Protein AF-A0AAD2AKM0-F1 (afdb_monomer)

Secondary structure (DSSP, 8-state):
------S---S------PPTT------PPPPPPS-EEEEE--SS-S-TTHHHHHHHHHHHHHHHTT-STTT-S-TTTS----PPPB--SB-TTSPBPTT--TTTSB-TTS----EEEE--EEE--HHHHHHHGGGS---TTSEEET--GGG--SSSGGGGS----HHHHHHHHHHTT---SS-PPPP---THHHHHHHHHHHHHHHHHHHHHHHS-BTTB-SPPPPEEEEEETTHHHHHHHHHHHHHH-GGGTTTT--SEEEEES---B-S--SS-STT-EETTTTEESS-HHHHHHHHHHHHHHHHHHHHHT--PPPHHHHHHHTS-SS-TT-PPPP-HHHHHHH---TTEEEEEE-TT-TTTTSTTT-BHHHH---GGGGGG-TTEEEEE-SS-TT---SPPPPP-

pLDDT: mean 77.29, std 19.16, range [22.48, 98.69]

InterPro domains:
  IPR029058 Alpha/Beta hydrolase fold [G3DSA:3.40.50.1820] (180-395)
  IPR056221 T6SS, Tle3 phospholipase effector, alpha/beta domain [PF24322] (33-377)

Sequence (408 aa):
MTDSTATLSCGPRAEALCLPGNPRLDVEQPLPLPGVIIFVHGVNSMGEWFDTAEQGICKGLNARLQRTDEHVHRLKGSGQLQPASYLSELTEDGYISRELKATSFINEGIGNSPVIRFRWGYKASVDEVNSVGGDILLDEKNAWGGGPFVNGCSALPDVFDKGSDAEIAWGALAVNHIQTSDRQVYSAPARYYQAFAAWRLAKLVARIREVHRELNHGGITGKDCPITIVCHSQGNMIGLTSAYFGARHSEFNGLGVADNYVLACAPYSLRKSWMDNFSQYDSKNEEGRVTYEARVEGLKNFFDIVRHFSKDKAQHYDADFVDQEAFNSNPKNGDTPYTSTQDRKARDTRARAFLYCGPHDRVISVAPVRGMGWLGMSNRCSGCWTNCRLRWSPQPVWMRSEPRPAHG

Mean predicted aligned error: 10.95 Å

Structure (mmCIF, N/CA/C/O backbone):
data_AF-A0AAD2AKM0-F1
#
_entry.id   AF-A0AAD2AKM0-F1
#
loop_
_atom_site.group_PDB
_atom_site.id
_atom_site.type_symbol
_atom_site.label_atom_id
_atom_site.label_alt_id
_atom_site.label_comp_id
_atom_site.label_asym_id
_atom_site.label_entity_id
_atom_site.label_seq_id
_atom_site.pdbx_PDB_ins_code
_atom_site.Cartn_x
_atom_site.Cartn_y
_atom_site.Cartn_z
_atom_site.occupancy
_atom_site.B_iso_or_equiv
_atom_site.auth_seq_id
_atom_site.auth_comp_id
_atom_site.auth_asym_id
_atom_site.auth_atom_id
_atom_site.pdbx_PDB_model_num
ATOM 1 N N . MET A 1 1 ? -4.219 18.573 50.032 1.00 31.42 1 MET A N 1
ATOM 2 C CA . MET A 1 1 ? -3.029 17.801 49.629 1.00 31.42 1 MET A CA 1
ATOM 3 C C . MET A 1 1 ? -3.190 17.480 48.162 1.00 31.42 1 MET A C 1
ATOM 5 O O . MET A 1 1 ? -3.974 16.613 47.805 1.00 31.42 1 MET A O 1
ATOM 9 N N . THR A 1 2 ? -2.575 18.302 47.326 1.00 37.16 2 THR A N 1
ATOM 10 C CA . THR A 1 2 ? -2.478 18.120 45.880 1.00 37.16 2 THR A CA 1
ATOM 11 C C . THR A 1 2 ? -1.120 17.494 45.625 1.00 37.16 2 THR A C 1
ATOM 13 O O . THR A 1 2 ? -0.132 18.220 45.583 1.00 37.16 2 THR A O 1
ATOM 16 N N . ASP A 1 3 ? -1.078 16.170 45.508 1.00 28.56 3 ASP A N 1
ATOM 17 C CA . ASP A 1 3 ? 0.126 15.454 45.097 1.00 28.56 3 ASP A CA 1
ATOM 18 C C . ASP A 1 3 ? -0.141 14.668 43.811 1.00 28.56 3 ASP A C 1
ATOM 20 O O . ASP A 1 3 ? -1.049 13.846 43.717 1.00 28.56 3 ASP A O 1
ATOM 24 N N . SER A 1 4 ? 0.668 15.026 42.813 1.00 36.00 4 SER A N 1
ATOM 25 C CA . SER A 1 4 ? 1.135 14.258 41.659 1.00 36.00 4 SER A CA 1
ATOM 26 C C . SER A 1 4 ? 0.163 13.287 40.967 1.00 36.00 4 SER A C 1
ATOM 28 O O . SER A 1 4 ? 0.131 12.096 41.262 1.00 36.00 4 SER A O 1
ATOM 30 N N . THR A 1 5 ? -0.463 13.750 39.881 1.00 35.44 5 THR A N 1
ATOM 31 C CA . THR A 1 5 ? -0.854 12.894 38.738 1.00 35.44 5 THR A CA 1
ATOM 32 C C . THR A 1 5 ? 0.085 13.098 37.546 1.00 35.44 5 THR A C 1
ATOM 34 O O . THR A 1 5 ? -0.335 13.105 36.391 1.00 35.44 5 THR A O 1
ATOM 37 N N . ALA A 1 6 ? 1.374 13.306 37.818 1.00 35.72 6 ALA A N 1
ATOM 38 C CA . ALA A 1 6 ? 2.414 13.299 36.801 1.00 35.72 6 ALA A CA 1
ATOM 39 C C . ALA A 1 6 ? 2.962 11.876 36.706 1.00 35.72 6 ALA A C 1
ATOM 41 O O . ALA A 1 6 ? 3.909 11.539 37.404 1.00 35.72 6 ALA A O 1
ATOM 42 N N . THR A 1 7 ? 2.288 11.062 35.891 1.00 42.81 7 THR A N 1
ATOM 43 C CA . THR A 1 7 ? 2.699 9.806 35.228 1.00 42.81 7 THR A CA 1
ATOM 44 C C . THR A 1 7 ? 1.544 8.808 35.273 1.00 42.81 7 THR A C 1
ATOM 46 O O . THR A 1 7 ? 1.068 8.466 36.346 1.00 42.81 7 THR A O 1
ATOM 49 N N . LEU A 1 8 ? 1.121 8.358 34.084 1.00 38.03 8 LEU A N 1
ATOM 50 C CA . LEU A 1 8 ? 0.211 7.244 33.755 1.00 38.03 8 LEU A CA 1
ATOM 51 C C . LEU A 1 8 ? -1.034 7.613 32.927 1.00 38.03 8 LEU A C 1
ATOM 53 O O . LEU A 1 8 ? -2.026 8.163 33.402 1.00 38.03 8 LEU A O 1
ATOM 57 N N . SER A 1 9 ? -0.956 7.107 31.694 1.00 35.84 9 SER A N 1
ATOM 58 C CA . SER A 1 9 ? -1.997 6.491 30.861 1.00 35.84 9 SER A CA 1
ATOM 59 C C . SER A 1 9 ? -2.340 7.280 29.598 1.00 35.84 9 SER A C 1
ATOM 61 O O . SER A 1 9 ? -3.050 8.280 29.607 1.00 35.84 9 SER A O 1
ATOM 63 N N . CYS A 1 10 ? -1.784 6.816 28.477 1.00 38.50 10 CYS A N 1
ATOM 64 C CA . CYS A 1 10 ? -2.291 7.161 27.161 1.00 38.50 10 CYS A CA 1
ATOM 65 C C . CYS A 1 10 ? -3.555 6.322 26.929 1.00 38.50 10 CYS A C 1
ATOM 67 O O . CYS A 1 10 ? -3.507 5.141 26.615 1.00 38.50 10 CYS A O 1
ATOM 69 N N . GLY A 1 11 ? -4.702 6.948 27.155 1.00 44.47 11 GLY A N 1
ATOM 70 C CA . GLY A 1 11 ? -6.031 6.414 26.890 1.00 44.47 11 GLY A CA 1
ATOM 71 C C . GLY A 1 11 ? -7.053 7.542 27.022 1.00 44.47 11 GLY A C 1
ATOM 72 O O . GLY A 1 11 ? -6.737 8.572 27.626 1.00 44.47 11 GLY A O 1
ATOM 73 N N . PRO A 1 12 ? -8.259 7.409 26.448 1.00 49.62 12 PRO A N 1
ATOM 74 C CA . PRO A 1 12 ? -9.310 8.402 26.634 1.00 49.62 12 PRO A CA 1
ATOM 75 C C . PRO A 1 12 ? -9.657 8.520 28.125 1.00 49.62 12 PRO A C 1
ATOM 77 O O . PRO A 1 12 ? -10.142 7.573 28.737 1.00 49.62 12 PRO A O 1
ATOM 80 N N . ARG A 1 13 ? -9.388 9.684 28.723 1.00 53.00 13 ARG A N 1
ATOM 81 C CA . ARG A 1 13 ? -9.773 10.005 30.102 1.00 53.00 13 ARG A CA 1
ATOM 82 C C . ARG A 1 13 ? -11.018 10.876 30.054 1.00 53.00 13 ARG A C 1
ATOM 84 O O . ARG A 1 13 ? -11.015 11.922 29.409 1.00 53.00 13 ARG A O 1
ATOM 91 N N . ALA A 1 14 ? -12.065 10.441 30.743 1.00 59.94 14 ALA A N 1
ATOM 92 C CA . ALA A 1 14 ? -13.270 11.226 30.950 1.00 59.94 14 ALA A CA 1
ATOM 93 C C . ALA A 1 14 ? -13.442 11.505 32.442 1.00 59.94 14 ALA A C 1
ATOM 95 O O . ALA A 1 14 ? -13.351 10.599 33.268 1.00 59.94 14 ALA A O 1
ATOM 96 N N . GLU A 1 15 ? -13.691 12.765 32.777 1.00 63.62 15 GLU A N 1
ATOM 97 C CA . GLU A 1 15 ? -14.058 13.194 34.122 1.00 63.62 15 GLU A CA 1
ATOM 98 C C . GLU A 1 15 ? -15.433 13.847 34.056 1.00 63.62 15 GLU A C 1
ATOM 100 O O . GLU A 1 15 ? -15.695 14.680 33.187 1.00 63.62 15 GLU A O 1
ATOM 105 N N . ALA A 1 16 ? -16.324 13.451 34.962 1.00 68.31 16 ALA A N 1
ATOM 106 C CA . ALA A 1 16 ? -17.675 13.979 35.022 1.00 68.31 16 ALA A CA 1
ATOM 107 C C . ALA A 1 16 ? -18.105 14.227 36.467 1.00 68.31 16 ALA A C 1
ATOM 109 O O . ALA A 1 16 ? -17.942 13.377 37.341 1.00 68.31 16 ALA A O 1
ATOM 110 N N . LEU A 1 17 ? -18.699 15.396 36.701 1.00 73.94 17 LEU A N 1
ATOM 111 C CA . LEU A 1 17 ? -19.382 15.720 37.949 1.00 73.94 17 LEU A CA 1
ATOM 112 C C . LEU A 1 17 ? -20.777 15.084 37.934 1.00 73.94 17 LEU A C 1
ATOM 114 O O . LEU A 1 17 ? -21.632 15.484 37.146 1.00 73.94 17 LEU A O 1
ATOM 118 N N . CYS A 1 18 ? -21.004 14.102 38.806 1.00 74.00 18 CYS A N 1
ATOM 119 C CA . CYS A 1 18 ? -22.307 13.458 38.981 1.00 74.00 18 CYS A CA 1
ATOM 120 C C . CYS A 1 18 ? -23.034 14.030 40.209 1.00 74.00 18 CYS A C 1
ATOM 122 O O . CYS A 1 18 ? -22.403 14.342 41.220 1.00 74.00 18 CYS A O 1
ATOM 124 N N . LEU A 1 19 ? -24.365 14.146 40.142 1.00 76.69 19 LEU A N 1
ATOM 125 C CA . LEU A 1 19 ? -25.180 14.526 41.301 1.00 76.69 19 LEU A CA 1
ATOM 126 C C . LEU A 1 19 ? -25.189 13.406 42.365 1.00 76.69 19 LEU A C 1
ATOM 128 O O . LEU A 1 19 ? -25.072 12.225 42.017 1.00 76.69 19 LEU A O 1
ATOM 132 N N . PRO A 1 20 ? -25.384 13.738 43.657 1.00 75.44 20 PRO A N 1
ATOM 133 C CA . PRO A 1 20 ? -25.548 12.734 44.705 1.00 75.44 20 PRO A CA 1
ATOM 134 C C . PRO A 1 20 ? -26.741 11.810 44.411 1.00 75.44 20 PRO A C 1
ATOM 136 O O . PRO A 1 20 ? -27.836 12.284 44.121 1.00 75.44 20 PRO A O 1
ATOM 139 N N . GLY A 1 21 ? -26.537 10.493 44.511 1.00 71.94 21 GLY A N 1
ATOM 140 C CA . GLY A 1 21 ? -27.604 9.486 44.402 1.00 71.94 21 GLY A CA 1
ATOM 141 C C . GLY A 1 21 ? -27.686 8.732 43.071 1.00 71.94 21 GLY A C 1
ATOM 142 O O . GLY A 1 21 ? -28.372 7.716 43.021 1.00 71.94 21 GLY A O 1
ATOM 143 N N . ASN A 1 22 ? -26.968 9.155 42.023 1.00 64.81 22 ASN A N 1
ATOM 144 C CA . ASN A 1 22 ? -26.865 8.380 40.779 1.00 64.81 22 ASN A CA 1
ATOM 145 C C . ASN A 1 22 ? -25.494 8.605 40.095 1.00 64.81 22 ASN A C 1
ATOM 147 O O . ASN A 1 22 ? -25.375 9.430 39.191 1.00 64.81 22 ASN A O 1
ATOM 151 N N . PRO A 1 23 ? -24.420 7.926 40.547 1.00 70.06 23 PRO A N 1
ATOM 152 C CA . PRO A 1 23 ? -23.035 8.271 40.205 1.00 70.06 23 PRO A CA 1
ATOM 153 C C . PRO A 1 23 ? -22.564 7.743 38.838 1.00 70.06 23 PRO A C 1
ATOM 155 O O . PRO A 1 23 ? -21.362 7.630 38.609 1.00 70.06 23 PRO A O 1
ATOM 158 N N . ARG A 1 24 ? -23.479 7.359 37.942 1.00 65.25 24 ARG A N 1
ATOM 159 C CA . ARG A 1 24 ? -23.134 6.762 36.650 1.00 65.25 24 ARG A CA 1
ATOM 160 C C . ARG A 1 24 ? -23.457 7.733 35.522 1.00 65.25 24 ARG A C 1
ATOM 162 O O . ARG A 1 24 ? -24.615 8.090 35.329 1.00 65.25 24 ARG A O 1
ATOM 169 N N . LEU A 1 25 ? -22.427 8.113 34.773 1.00 69.88 25 LEU A N 1
ATOM 170 C CA . LEU A 1 25 ? -22.556 8.795 33.494 1.00 69.88 25 LEU A CA 1
ATOM 171 C C . LEU A 1 25 ? -21.965 7.889 32.417 1.00 69.88 25 LEU A C 1
ATOM 173 O O . LEU A 1 25 ? -20.794 7.521 32.501 1.00 69.88 25 LEU A O 1
ATOM 177 N N . ASP A 1 26 ? -22.765 7.543 31.415 1.00 69.00 26 ASP A N 1
ATOM 178 C CA . ASP A 1 26 ? -22.250 6.859 30.236 1.00 69.00 26 ASP A CA 1
ATOM 179 C C . ASP A 1 26 ? -21.519 7.885 29.359 1.00 69.00 26 ASP A C 1
ATOM 181 O O . ASP A 1 26 ? -22.054 8.951 29.036 1.00 69.00 26 ASP A O 1
ATOM 185 N N . VAL A 1 27 ? -20.270 7.579 29.007 1.00 69.50 27 VAL A N 1
ATOM 186 C CA . VAL A 1 27 ? -19.419 8.443 28.186 1.00 69.50 27 VAL A CA 1
ATOM 187 C C . VAL A 1 27 ? -19.079 7.722 26.892 1.00 69.50 27 VAL A C 1
ATOM 189 O O . VAL A 1 27 ? -18.735 6.543 26.892 1.00 69.50 27 VAL A O 1
ATOM 192 N N . GLU A 1 28 ? -19.160 8.447 25.780 1.00 68.75 28 GLU A N 1
ATOM 193 C CA . GLU A 1 28 ? -18.723 7.947 24.482 1.00 68.75 28 GLU A CA 1
ATOM 194 C C . GLU A 1 28 ? -17.196 7.988 24.392 1.00 68.75 28 GLU A C 1
ATOM 196 O O . GLU A 1 28 ? -16.585 9.059 24.432 1.00 68.75 28 GLU A O 1
ATOM 201 N N . GLN A 1 29 ? -16.581 6.819 24.237 1.00 73.81 29 GLN A N 1
ATOM 202 C CA . GLN A 1 29 ? -15.167 6.697 23.918 1.00 73.81 29 GLN A CA 1
ATOM 203 C C . GLN A 1 29 ? -14.989 6.654 22.392 1.00 73.81 29 GLN A C 1
ATOM 205 O O . GLN A 1 29 ?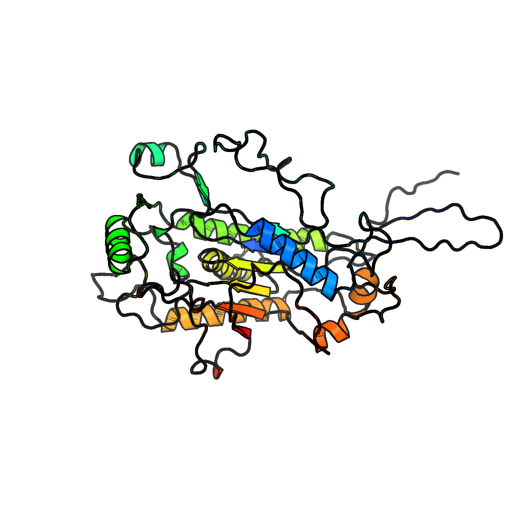 -15.621 5.821 21.738 1.00 73.81 29 GLN A O 1
ATOM 210 N N . PRO A 1 30 ? -14.127 7.504 21.799 1.00 78.56 30 PRO A N 1
ATOM 211 C CA . PRO A 1 30 ? -13.783 7.383 20.390 1.00 78.56 30 PRO A CA 1
ATOM 212 C C . PRO A 1 30 ? -13.200 5.998 20.099 1.00 78.56 30 PRO A C 1
ATOM 214 O O . PRO A 1 30 ? -12.184 5.617 20.684 1.00 78.56 30 PRO A O 1
ATOM 217 N N . LEU A 1 31 ? -13.812 5.258 19.174 1.00 84.31 31 LEU A N 1
ATOM 218 C CA . LEU A 1 31 ? -13.280 3.965 18.753 1.00 84.31 31 LEU A CA 1
ATOM 219 C C . LEU A 1 31 ? -11.962 4.147 17.970 1.00 84.31 31 LEU A C 1
ATOM 221 O O 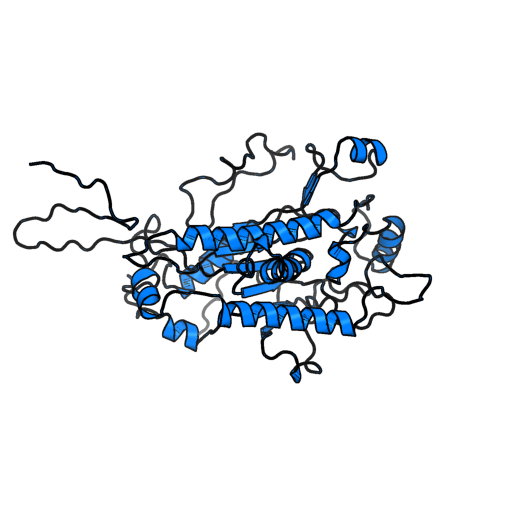. LEU A 1 31 ? -11.905 4.971 17.047 1.00 84.31 31 LEU A O 1
ATOM 225 N N . PRO A 1 32 ? -10.913 3.357 18.263 1.00 86.25 32 PRO A N 1
ATOM 226 C CA . PRO A 1 32 ? -9.622 3.456 17.596 1.00 86.25 32 PRO A CA 1
ATOM 227 C C . PRO A 1 32 ? -9.712 3.046 16.123 1.00 86.25 32 PRO A C 1
ATOM 229 O O . PRO A 1 32 ? -10.663 2.390 15.672 1.00 86.25 32 PRO A O 1
ATOM 232 N N . LEU A 1 33 ? -8.687 3.414 15.355 1.00 90.31 33 LEU A N 1
ATOM 233 C CA . LEU A 1 33 ? -8.526 2.947 13.982 1.00 90.31 33 LEU A CA 1
ATOM 234 C C . LEU A 1 33 ? -8.327 1.417 13.971 1.00 90.31 33 LEU A C 1
ATOM 236 O O . LEU A 1 33 ? -7.570 0.899 14.790 1.00 90.31 33 LEU A O 1
ATOM 240 N N . PRO A 1 34 ? -8.945 0.676 13.031 1.00 88.69 34 PRO A N 1
ATOM 241 C CA . PRO A 1 34 ? -8.843 -0.789 12.974 1.00 88.69 34 PRO A CA 1
ATOM 242 C C . PRO A 1 34 ? -7.463 -1.310 12.520 1.00 88.69 34 PRO A C 1
ATOM 244 O O . PRO A 1 34 ? -7.256 -2.519 12.414 1.00 88.69 34 PRO A O 1
ATOM 247 N N . GLY A 1 35 ? -6.539 -0.407 12.196 1.00 92.19 35 GLY A N 1
ATOM 248 C CA . GLY A 1 35 ? -5.212 -0.679 11.656 1.00 92.19 35 GLY A CA 1
ATOM 249 C C . GLY A 1 35 ? -4.774 0.444 10.720 1.00 92.19 35 GLY A C 1
ATOM 250 O O . GLY A 1 35 ? -5.452 1.467 10.605 1.00 92.19 35 GLY A O 1
ATOM 251 N N . VAL A 1 36 ? -3.661 0.229 10.022 1.00 96.31 36 VAL A N 1
ATOM 252 C CA . VAL A 1 36 ? -3.137 1.159 9.015 1.00 96.31 36 VAL A CA 1
ATOM 253 C C . VAL A 1 36 ? -3.267 0.557 7.621 1.00 96.31 36 VAL A C 1
ATOM 255 O O . VAL A 1 36 ? -2.936 -0.605 7.377 1.00 96.31 36 VAL A O 1
ATOM 258 N N . ILE A 1 37 ? -3.736 1.366 6.678 1.00 97.81 37 ILE A N 1
ATOM 259 C CA . ILE A 1 37 ? -3.875 1.010 5.271 1.00 97.81 37 ILE A CA 1
ATOM 260 C C . ILE A 1 37 ? -2.970 1.933 4.462 1.00 97.81 37 ILE A C 1
ATOM 262 O O . ILE A 1 37 ? -3.173 3.137 4.433 1.00 97.81 37 ILE A O 1
ATOM 266 N N . ILE A 1 38 ? -1.965 1.389 3.788 1.00 98.12 38 ILE A N 1
ATOM 267 C CA . ILE A 1 38 ? -1.025 2.181 2.994 1.00 98.12 38 ILE A CA 1
ATOM 268 C C . ILE A 1 38 ? -1.400 2.055 1.523 1.00 98.12 38 ILE A C 1
ATOM 270 O O . ILE A 1 38 ? -1.353 0.962 0.960 1.00 98.12 38 ILE A O 1
ATOM 274 N N . PHE A 1 39 ? -1.757 3.165 0.891 1.00 97.38 39 PHE A N 1
ATOM 275 C CA . PHE A 1 39 ? -2.028 3.217 -0.539 1.00 97.38 39 PHE A CA 1
ATOM 276 C C . PHE A 1 39 ? -0.753 3.513 -1.317 1.00 97.38 39 PHE A C 1
ATOM 278 O O . PHE A 1 39 ? -0.081 4.507 -1.052 1.00 97.38 39 PHE A O 1
ATOM 285 N N . VAL A 1 40 ? -0.445 2.671 -2.301 1.00 96.50 40 VAL A N 1
ATOM 286 C CA . VAL A 1 40 ? 0.732 2.793 -3.166 1.00 96.50 40 VAL A CA 1
ATOM 287 C C . VAL A 1 40 ? 0.260 2.923 -4.609 1.00 96.50 40 VAL A C 1
ATOM 289 O O . VAL A 1 40 ? -0.324 1.996 -5.178 1.00 96.50 40 VAL A O 1
ATOM 292 N N . HIS A 1 41 ? 0.480 4.103 -5.183 1.00 90.62 41 HIS A N 1
ATOM 293 C CA . HIS A 1 41 ? 0.014 4.455 -6.526 1.00 90.62 41 HIS A CA 1
ATOM 294 C C . HIS A 1 41 ? 0.973 3.973 -7.637 1.00 90.62 41 HIS A C 1
ATOM 296 O O . HIS A 1 41 ? 2.012 3.375 -7.349 1.00 90.62 41 HIS A O 1
ATOM 302 N N . GLY A 1 42 ? 0.578 4.174 -8.899 1.00 85.00 42 GLY A N 1
ATOM 303 C CA . GLY A 1 42 ? 1.283 3.694 -10.094 1.00 85.00 42 GLY A CA 1
ATOM 304 C C . GLY A 1 42 ? 2.374 4.636 -10.625 1.00 85.00 42 GLY A C 1
ATOM 305 O O . GLY A 1 42 ? 2.878 5.496 -9.923 1.00 85.00 42 GLY A O 1
ATOM 306 N N . VAL A 1 43 ? 2.768 4.450 -11.884 1.00 75.62 43 VAL A N 1
ATOM 307 C CA . VAL A 1 43 ? 3.669 5.380 -12.595 1.00 75.62 43 VAL A CA 1
ATOM 308 C C . VAL A 1 43 ? 2.901 6.580 -13.129 1.00 75.62 43 VAL A C 1
ATOM 310 O O . VAL A 1 43 ? 1.702 6.469 -13.389 1.00 75.62 43 VAL A O 1
ATOM 313 N N . ASN A 1 44 ? 3.614 7.684 -13.362 1.00 76.31 44 ASN A N 1
ATOM 314 C CA . ASN A 1 44 ? 3.094 8.906 -13.971 1.00 76.31 44 ASN A CA 1
ATOM 315 C C . ASN A 1 44 ? 1.810 9.412 -13.298 1.00 76.31 44 ASN A C 1
ATOM 317 O O . ASN A 1 44 ? 0.812 9.695 -13.960 1.00 76.31 44 ASN A O 1
ATOM 321 N N . SER A 1 45 ? 1.826 9.414 -11.970 1.00 76.81 45 SER A N 1
ATOM 322 C CA . SER A 1 45 ? 0.666 9.655 -11.126 1.00 76.81 45 SER A CA 1
ATOM 323 C C . SER A 1 45 ? 1.127 10.262 -9.807 1.00 76.81 45 SER A C 1
ATOM 325 O O . SER A 1 45 ? 2.203 9.926 -9.308 1.00 76.81 45 SER A O 1
ATOM 327 N N . MET A 1 46 ? 0.313 11.137 -9.221 1.00 76.94 46 MET A N 1
ATOM 328 C CA . MET A 1 46 ? 0.468 11.566 -7.819 1.00 76.94 46 MET A CA 1
ATOM 329 C C . MET A 1 46 ? -0.540 10.871 -6.891 1.00 76.94 46 MET A C 1
ATOM 331 O O . MET A 1 46 ? -0.637 11.181 -5.703 1.00 76.94 46 MET A O 1
ATOM 335 N N . GLY A 1 47 ? -1.240 9.864 -7.422 1.00 77.31 47 GLY A N 1
ATOM 336 C CA . GLY A 1 47 ? -2.271 9.103 -6.734 1.00 77.31 47 GLY A CA 1
ATOM 337 C C . GLY A 1 47 ? -3.671 9.674 -6.931 1.00 77.31 47 GLY A C 1
ATOM 338 O O . GLY A 1 47 ? -4.404 9.825 -5.960 1.00 77.31 47 GLY A O 1
ATOM 339 N N . GLU A 1 48 ? -4.081 9.922 -8.180 1.00 77.12 48 GLU A N 1
ATOM 340 C CA . GLU A 1 48 ? -5.396 10.501 -8.529 1.00 77.12 48 GLU A CA 1
ATOM 341 C C . GLU A 1 48 ? -6.581 9.673 -7.993 1.00 77.12 48 GLU A C 1
ATOM 343 O O . GLU A 1 48 ? -7.694 10.167 -7.851 1.00 77.12 48 GLU A O 1
ATOM 348 N N . TRP A 1 49 ? -6.357 8.395 -7.673 1.00 83.69 49 TRP A N 1
ATOM 349 C CA . TRP A 1 49 ? -7.370 7.493 -7.124 1.00 83.69 49 TRP A CA 1
ATOM 350 C C . TRP A 1 49 ? -7.498 7.549 -5.593 1.00 83.69 49 TRP A C 1
ATOM 352 O O . TRP A 1 49 ? -8.429 6.951 -5.045 1.00 83.69 49 TRP A O 1
ATOM 362 N N . PHE A 1 50 ? -6.582 8.226 -4.889 1.00 89.81 50 PHE A N 1
ATOM 363 C CA . PHE A 1 50 ? -6.511 8.184 -3.429 1.00 89.81 50 PHE A CA 1
ATOM 364 C C . PHE A 1 50 ? -7.783 8.702 -2.758 1.00 89.81 50 PHE A C 1
ATOM 366 O O . PHE A 1 50 ? -8.290 8.018 -1.873 1.00 89.81 50 PHE A O 1
ATOM 373 N N . ASP A 1 51 ? -8.333 9.838 -3.198 1.00 90.25 51 ASP A N 1
ATOM 374 C CA . ASP A 1 51 ? -9.534 10.424 -2.583 1.00 90.25 51 ASP A CA 1
ATOM 375 C C . ASP A 1 51 ? -10.727 9.468 -2.647 1.00 90.25 51 ASP A C 1
ATOM 377 O O . ASP A 1 51 ? -11.347 9.143 -1.632 1.00 90.25 51 ASP A O 1
ATOM 381 N N . THR A 1 52 ? -11.010 8.954 -3.846 1.00 91.25 52 THR A N 1
ATOM 382 C CA . THR A 1 52 ? -12.158 8.067 -4.074 1.00 91.25 52 THR A CA 1
ATOM 383 C C . THR A 1 52 ? -11.991 6.743 -3.328 1.00 91.25 52 THR A C 1
ATOM 385 O O . THR A 1 52 ? -12.939 6.238 -2.720 1.00 91.25 52 THR A O 1
ATOM 388 N N . ALA A 1 53 ? -10.787 6.165 -3.333 1.00 91.69 53 ALA A N 1
ATOM 389 C CA . ALA A 1 53 ? -10.555 4.906 -2.637 1.00 91.69 53 ALA A CA 1
ATOM 390 C C . ALA A 1 53 ? -10.545 5.055 -1.119 1.00 91.69 53 ALA A C 1
ATOM 392 O O . ALA A 1 53 ? -11.042 4.166 -0.430 1.00 91.69 53 ALA A O 1
ATOM 393 N N . GLU A 1 54 ? -10.027 6.158 -0.584 1.00 94.44 54 GLU A N 1
ATOM 394 C CA . GLU A 1 54 ? -10.050 6.428 0.850 1.00 94.44 54 GLU A CA 1
ATOM 395 C C . GLU A 1 54 ? -11.490 6.616 1.332 1.00 94.44 54 GLU A C 1
ATOM 397 O O . GLU A 1 54 ? -11.897 5.994 2.314 1.00 94.44 54 GLU A O 1
ATOM 402 N N . GLN A 1 55 ? -12.304 7.362 0.578 1.00 94.88 55 GLN A N 1
ATOM 403 C CA . GLN A 1 55 ? -13.741 7.478 0.826 1.00 94.88 55 GLN A CA 1
ATOM 404 C C . GLN A 1 55 ? -14.435 6.110 0.818 1.00 94.88 55 GLN A C 1
ATOM 406 O O . GLN A 1 55 ? -15.192 5.790 1.739 1.00 94.88 55 GLN A O 1
ATOM 411 N N . GLY A 1 56 ? -14.157 5.282 -0.193 1.00 95.31 56 GLY A N 1
ATOM 412 C CA . GLY A 1 56 ? -14.709 3.933 -0.299 1.00 95.31 56 GLY A CA 1
ATOM 413 C C . GLY A 1 56 ? -14.295 3.021 0.860 1.00 95.31 56 GLY A C 1
ATOM 414 O O . GLY A 1 56 ? -15.141 2.321 1.421 1.00 95.31 56 GLY A O 1
ATOM 415 N N . ILE A 1 57 ? -13.019 3.054 1.257 1.00 94.94 57 ILE A N 1
ATOM 416 C CA . ILE A 1 57 ? -12.480 2.269 2.375 1.00 94.94 57 ILE A CA 1
ATOM 417 C C . ILE A 1 57 ? -13.098 2.707 3.701 1.00 94.94 57 ILE A C 1
ATOM 419 O O . ILE A 1 57 ? -13.592 1.850 4.433 1.00 94.94 57 ILE A O 1
ATOM 423 N N . CYS A 1 58 ? -13.145 4.008 3.993 1.00 94.94 58 CYS A N 1
ATOM 424 C CA . CYS A 1 58 ? -13.774 4.523 5.209 1.00 94.94 58 CYS A CA 1
ATOM 425 C C . CYS A 1 58 ? -15.256 4.129 5.271 1.00 94.94 58 CYS A C 1
ATOM 427 O O . CYS A 1 58 ? -15.705 3.579 6.276 1.00 94.94 58 CYS A O 1
ATOM 429 N N . LYS A 1 59 ? -16.003 4.300 4.171 1.00 95.44 59 LYS A N 1
ATOM 430 C CA . LYS A 1 59 ? -17.417 3.899 4.088 1.00 95.44 59 LYS A CA 1
ATOM 431 C C . LYS A 1 59 ? -17.608 2.396 4.312 1.00 95.44 59 LYS A C 1
ATOM 433 O O . LYS A 1 59 ? -18.474 1.993 5.086 1.00 95.44 59 LYS A O 1
ATOM 438 N N . GLY A 1 60 ? -16.802 1.566 3.652 1.00 94.81 60 GLY A N 1
ATOM 439 C CA . GLY A 1 60 ? -16.879 0.110 3.773 1.00 94.81 60 GLY A CA 1
ATOM 440 C C . GLY A 1 60 ? -16.515 -0.393 5.171 1.00 94.81 60 GLY A C 1
ATOM 441 O O . GLY A 1 60 ? -17.192 -1.273 5.702 1.00 94.81 60 GLY A O 1
ATOM 442 N N . LEU A 1 61 ? -15.480 0.181 5.790 1.00 93.38 61 LEU A N 1
ATOM 443 C CA . LEU A 1 61 ? -15.082 -0.152 7.157 1.00 93.38 61 LEU A CA 1
ATOM 444 C C . LEU A 1 61 ? -16.117 0.317 8.181 1.00 93.38 61 LEU A C 1
ATOM 446 O O . LEU A 1 61 ? -16.429 -0.450 9.086 1.00 93.38 61 LEU A O 1
ATOM 450 N N . ASN A 1 62 ? -16.713 1.501 8.012 1.00 94.00 62 ASN A N 1
ATOM 451 C CA . ASN A 1 62 ? -17.811 1.949 8.873 1.00 94.00 62 ASN A CA 1
ATOM 452 C C . ASN A 1 62 ? -19.007 1.001 8.806 1.00 94.00 62 ASN A C 1
ATOM 454 O O . ASN A 1 62 ? -19.561 0.655 9.843 1.00 94.00 62 ASN A O 1
ATOM 458 N N . ALA A 1 63 ? -19.386 0.538 7.613 1.00 93.00 63 ALA A N 1
ATOM 459 C CA . ALA A 1 63 ? -20.449 -0.454 7.481 1.00 93.00 63 ALA A CA 1
ATOM 460 C C . ALA A 1 63 ? -20.077 -1.785 8.162 1.00 93.00 63 ALA A C 1
ATOM 462 O O . ALA A 1 63 ? -20.898 -2.375 8.855 1.00 93.00 63 ALA A O 1
ATOM 463 N N . ARG A 1 64 ? -18.830 -2.249 8.001 1.00 90.81 64 ARG A N 1
ATOM 464 C CA . ARG A 1 64 ? -18.350 -3.517 8.578 1.00 90.81 64 ARG A CA 1
ATOM 465 C C . ARG A 1 64 ? -18.228 -3.488 10.104 1.00 90.81 64 ARG A C 1
ATOM 467 O O . ARG A 1 64 ? -18.475 -4.506 10.736 1.00 90.81 64 ARG A O 1
ATOM 474 N N . LEU A 1 65 ? -17.811 -2.358 10.670 1.00 91.12 65 LEU A N 1
ATOM 475 C CA . LEU A 1 65 ? -17.538 -2.181 12.102 1.00 91.12 65 LEU A CA 1
ATOM 476 C C . LEU A 1 65 ? -18.710 -1.543 12.859 1.00 91.12 65 LEU A C 1
ATOM 478 O O . LEU A 1 65 ? -18.525 -1.138 14.004 1.00 91.12 65 LEU A O 1
ATOM 482 N N . GLN A 1 66 ? -19.879 -1.406 12.218 1.00 92.81 66 GLN A N 1
ATOM 483 C CA . GLN A 1 66 ? -21.056 -0.737 12.785 1.00 92.81 66 GLN A CA 1
ATOM 484 C C . GLN A 1 66 ? -20.716 0.673 13.299 1.00 92.81 66 GLN A C 1
ATOM 486 O O . GLN A 1 66 ? -20.986 1.030 14.439 1.00 92.81 66 GLN A O 1
ATOM 491 N N . ARG A 1 67 ? -20.073 1.487 12.455 1.00 91.88 67 ARG A N 1
ATOM 492 C CA . ARG A 1 67 ? -19.693 2.880 12.752 1.00 91.88 67 ARG A CA 1
ATOM 493 C C . ARG A 1 67 ? -20.353 3.901 11.817 1.00 91.88 67 ARG A C 1
ATOM 495 O O . ARG A 1 67 ? -19.848 5.006 11.641 1.00 91.88 67 ARG A O 1
ATOM 502 N N . THR A 1 68 ? -21.446 3.536 11.147 1.00 92.19 68 THR A N 1
ATOM 503 C CA . THR A 1 68 ? -22.231 4.507 10.355 1.00 92.19 68 THR A CA 1
ATOM 504 C C . THR A 1 68 ? -23.012 5.454 11.270 1.00 92.19 68 THR A C 1
ATOM 506 O O . THR A 1 68 ? -23.118 5.209 12.470 1.00 92.19 68 THR A O 1
ATOM 509 N N . ASP A 1 69 ? -23.585 6.508 10.695 1.00 90.38 69 ASP A N 1
ATOM 510 C CA . ASP A 1 69 ? -24.360 7.548 11.388 1.00 90.38 69 ASP A CA 1
ATOM 511 C C . ASP A 1 69 ? -25.521 6.986 12.227 1.00 90.38 69 ASP A C 1
ATOM 513 O O . ASP A 1 69 ? -25.904 7.566 13.240 1.00 90.38 69 ASP A O 1
ATOM 517 N N . GLU A 1 70 ? -26.063 5.836 11.825 1.00 91.06 70 GLU A N 1
ATOM 518 C CA . GLU A 1 70 ? -27.131 5.126 12.537 1.00 91.06 70 GLU A CA 1
ATOM 519 C C . GLU A 1 70 ? -26.612 4.363 13.762 1.00 91.06 70 GLU A C 1
ATOM 521 O O . GLU A 1 70 ? -27.336 4.200 14.743 1.00 91.06 70 GLU A O 1
ATOM 526 N N . HIS A 1 71 ? -25.354 3.920 13.734 1.00 91.06 71 HIS A N 1
ATOM 527 C CA . HIS A 1 71 ? -24.760 3.108 14.794 1.00 91.06 71 HIS A CA 1
ATOM 528 C C . HIS A 1 71 ? -24.040 3.935 15.868 1.00 91.06 71 HIS A C 1
ATOM 530 O O . HIS A 1 71 ? -23.868 3.443 16.983 1.00 91.06 71 HIS A O 1
ATOM 536 N N . VAL A 1 72 ? -23.599 5.161 15.553 1.00 87.31 72 VAL A N 1
ATOM 537 C CA . VAL A 1 72 ? -22.832 6.021 16.475 1.00 87.31 72 VAL A CA 1
ATOM 538 C C . VAL A 1 72 ? -23.637 7.235 16.937 1.00 87.31 72 VAL A C 1
ATOM 540 O O . VAL A 1 72 ? -24.495 7.757 16.230 1.00 87.31 72 VAL A O 1
ATOM 543 N N . HIS A 1 73 ? -23.358 7.718 18.145 1.00 76.19 73 HIS A N 1
ATOM 544 C CA . HIS A 1 73 ? -24.102 8.826 18.746 1.00 76.19 73 HIS A CA 1
ATOM 545 C C . HIS A 1 73 ? -23.681 10.211 18.225 1.00 76.19 73 HIS A C 1
ATOM 547 O O . HIS A 1 73 ? -24.553 11.057 18.008 1.00 76.19 73 HIS A O 1
ATOM 553 N N . ARG A 1 74 ? -22.384 10.443 17.961 1.00 72.25 74 ARG A N 1
ATOM 554 C CA . ARG A 1 74 ? -21.862 11.693 17.369 1.00 72.25 74 ARG A CA 1
ATOM 555 C C . ARG A 1 74 ? -20.857 11.426 16.255 1.00 72.25 74 ARG A C 1
ATOM 557 O O . ARG A 1 74 ? -19.846 10.779 16.480 1.00 72.25 74 ARG A O 1
ATOM 564 N N . LEU A 1 75 ? -21.057 11.995 15.067 1.00 65.31 75 LEU A N 1
ATOM 565 C CA . LEU A 1 75 ? -20.139 11.800 13.929 1.00 65.31 75 LEU A CA 1
ATOM 566 C C . LEU A 1 75 ? -18.704 12.255 14.233 1.00 65.31 75 LEU A C 1
ATOM 568 O O . LEU A 1 75 ? -17.742 11.566 13.908 1.00 65.31 75 LEU A O 1
ATOM 572 N N . LYS A 1 76 ? -18.556 13.401 14.907 1.00 61.00 76 LYS A N 1
ATOM 573 C CA . LYS A 1 76 ? -17.259 13.928 15.343 1.00 61.00 76 LYS A CA 1
ATOM 574 C C . LYS A 1 76 ? -16.937 13.390 16.736 1.00 61.00 76 LYS A C 1
ATOM 576 O O . LYS A 1 76 ? -17.627 13.729 17.693 1.00 61.00 76 LYS A O 1
ATOM 581 N N . GLY A 1 77 ? -15.898 12.561 16.833 1.00 65.44 77 GLY A N 1
ATOM 582 C CA . GLY A 1 77 ? -15.400 12.016 18.101 1.00 65.44 77 GLY A CA 1
ATOM 583 C C . GLY A 1 77 ? -15.895 10.614 18.477 1.00 65.44 77 GLY A C 1
ATOM 584 O O . GLY A 1 77 ? -15.352 10.050 19.410 1.00 65.44 77 GLY A O 1
ATOM 585 N N . SER A 1 78 ? -16.834 9.990 17.755 1.00 71.44 78 SER A N 1
ATOM 586 C CA . SER A 1 78 ? -17.245 8.591 18.034 1.00 71.44 78 SER A CA 1
ATOM 587 C C . SER A 1 78 ? -16.271 7.523 17.525 1.00 71.44 78 SER A C 1
ATOM 589 O O . SER A 1 78 ? -16.471 6.331 17.746 1.00 71.44 78 SER A O 1
ATOM 591 N N . GLY A 1 79 ? -15.227 7.919 16.796 1.00 79.56 79 GLY A N 1
ATOM 592 C CA . GLY A 1 79 ? -14.356 6.971 16.101 1.00 79.56 79 GLY A CA 1
ATOM 593 C C . GLY A 1 79 ? -14.933 6.443 14.783 1.00 79.56 79 GLY A C 1
ATOM 594 O O . GLY A 1 79 ? -14.392 5.487 14.218 1.00 79.56 79 GLY A O 1
ATOM 595 N N . GLN A 1 80 ? -16.000 7.064 14.257 1.00 89.81 80 GLN A N 1
ATOM 596 C CA . GLN A 1 80 ? -16.390 6.891 12.857 1.00 89.81 80 GLN A CA 1
ATOM 597 C C . GLN A 1 80 ? -15.209 7.235 11.943 1.00 89.81 80 GLN A C 1
ATOM 599 O O . GLN A 1 80 ? -14.514 8.230 12.154 1.00 89.81 80 GLN A O 1
ATOM 604 N N . LEU A 1 81 ? -14.975 6.404 10.929 1.00 92.12 81 LEU A N 1
ATOM 605 C CA . LEU A 1 81 ? -13.874 6.582 9.993 1.00 92.12 81 LEU A CA 1
ATOM 606 C C . LEU A 1 81 ? -14.265 7.590 8.919 1.00 92.12 81 LEU A C 1
ATOM 608 O O . LEU A 1 81 ? -15.287 7.439 8.249 1.00 92.12 81 LEU A O 1
ATOM 612 N N . GLN A 1 82 ? -13.443 8.611 8.735 1.00 91.62 82 GLN A N 1
ATOM 613 C CA . GLN A 1 82 ? -13.671 9.665 7.749 1.00 91.62 82 GLN A CA 1
ATOM 614 C C . GLN A 1 82 ? -12.365 9.915 7.000 1.00 91.62 82 GLN A C 1
ATOM 616 O O . GLN A 1 82 ? -11.321 9.913 7.656 1.00 91.62 82 GLN A O 1
ATOM 621 N N . PRO A 1 83 ? -12.393 10.114 5.668 1.00 92.31 83 PRO A N 1
ATOM 622 C CA . PRO A 1 83 ? -11.196 10.460 4.911 1.00 92.31 83 PRO A CA 1
ATOM 623 C C . PRO A 1 83 ? -10.463 11.640 5.539 1.00 92.31 83 PRO A C 1
ATOM 625 O O . PRO A 1 83 ? -11.098 12.577 6.031 1.00 92.31 83 PRO A O 1
ATOM 628 N N . ALA A 1 84 ? -9.137 11.584 5.525 1.00 90.44 84 ALA A N 1
ATOM 629 C CA . ALA A 1 84 ? -8.335 12.735 5.887 1.00 90.44 84 ALA A CA 1
ATOM 630 C C . ALA A 1 84 ? -8.535 13.842 4.843 1.00 90.44 84 ALA A C 1
ATOM 632 O O . ALA A 1 84 ? -8.805 13.582 3.667 1.00 90.44 84 ALA A O 1
ATOM 633 N N . SER A 1 85 ? -8.413 15.088 5.286 1.00 88.62 85 SER A N 1
ATOM 634 C CA . SER A 1 85 ? -8.402 16.237 4.388 1.00 88.62 85 SER A CA 1
ATOM 635 C C . SER A 1 85 ? -6.959 16.618 4.070 1.00 88.62 85 SER A C 1
ATOM 637 O O . SER A 1 85 ? -6.119 16.723 4.964 1.00 88.62 85 SER A O 1
ATOM 639 N N . TYR A 1 86 ? -6.680 16.812 2.786 1.00 88.00 86 TYR A N 1
ATOM 640 C CA . TYR A 1 86 ? -5.358 17.147 2.273 1.00 88.00 86 TYR A CA 1
ATOM 641 C C . TYR A 1 86 ? -5.411 18.512 1.596 1.00 88.00 86 TYR A C 1
ATOM 643 O O . TYR A 1 86 ? -6.424 18.862 0.984 1.00 88.00 86 TYR A O 1
ATOM 651 N N . LEU A 1 87 ? -4.326 19.278 1.696 1.00 86.75 87 LEU A N 1
ATOM 652 C CA . LEU A 1 87 ? -4.170 20.487 0.892 1.00 86.75 87 LEU A CA 1
ATOM 653 C C . LEU A 1 87 ? -4.121 20.125 -0.595 1.00 86.75 87 LEU A C 1
ATOM 655 O O . LEU A 1 87 ? -3.572 19.086 -0.969 1.00 86.75 87 LEU A O 1
ATOM 659 N N . SER A 1 88 ? -4.659 21.009 -1.439 1.00 84.88 88 SER A N 1
ATOM 660 C CA . SER A 1 88 ? -4.503 20.871 -2.886 1.00 84.88 88 SER A CA 1
ATOM 661 C C . SER A 1 88 ? -3.019 20.879 -3.239 1.00 84.88 88 SER A C 1
ATOM 663 O O . SER A 1 88 ? -2.275 21.773 -2.826 1.00 84.88 88 SER A O 1
ATOM 665 N N . GLU A 1 89 ? -2.587 19.868 -3.991 1.00 84.50 89 GLU A N 1
ATOM 666 C CA . GLU A 1 89 ? -1.187 19.743 -4.397 1.00 84.50 89 GLU A CA 1
ATOM 667 C C . GLU A 1 89 ? -0.815 20.779 -5.455 1.00 84.50 89 GLU A C 1
ATOM 669 O O . GLU A 1 89 ? 0.318 21.262 -5.466 1.00 84.50 89 GLU A O 1
ATOM 674 N N . LEU A 1 90 ? -1.788 21.164 -6.283 1.00 86.62 90 LEU A N 1
ATOM 675 C CA . LEU A 1 90 ? -1.637 22.136 -7.356 1.00 86.62 90 LEU A CA 1
ATOM 676 C C . LEU A 1 90 ? -2.482 23.390 -7.085 1.00 86.62 90 LEU A C 1
ATOM 678 O O . LEU A 1 90 ? -3.569 23.312 -6.502 1.00 86.62 90 LEU A O 1
ATOM 682 N N . THR A 1 91 ? -1.975 24.543 -7.510 1.00 87.19 91 THR A N 1
ATOM 683 C CA . THR A 1 91 ? -2.724 25.796 -7.636 1.00 87.19 91 THR A CA 1
ATOM 684 C C . THR A 1 91 ? -3.682 25.718 -8.828 1.00 87.19 91 THR A C 1
ATOM 686 O O . THR A 1 91 ? -3.559 24.831 -9.672 1.00 87.19 91 THR A O 1
ATOM 689 N N . GLU A 1 92 ? -4.625 26.660 -8.929 1.00 87.25 92 GLU A N 1
ATOM 690 C CA . GLU A 1 92 ? -5.556 26.738 -10.072 1.00 87.25 92 GLU A CA 1
ATOM 691 C C . GLU A 1 92 ? -4.824 26.855 -11.419 1.00 87.25 92 GLU A C 1
ATOM 693 O O . GLU A 1 92 ? -5.251 26.264 -12.407 1.00 87.25 92 GLU A O 1
ATOM 698 N N . ASP A 1 93 ? -3.670 27.526 -11.430 1.00 87.50 93 ASP A N 1
ATOM 699 C CA . ASP A 1 93 ? -2.810 27.684 -12.609 1.00 87.50 93 ASP A CA 1
ATOM 700 C C . ASP A 1 93 ? -1.918 26.455 -12.899 1.00 87.50 93 ASP A C 1
ATOM 702 O O . ASP A 1 93 ? -1.094 26.492 -13.812 1.00 87.50 93 ASP A O 1
ATOM 706 N N . GLY A 1 94 ? -2.044 25.371 -12.123 1.00 83.56 94 GLY A N 1
ATOM 707 C CA . GLY A 1 94 ? -1.359 24.096 -12.366 1.00 83.56 94 GLY A CA 1
ATOM 708 C C . GLY A 1 94 ? 0.052 23.959 -11.782 1.00 83.56 94 GLY A C 1
ATOM 709 O O . GLY A 1 94 ? 0.738 22.995 -12.110 1.00 83.56 94 GLY A O 1
ATOM 710 N N . TYR A 1 95 ? 0.486 24.872 -10.909 1.00 86.25 95 TYR A N 1
ATOM 711 C CA . TYR A 1 95 ? 1.788 24.798 -10.230 1.00 86.25 95 TYR A CA 1
ATOM 712 C C . TYR A 1 95 ? 1.674 24.115 -8.867 1.00 86.25 95 TYR A C 1
ATOM 714 O O . TYR A 1 95 ? 0.661 24.237 -8.187 1.00 86.25 95 TYR A O 1
ATOM 722 N N . ILE A 1 96 ? 2.731 23.458 -8.406 1.00 86.44 96 ILE A N 1
ATOM 723 C CA . ILE A 1 96 ? 2.868 22.924 -7.053 1.00 86.44 96 ILE A CA 1
ATOM 724 C C . ILE A 1 96 ? 2.648 24.034 -6.027 1.00 86.44 96 ILE A C 1
ATOM 726 O O . ILE A 1 96 ? 3.337 25.063 -5.992 1.00 86.44 96 ILE A O 1
ATOM 730 N N . SER A 1 97 ? 1.710 23.779 -5.119 1.00 86.44 97 SER A N 1
ATOM 731 C CA . SER A 1 97 ? 1.418 24.677 -4.012 1.00 86.44 97 SER A CA 1
ATOM 732 C C . SER A 1 97 ? 2.662 24.911 -3.149 1.00 86.44 97 SER A C 1
ATOM 734 O O . SER A 1 97 ? 3.303 23.982 -2.652 1.00 86.44 97 SER A O 1
ATOM 736 N N . ARG A 1 98 ? 2.984 26.186 -2.892 1.00 85.12 98 ARG A N 1
ATOM 737 C CA . ARG A 1 98 ? 4.078 26.581 -1.980 1.00 85.12 98 ARG A CA 1
ATOM 738 C C . ARG A 1 98 ? 3.807 26.181 -0.525 1.00 85.12 98 ARG A C 1
ATOM 740 O O . ARG A 1 98 ? 4.727 26.167 0.295 1.00 85.12 98 ARG A O 1
ATOM 747 N N . GLU A 1 99 ? 2.555 25.865 -0.210 1.00 83.62 99 GLU A N 1
ATOM 748 C CA . GLU A 1 99 ? 2.102 25.429 1.111 1.00 83.62 99 GLU A CA 1
ATOM 749 C C . GLU A 1 99 ? 2.206 23.913 1.302 1.00 83.62 99 GLU A C 1
ATOM 751 O O . GLU A 1 99 ? 1.997 23.420 2.413 1.00 83.62 99 GLU A O 1
ATOM 756 N N . LEU A 1 100 ? 2.588 23.168 0.257 1.00 81.69 100 LEU A N 1
ATOM 757 C CA . LEU A 1 100 ? 2.796 21.726 0.315 1.00 81.69 100 LEU A CA 1
ATOM 758 C C . LEU A 1 100 ? 4.067 21.398 1.113 1.00 81.69 100 LEU A C 1
ATOM 760 O O . LEU A 1 100 ? 5.162 21.221 0.576 1.00 81.69 100 LEU A O 1
ATOM 764 N N . LYS A 1 101 ? 3.923 21.340 2.437 1.00 84.38 101 LYS A N 1
ATOM 765 C CA . LYS A 1 101 ? 4.977 20.958 3.384 1.00 84.38 101 LYS A CA 1
ATOM 766 C C . LYS A 1 101 ? 4.542 19.724 4.155 1.00 84.38 101 LYS A C 1
ATOM 768 O O . LYS A 1 101 ? 3.364 19.549 4.444 1.00 84.38 101 LYS A O 1
ATOM 773 N N . ALA A 1 102 ? 5.506 18.908 4.576 1.00 81.62 102 ALA A N 1
ATOM 774 C CA . ALA A 1 102 ? 5.229 17.708 5.367 1.00 81.62 102 ALA A CA 1
ATOM 775 C C . ALA A 1 102 ? 4.424 17.993 6.654 1.00 81.62 102 ALA A C 1
ATOM 777 O O . ALA A 1 102 ? 3.699 17.122 7.115 1.00 81.62 102 ALA A O 1
ATOM 778 N N . THR A 1 103 ? 4.532 19.206 7.203 1.00 82.75 103 THR A N 1
ATOM 779 C CA . THR A 1 103 ? 3.861 19.643 8.437 1.00 82.75 103 THR A CA 1
ATOM 780 C C . THR A 1 103 ? 2.481 20.267 8.227 1.00 82.75 103 THR A C 1
ATOM 782 O O . THR A 1 103 ? 1.789 20.501 9.204 1.00 82.75 103 THR A O 1
ATOM 785 N N . SER A 1 104 ? 2.099 20.610 6.995 1.00 81.31 104 SER A N 1
ATOM 786 C CA . SER A 1 104 ? 0.825 21.292 6.696 1.00 81.31 104 SER A CA 1
ATOM 787 C C . SER A 1 104 ? -0.024 20.562 5.664 1.00 81.31 104 SER A C 1
ATOM 789 O O . SER A 1 104 ? -1.184 20.898 5.479 1.00 81.31 104 SER A O 1
ATOM 791 N N . PHE A 1 105 ? 0.541 19.569 4.977 1.00 84.56 105 PHE A N 1
ATOM 792 C CA . PHE A 1 105 ? -0.120 18.884 3.872 1.00 84.56 105 PHE A CA 1
ATOM 793 C C . PHE A 1 105 ? -1.403 18.148 4.284 1.00 84.56 105 PHE A C 1
ATOM 795 O O . PHE A 1 105 ? -2.332 18.037 3.486 1.00 84.56 105 PHE A O 1
ATOM 802 N N . ILE A 1 106 ? -1.451 17.645 5.517 1.00 86.25 106 ILE A N 1
ATOM 803 C CA . ILE A 1 106 ? -2.641 17.030 6.103 1.00 86.25 106 ILE A CA 1
ATOM 804 C C . ILE A 1 106 ? -3.286 18.074 7.011 1.00 86.25 106 ILE A C 1
ATOM 806 O O . ILE A 1 106 ? -2.624 18.599 7.905 1.00 86.25 106 ILE A O 1
ATOM 810 N N . ASN A 1 107 ? -4.570 18.354 6.802 1.00 81.56 107 ASN A N 1
ATOM 811 C CA . ASN A 1 107 ? -5.322 19.267 7.655 1.00 81.56 107 ASN A CA 1
ATOM 812 C C . ASN A 1 107 ? -5.585 18.594 9.009 1.00 81.56 107 ASN A C 1
ATOM 814 O O . ASN A 1 107 ? -6.489 17.763 9.143 1.00 81.56 107 ASN A O 1
ATOM 818 N N . GLU A 1 108 ? -4.768 18.932 10.009 1.00 69.19 108 GLU A N 1
ATOM 819 C CA . GLU A 1 108 ? -4.856 18.354 11.350 1.00 69.19 108 GLU A CA 1
ATOM 820 C C . GLU A 1 108 ? -6.251 18.555 11.968 1.00 69.19 108 GLU A C 1
ATOM 822 O O . GLU A 1 108 ? -6.872 19.611 11.850 1.00 69.19 108 GLU A O 1
ATOM 827 N N . GLY A 1 109 ? -6.767 17.511 12.622 1.00 64.12 109 GLY A N 1
ATOM 828 C CA . GLY A 1 109 ? -8.089 17.527 13.257 1.00 64.12 109 GLY A CA 1
ATOM 829 C C . GLY A 1 109 ? -9.278 17.310 12.310 1.00 64.12 109 GLY A C 1
ATOM 830 O O . GLY A 1 109 ? -10.412 17.230 12.787 1.00 64.12 109 GLY A O 1
ATOM 831 N N . ILE A 1 110 ? -9.049 17.172 10.997 1.00 67.19 110 ILE A N 1
ATOM 832 C CA . ILE A 1 110 ? -10.092 16.849 10.015 1.00 67.19 110 ILE A CA 1
ATOM 833 C C . ILE A 1 110 ? -9.888 15.431 9.473 1.00 67.19 110 ILE A C 1
ATOM 835 O O . ILE A 1 110 ? -8.958 15.151 8.717 1.00 67.19 110 ILE A O 1
ATOM 839 N N . GLY A 1 111 ? -10.825 14.549 9.820 1.00 73.56 111 GLY A N 1
ATOM 840 C CA . GLY A 1 111 ? -10.830 13.148 9.410 1.00 73.56 111 GLY A CA 1
ATOM 841 C C . GLY A 1 111 ? -10.388 12.198 10.524 1.00 73.56 111 GLY A C 1
ATOM 842 O O . GLY A 1 111 ? -9.819 12.596 11.536 1.00 73.56 111 GLY A O 1
ATOM 843 N N . ASN A 1 112 ? -10.690 10.919 10.334 1.00 86.81 112 ASN A N 1
ATOM 844 C CA . ASN A 1 112 ? -10.299 9.817 11.212 1.00 86.81 112 ASN A CA 1
ATOM 845 C C . ASN A 1 112 ? -10.008 8.607 10.321 1.00 86.81 112 ASN A C 1
ATOM 847 O O . ASN A 1 112 ? -10.737 7.613 10.307 1.00 86.81 112 ASN A O 1
ATOM 851 N N . SER A 1 113 ? -9.019 8.776 9.448 1.00 91.69 113 SER A N 1
ATOM 852 C CA . SER A 1 113 ? -8.734 7.835 8.376 1.00 91.69 113 SER A CA 1
ATOM 853 C C . SER A 1 113 ? -7.654 6.845 8.796 1.00 91.69 113 SER A C 1
ATOM 855 O O . SER A 1 113 ? -6.620 7.261 9.320 1.00 91.69 113 SER A O 1
ATOM 857 N N . PRO A 1 114 ? -7.826 5.542 8.518 1.00 94.12 114 PRO A N 1
ATOM 858 C CA . PRO A 1 114 ? -6.749 4.571 8.660 1.00 94.12 114 PRO A CA 1
ATOM 859 C C . PRO A 1 114 ? -5.739 4.641 7.502 1.00 94.12 114 PRO A C 1
ATOM 861 O O . PRO A 1 114 ? -4.818 3.827 7.457 1.00 94.12 114 PRO A O 1
ATOM 864 N N . VAL A 1 115 ? -5.927 5.537 6.524 1.00 95.38 115 VAL A N 1
ATOM 865 C CA . VAL A 1 115 ? -5.173 5.531 5.268 1.00 95.38 115 VAL A CA 1
ATOM 866 C C . VAL A 1 115 ? -3.929 6.418 5.328 1.00 95.38 115 VAL A C 1
ATOM 868 O O . VAL A 1 115 ? -3.983 7.592 5.681 1.00 95.38 115 VAL A O 1
ATOM 871 N N . ILE A 1 116 ? -2.804 5.867 4.876 1.00 94.81 116 ILE A N 1
ATOM 872 C CA . ILE A 1 116 ? -1.588 6.605 4.534 1.00 94.81 116 ILE A CA 1
ATOM 873 C C . ILE A 1 116 ? -1.414 6.573 3.015 1.00 94.81 116 ILE A C 1
ATOM 875 O O . ILE A 1 116 ? -1.261 5.511 2.411 1.00 94.81 116 ILE A O 1
ATOM 879 N N . ARG A 1 117 ? -1.379 7.752 2.391 1.00 93.25 117 ARG A N 1
ATOM 880 C CA . ARG A 1 117 ? -1.094 7.920 0.958 1.00 93.25 117 ARG A CA 1
ATOM 881 C C . ARG A 1 117 ? 0.417 7.914 0.718 1.00 93.25 117 ARG A C 1
ATOM 883 O O . ARG A 1 117 ? 1.084 8.931 0.917 1.00 93.25 117 ARG A O 1
ATOM 890 N N . PHE A 1 118 ? 0.973 6.775 0.305 1.00 94.38 118 PHE A N 1
ATOM 891 C CA . PHE A 1 118 ? 2.404 6.634 0.036 1.00 94.38 118 PHE A CA 1
ATOM 892 C C . PHE A 1 118 ? 2.749 7.181 -1.353 1.00 94.38 118 PHE A C 1
ATOM 894 O O . PHE A 1 118 ? 2.536 6.532 -2.381 1.00 94.38 118 PHE A O 1
ATOM 901 N N . ARG A 1 119 ? 3.295 8.399 -1.373 1.00 89.94 119 ARG A N 1
ATOM 902 C CA . ARG A 1 119 ? 3.814 9.041 -2.584 1.00 89.94 119 ARG A CA 1
ATOM 903 C C . ARG A 1 119 ? 5.264 8.638 -2.815 1.00 89.94 119 ARG A C 1
ATOM 905 O O . ARG A 1 119 ? 6.090 8.652 -1.903 1.00 89.94 119 ARG A O 1
ATOM 912 N N . TRP A 1 120 ? 5.564 8.305 -4.058 1.00 92.69 120 TRP A N 1
ATOM 913 C CA . TRP A 1 120 ? 6.891 7.940 -4.524 1.00 92.69 120 TRP A CA 1
ATOM 914 C C . TRP A 1 120 ? 7.091 8.478 -5.941 1.00 92.69 120 TRP A C 1
ATOM 916 O O . TRP A 1 120 ? 6.124 8.859 -6.599 1.00 92.69 120 TRP A O 1
ATOM 926 N N . GLY A 1 121 ? 8.337 8.547 -6.395 1.00 91.25 121 GLY A N 1
ATOM 927 C CA . GLY A 1 121 ? 8.671 9.126 -7.689 1.00 91.25 121 GLY A CA 1
ATOM 928 C C . GLY A 1 121 ? 10.169 9.309 -7.866 1.00 91.25 121 GLY A C 1
ATOM 929 O O . GLY A 1 121 ? 10.962 8.890 -7.018 1.00 91.25 121 GLY A O 1
ATOM 930 N N . TYR A 1 122 ? 10.534 9.929 -8.978 1.00 89.62 122 TYR A N 1
ATOM 931 C CA . TYR A 1 122 ? 11.905 10.298 -9.305 1.00 89.62 122 TYR A CA 1
ATOM 932 C C . TYR A 1 122 ? 12.116 11.795 -9.066 1.00 89.62 122 TYR A C 1
ATOM 934 O O . TYR A 1 122 ? 11.185 12.582 -9.205 1.00 89.62 122 TYR A O 1
ATOM 942 N N . LYS A 1 123 ? 13.336 12.184 -8.703 1.00 89.81 123 LYS A N 1
ATOM 943 C CA . LYS A 1 123 ? 13.760 13.581 -8.667 1.00 89.81 123 LYS A CA 1
ATOM 944 C C . LYS A 1 123 ? 15.128 13.674 -9.319 1.00 89.81 123 LYS A C 1
ATOM 946 O O . LYS A 1 123 ? 16.057 13.027 -8.839 1.00 89.81 123 LYS A O 1
ATOM 951 N N . ALA A 1 124 ? 15.220 14.468 -10.375 1.00 87.06 124 ALA A N 1
ATOM 952 C CA . ALA A 1 124 ? 16.463 14.718 -11.076 1.00 87.06 124 ALA A CA 1
ATOM 953 C C . ALA A 1 124 ? 17.353 15.664 -10.264 1.00 87.06 124 ALA A C 1
ATOM 955 O O . ALA A 1 124 ? 16.891 16.630 -9.642 1.00 87.06 124 ALA A O 1
ATOM 956 N N . SER A 1 125 ? 18.649 15.386 -10.291 1.00 85.81 125 SER A N 1
ATOM 957 C CA . SER A 1 125 ? 19.689 16.346 -9.946 1.00 85.81 125 SER A CA 1
ATOM 958 C C . SER A 1 125 ? 19.792 17.439 -11.011 1.00 85.81 125 SER A C 1
ATOM 960 O O . SER A 1 125 ? 19.332 17.284 -12.141 1.00 85.81 125 SER A O 1
ATOM 962 N N . VAL A 1 126 ? 20.423 18.558 -10.654 1.00 83.69 126 VAL A N 1
ATOM 963 C CA . VAL A 1 126 ? 20.689 19.650 -11.604 1.00 83.69 126 VAL A CA 1
ATOM 964 C C . VAL A 1 126 ? 21.541 19.160 -12.780 1.00 83.69 126 VAL A C 1
ATOM 966 O O . VAL A 1 126 ? 21.272 19.529 -13.918 1.00 83.69 126 VAL A O 1
ATOM 969 N N . ASP A 1 127 ? 22.514 18.286 -12.522 1.00 83.88 127 ASP A N 1
ATOM 970 C CA . ASP A 1 127 ? 23.384 17.721 -13.557 1.00 83.88 127 ASP A CA 1
ATOM 971 C C . ASP A 1 127 ? 22.607 16.825 -14.529 1.00 83.88 127 ASP A C 1
ATOM 973 O O . ASP A 1 127 ? 22.786 16.934 -15.741 1.00 83.88 127 ASP A O 1
ATOM 977 N N . GLU A 1 128 ? 21.694 15.989 -14.019 1.00 81.06 128 GLU A N 1
ATOM 978 C CA . GLU A 1 128 ? 20.819 15.168 -14.861 1.00 81.06 128 GLU A CA 1
ATOM 979 C C . GLU A 1 128 ? 19.941 16.049 -15.751 1.00 81.06 128 GLU A C 1
ATOM 981 O O . GLU A 1 128 ? 19.944 15.844 -16.962 1.00 81.06 128 GLU A O 1
ATOM 986 N N . VAL A 1 129 ? 19.286 17.076 -15.192 1.00 80.38 129 VAL A N 1
ATOM 987 C CA . VAL A 1 129 ? 18.475 18.040 -15.963 1.00 80.38 129 VAL A CA 1
ATOM 988 C C . VAL A 1 129 ? 19.303 18.714 -17.058 1.00 80.38 129 VAL A C 1
ATOM 990 O O . VAL A 1 129 ? 18.867 18.782 -18.204 1.00 80.38 129 VAL A O 1
ATOM 993 N N . ASN A 1 130 ? 20.521 19.158 -16.741 1.00 80.94 130 ASN A N 1
ATOM 994 C CA . ASN A 1 130 ? 21.410 19.791 -17.717 1.00 80.94 130 ASN A CA 1
ATOM 995 C C . ASN A 1 130 ? 21.847 18.828 -18.833 1.00 80.94 130 ASN A C 1
ATOM 997 O O . ASN A 1 130 ? 22.108 19.271 -19.949 1.00 80.94 130 ASN A O 1
ATOM 1001 N N . SER A 1 131 ? 21.939 17.527 -18.539 1.00 75.44 131 SER A N 1
ATOM 1002 C CA . SER A 1 131 ? 22.382 16.509 -19.498 1.00 75.44 131 SER A CA 1
ATOM 1003 C C . SER A 1 131 ? 21.294 16.053 -20.474 1.00 75.44 131 SER A C 1
ATOM 1005 O O . SER A 1 131 ? 21.612 15.751 -21.621 1.00 75.44 131 SER A O 1
ATOM 1007 N N . VAL A 1 132 ? 20.029 16.012 -20.040 1.00 69.06 132 VAL A N 1
ATOM 1008 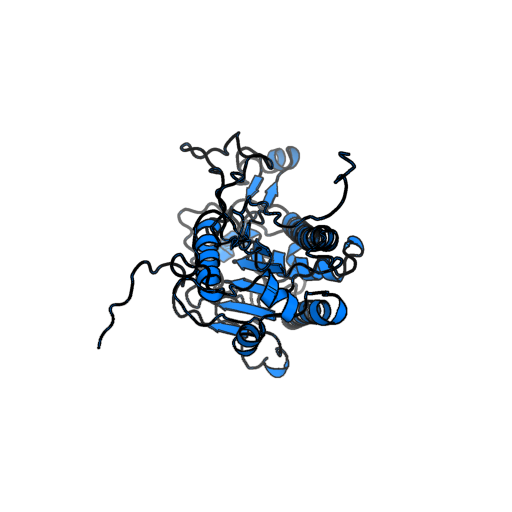C CA . VAL A 1 132 ? 18.890 15.582 -20.876 1.00 69.06 132 VAL A CA 1
ATOM 1009 C C . VAL A 1 132 ? 18.079 16.755 -21.433 1.00 69.06 132 VAL A C 1
ATOM 1011 O O . VAL A 1 132 ? 17.216 16.558 -22.280 1.00 69.06 132 VAL A O 1
ATOM 1014 N N . GLY A 1 133 ? 18.329 17.982 -20.967 1.00 67.50 133 GLY A N 1
ATOM 1015 C CA . GLY A 1 133 ? 17.602 19.169 -21.411 1.00 67.50 133 GLY A CA 1
ATOM 1016 C C . GLY A 1 133 ? 16.085 19.032 -21.230 1.00 67.50 133 GLY A C 1
ATOM 1017 O O . GLY A 1 133 ? 15.607 18.578 -20.192 1.00 67.50 133 GLY A O 1
ATOM 1018 N N . GLY A 1 134 ? 15.324 19.432 -22.253 1.00 62.97 134 GLY A N 1
ATOM 1019 C CA . GLY A 1 134 ? 13.858 19.324 -22.290 1.00 62.97 134 GLY A CA 1
ATOM 1020 C C . GLY A 1 134 ? 13.324 17.933 -22.655 1.00 62.97 134 GLY A C 1
ATOM 1021 O O . GLY A 1 134 ? 12.112 17.770 -22.781 1.00 62.97 134 GLY A O 1
ATOM 1022 N N . ASP A 1 135 ? 14.196 16.933 -22.817 1.00 64.88 135 ASP A N 1
ATOM 1023 C CA . ASP A 1 135 ? 13.812 15.582 -23.245 1.00 64.88 135 ASP A CA 1
ATOM 1024 C C . ASP A 1 135 ? 13.292 14.711 -22.086 1.00 64.88 135 ASP A C 1
ATOM 1026 O O . ASP A 1 135 ? 13.023 13.521 -22.273 1.00 64.88 135 ASP A O 1
ATOM 1030 N N . ILE A 1 136 ? 13.118 15.294 -20.892 1.00 69.19 136 ILE A N 1
ATOM 1031 C CA . ILE A 1 136 ? 12.481 14.695 -19.713 1.00 69.19 136 ILE A CA 1
ATOM 1032 C C . ILE A 1 136 ? 11.310 15.565 -19.227 1.00 69.19 136 ILE A C 1
ATOM 1034 O O . ILE A 1 136 ? 11.434 16.783 -19.115 1.00 69.19 136 ILE A O 1
ATOM 1038 N N . LEU A 1 137 ? 10.170 14.947 -18.899 1.00 72.06 137 LEU A N 1
ATOM 1039 C CA . LEU A 1 137 ? 9.026 15.651 -18.311 1.00 72.06 137 LEU A CA 1
ATOM 1040 C C . LEU A 1 137 ? 9.159 15.698 -16.790 1.00 72.06 137 LEU A C 1
ATOM 1042 O O . LEU A 1 137 ? 8.938 14.699 -16.110 1.00 72.06 137 LEU A O 1
ATOM 1046 N N . LEU A 1 138 ? 9.502 16.863 -16.253 1.00 81.31 138 LEU A N 1
ATOM 1047 C CA . LEU A 1 138 ? 9.597 17.095 -14.815 1.00 81.31 138 LEU A CA 1
ATOM 1048 C C . LEU A 1 138 ? 8.681 18.244 -14.398 1.00 81.31 138 LEU A C 1
ATOM 1050 O O . LEU A 1 138 ? 8.403 19.147 -15.186 1.00 81.31 138 LEU A O 1
ATOM 1054 N N . ASP A 1 139 ? 8.234 18.208 -13.146 1.00 84.06 139 ASP A N 1
ATOM 1055 C CA . ASP A 1 139 ? 7.601 19.355 -12.500 1.00 84.06 139 ASP A CA 1
ATOM 1056 C C . ASP A 1 139 ? 8.623 20.476 -12.218 1.00 84.06 139 ASP A C 1
ATOM 1058 O O . ASP A 1 139 ? 9.837 20.319 -12.384 1.00 84.06 139 ASP A O 1
ATOM 1062 N N . GLU A 1 140 ? 8.157 21.625 -11.733 1.00 86.25 140 GLU A N 1
ATOM 1063 C CA . GLU A 1 140 ? 9.014 22.772 -11.411 1.00 86.25 140 GLU A CA 1
ATOM 1064 C C . GLU A 1 140 ? 9.989 22.531 -10.237 1.00 86.25 140 GLU A C 1
ATOM 1066 O O . GLU A 1 140 ? 10.783 23.408 -9.881 1.00 86.25 140 GLU A O 1
ATOM 1071 N N . LYS A 1 141 ? 9.916 21.367 -9.579 1.00 86.88 141 LYS A N 1
ATOM 1072 C CA . LYS A 1 141 ? 10.862 20.892 -8.558 1.00 86.88 141 LYS A CA 1
ATOM 1073 C C . LYS A 1 141 ? 11.823 19.839 -9.113 1.00 86.88 141 LYS A C 1
ATOM 1075 O O . LYS A 1 141 ? 12.557 19.233 -8.318 1.00 86.88 141 LYS A O 1
ATOM 1080 N N . ASN A 1 142 ? 11.862 19.668 -10.435 1.00 88.06 142 ASN A N 1
ATOM 1081 C CA . ASN A 1 142 ? 12.630 18.655 -11.150 1.00 88.06 142 ASN A CA 1
ATOM 1082 C C . ASN A 1 142 ? 12.254 17.226 -10.717 1.00 88.06 142 ASN A C 1
ATOM 1084 O O . ASN A 1 142 ? 13.119 16.352 -10.625 1.00 88.06 142 ASN A O 1
ATOM 1088 N N . ALA A 1 143 ? 10.985 16.986 -10.383 1.00 88.06 143 ALA A N 1
ATOM 1089 C CA . ALA A 1 143 ? 10.484 15.696 -9.929 1.00 88.06 143 ALA A CA 1
ATOM 1090 C C . ALA A 1 143 ? 9.397 15.117 -10.846 1.00 88.06 143 ALA A C 1
ATOM 1092 O O . ALA A 1 143 ? 8.805 15.796 -11.680 1.00 88.06 143 ALA A O 1
ATOM 1093 N N . TRP A 1 144 ? 9.179 13.809 -10.706 1.00 86.06 144 TRP A N 1
ATOM 1094 C CA . TRP A 1 144 ? 8.203 13.038 -11.465 1.00 86.06 144 TRP A CA 1
ATOM 1095 C C . TRP A 1 144 ? 7.471 12.060 -10.545 1.00 86.06 144 TRP A C 1
ATOM 1097 O O . TRP A 1 144 ? 8.034 11.050 -10.099 1.00 86.06 144 TRP A O 1
ATOM 1107 N N . GLY A 1 145 ? 6.192 12.337 -10.287 1.00 87.56 145 GLY A N 1
ATOM 1108 C CA . GLY A 1 145 ? 5.284 11.468 -9.536 1.00 87.56 145 GLY A CA 1
ATOM 1109 C C . GLY A 1 145 ? 5.165 10.068 -10.131 1.00 87.56 145 GLY A C 1
ATOM 1110 O O . GLY A 1 145 ? 4.826 9.906 -11.302 1.00 87.56 145 GLY A O 1
ATOM 1111 N N . GLY A 1 146 ? 5.502 9.041 -9.349 1.00 85.31 146 GLY A N 1
ATOM 1112 C CA . GLY A 1 146 ? 5.534 7.641 -9.797 1.00 85.31 146 GLY A CA 1
ATOM 1113 C C . GLY A 1 146 ? 6.632 7.330 -10.824 1.00 85.31 146 GLY A C 1
ATOM 1114 O O . GLY A 1 146 ? 6.826 6.175 -11.197 1.00 85.31 146 GLY A O 1
ATOM 1115 N N . GLY A 1 147 ? 7.384 8.340 -11.268 1.00 86.00 147 GLY A N 1
ATOM 1116 C CA . GLY A 1 147 ? 8.323 8.258 -12.380 1.00 86.00 147 GLY A CA 1
ATOM 1117 C C . GLY A 1 147 ? 7.657 8.010 -13.742 1.00 86.00 147 GLY A C 1
ATOM 1118 O O . GLY A 1 147 ? 6.433 7.878 -13.836 1.00 86.00 147 GLY A O 1
ATOM 1119 N N . PRO A 1 148 ? 8.462 7.928 -14.813 1.00 78.69 148 PRO A N 1
ATOM 1120 C CA . PRO A 1 148 ? 7.943 7.848 -16.170 1.00 78.69 148 PRO A CA 1
ATOM 1121 C C . PRO A 1 148 ? 7.211 6.543 -16.456 1.00 78.69 148 PRO A C 1
ATOM 1123 O O . PRO A 1 148 ? 7.603 5.463 -16.008 1.00 78.69 148 PRO A O 1
ATOM 1126 N N . PHE A 1 149 ? 6.191 6.637 -17.307 1.00 74.88 149 PHE A N 1
ATOM 1127 C CA . PHE A 1 149 ? 5.394 5.488 -17.730 1.00 74.88 149 PHE A CA 1
ATOM 1128 C C . PHE A 1 149 ? 6.237 4.387 -18.397 1.00 74.88 149 PHE A C 1
ATOM 1130 O O . PHE A 1 149 ? 6.032 3.203 -18.137 1.00 74.88 149 PHE A O 1
ATOM 1137 N N . VAL A 1 150 ? 7.235 4.767 -19.202 1.00 72.19 150 VAL A N 1
ATOM 1138 C CA . VAL A 1 150 ? 8.139 3.821 -19.884 1.00 72.19 150 VAL A CA 1
ATOM 1139 C C . VAL A 1 150 ? 9.054 3.050 -18.932 1.00 72.19 150 VAL A C 1
ATOM 1141 O O . VAL A 1 150 ? 9.614 2.031 -19.326 1.00 72.19 150 VAL A O 1
ATOM 1144 N N . ASN A 1 151 ? 9.177 3.483 -17.674 1.00 79.19 151 ASN A N 1
ATOM 1145 C CA . ASN A 1 151 ? 9.875 2.741 -16.625 1.00 79.19 151 ASN A CA 1
ATOM 1146 C C . ASN A 1 151 ? 8.991 1.716 -15.904 1.00 79.19 151 ASN A C 1
ATOM 1148 O O . ASN A 1 151 ? 9.447 1.092 -14.942 1.00 79.19 151 ASN A O 1
ATOM 1152 N N . GLY A 1 152 ? 7.752 1.513 -16.360 1.00 78.62 152 GLY A N 1
ATOM 1153 C CA . GLY A 1 152 ? 6.945 0.371 -15.951 1.00 78.62 152 GLY A CA 1
ATOM 1154 C C . GLY A 1 152 ? 7.679 -0.954 -16.189 1.00 78.62 152 GLY A C 1
ATOM 1155 O O . GLY A 1 152 ? 8.446 -1.096 -17.140 1.00 78.62 152 GLY A O 1
ATOM 1156 N N . CYS A 1 153 ? 7.458 -1.926 -15.309 1.00 81.56 153 CYS A N 1
ATOM 1157 C CA . CYS A 1 153 ? 8.109 -3.232 -15.373 1.00 81.56 153 CYS A CA 1
ATOM 1158 C C . CYS A 1 153 ? 7.188 -4.350 -14.884 1.00 81.56 153 CYS A C 1
ATOM 1160 O O . CYS A 1 153 ? 6.282 -4.127 -14.078 1.00 81.56 153 CYS A O 1
ATOM 1162 N N . SER A 1 154 ? 7.437 -5.561 -15.378 1.00 82.19 154 SER A N 1
ATOM 1163 C CA . SER A 1 154 ? 6.621 -6.752 -15.123 1.00 82.19 154 SER A CA 1
ATOM 1164 C C . SER A 1 154 ? 7.347 -7.845 -14.332 1.00 82.19 154 SER A C 1
ATOM 1166 O O . SER A 1 154 ? 6.719 -8.851 -13.994 1.00 82.19 154 SER A O 1
ATOM 1168 N N . ALA A 1 155 ? 8.630 -7.658 -13.996 1.00 84.88 155 ALA A N 1
ATOM 1169 C CA . ALA A 1 155 ? 9.408 -8.540 -13.127 1.00 84.88 155 ALA A CA 1
ATOM 1170 C C . ALA A 1 155 ? 10.106 -7.748 -12.004 1.00 84.88 155 ALA A C 1
ATOM 1172 O O . ALA A 1 155 ? 10.479 -6.592 -12.183 1.00 84.88 155 ALA A O 1
ATOM 1173 N N . LEU A 1 156 ? 10.249 -8.354 -10.814 1.00 89.81 156 LEU A N 1
ATOM 1174 C CA . LEU A 1 156 ? 10.800 -7.654 -9.641 1.00 89.81 156 LEU A CA 1
ATOM 1175 C C . LEU A 1 156 ? 12.266 -7.231 -9.808 1.00 89.81 156 LEU A C 1
ATOM 1177 O O . LEU A 1 156 ? 12.561 -6.107 -9.421 1.00 89.81 156 LEU A O 1
ATOM 1181 N N . PRO A 1 157 ? 13.184 -8.048 -10.368 1.00 87.94 157 PRO A N 1
ATOM 1182 C CA . PRO A 1 157 ? 14.577 -7.624 -10.543 1.00 87.94 157 PRO A CA 1
ATOM 1183 C C . PRO A 1 157 ? 14.720 -6.328 -11.351 1.00 87.94 157 PRO A C 1
ATOM 1185 O O . PRO A 1 157 ? 15.613 -5.529 -11.083 1.00 87.94 157 PRO A O 1
ATOM 1188 N N . ASP A 1 158 ? 13.787 -6.067 -12.265 1.00 83.44 158 ASP A N 1
ATOM 1189 C CA . ASP A 1 158 ? 13.830 -4.914 -13.159 1.00 83.44 158 ASP A CA 1
ATOM 1190 C C . ASP A 1 158 ? 13.665 -3.567 -12.434 1.00 83.44 158 ASP A C 1
ATOM 1192 O O . ASP A 1 158 ? 13.966 -2.523 -13.013 1.00 83.44 158 ASP A O 1
ATOM 1196 N N . VAL A 1 159 ? 13.198 -3.551 -11.177 1.00 87.75 159 VAL A N 1
ATOM 1197 C CA . VAL A 1 159 ? 13.168 -2.320 -10.357 1.00 87.75 159 VAL A CA 1
ATOM 1198 C C . VAL A 1 159 ? 14.579 -1.826 -10.004 1.00 87.75 159 VAL A C 1
ATOM 1200 O O . VAL A 1 159 ? 14.737 -0.691 -9.559 1.00 87.75 159 VAL A O 1
ATOM 1203 N N . PHE A 1 160 ? 15.600 -2.664 -10.206 1.00 87.31 160 PHE A N 1
ATOM 1204 C CA . PHE A 1 160 ? 17.016 -2.361 -9.998 1.00 87.31 160 PHE A CA 1
ATOM 1205 C C . PHE A 1 160 ? 17.778 -2.150 -11.315 1.00 87.31 160 PHE A C 1
ATOM 1207 O O . PHE A 1 160 ? 19.004 -2.179 -11.301 1.00 87.31 160 PHE A O 1
ATOM 1214 N N . ASP A 1 161 ? 17.107 -1.980 -12.456 1.00 79.06 161 ASP A N 1
ATOM 1215 C CA . ASP A 1 161 ? 17.795 -1.844 -13.747 1.00 79.06 161 ASP A CA 1
ATOM 1216 C C . ASP A 1 161 ? 17.865 -0.388 -14.245 1.00 79.06 161 ASP A C 1
ATOM 1218 O O . ASP A 1 161 ? 17.191 0.513 -13.739 1.00 79.06 161 ASP A O 1
ATOM 1222 N N . LYS A 1 162 ? 18.675 -0.153 -15.281 1.00 69.69 162 LYS A N 1
ATOM 1223 C CA . LYS A 1 162 ? 18.960 1.154 -15.891 1.00 69.69 162 LYS A CA 1
ATOM 1224 C C . LYS A 1 162 ? 17.774 1.816 -16.606 1.00 69.69 162 LYS A C 1
ATOM 1226 O O . LYS A 1 162 ? 17.926 2.937 -17.070 1.00 69.69 162 LYS A O 1
ATOM 1231 N N . GLY A 1 163 ? 16.599 1.189 -16.638 1.00 62.94 163 GLY A N 1
ATOM 1232 C CA . GLY A 1 163 ? 15.419 1.728 -17.319 1.00 62.94 163 GLY A CA 1
ATOM 1233 C C . GLY A 1 163 ? 15.318 1.312 -18.784 1.00 62.94 163 GLY A C 1
ATOM 1234 O O . GLY A 1 163 ? 15.995 0.387 -19.226 1.00 62.94 163 GLY A O 1
ATOM 1235 N N . SER A 1 164 ? 14.380 1.929 -19.495 1.00 61.16 164 SER A N 1
ATOM 1236 C CA . SER A 1 164 ? 14.034 1.614 -20.886 1.00 61.16 164 SER A CA 1
ATOM 1237 C C . SER A 1 164 ? 14.613 2.657 -21.833 1.00 61.16 164 SER A C 1
ATOM 1239 O O . SER A 1 164 ? 14.431 3.844 -21.570 1.00 61.16 164 SER A O 1
ATOM 1241 N N . ASP A 1 165 ? 15.174 2.248 -22.974 1.00 55.25 165 ASP A N 1
ATOM 1242 C CA . ASP A 1 165 ? 15.418 3.193 -24.070 1.00 55.25 165 ASP A CA 1
ATOM 1243 C C . ASP A 1 165 ? 14.074 3.694 -24.618 1.00 55.25 165 ASP A C 1
ATOM 1245 O O . ASP A 1 165 ? 13.205 2.905 -25.015 1.00 55.25 165 ASP A O 1
ATOM 1249 N N . ALA A 1 166 ? 13.890 5.016 -24.614 1.00 53.78 166 ALA A N 1
ATOM 1250 C CA . ALA A 1 166 ? 12.627 5.670 -24.955 1.00 53.78 166 ALA A CA 1
ATOM 1251 C C . ALA A 1 166 ? 12.142 5.324 -26.375 1.00 53.78 166 ALA A C 1
ATOM 1253 O O . ALA A 1 166 ? 10.945 5.124 -26.577 1.00 53.78 166 ALA A O 1
ATOM 1254 N N . GLU A 1 167 ? 13.058 5.156 -27.335 1.00 49.03 167 GLU A N 1
ATOM 1255 C CA . GLU A 1 167 ? 12.739 4.779 -28.721 1.00 49.03 167 GLU A CA 1
ATOM 1256 C C . GLU A 1 167 ? 12.209 3.341 -28.849 1.00 49.03 167 GLU A C 1
ATOM 1258 O O . GLU A 1 167 ? 11.238 3.088 -29.568 1.00 49.03 167 GLU A O 1
ATOM 1263 N N . ILE A 1 168 ? 12.787 2.391 -28.105 1.00 52.69 168 ILE A N 1
ATOM 1264 C CA . ILE A 1 168 ? 12.341 0.988 -28.091 1.00 52.69 168 ILE A CA 1
ATOM 1265 C C . ILE A 1 168 ? 10.973 0.882 -27.400 1.00 52.69 168 ILE A C 1
ATOM 1267 O O . ILE A 1 168 ? 10.077 0.172 -27.869 1.00 52.69 168 ILE A O 1
ATOM 1271 N N . ALA A 1 169 ? 10.780 1.633 -26.311 1.00 54.75 169 ALA A N 1
ATOM 1272 C CA . ALA A 1 169 ? 9.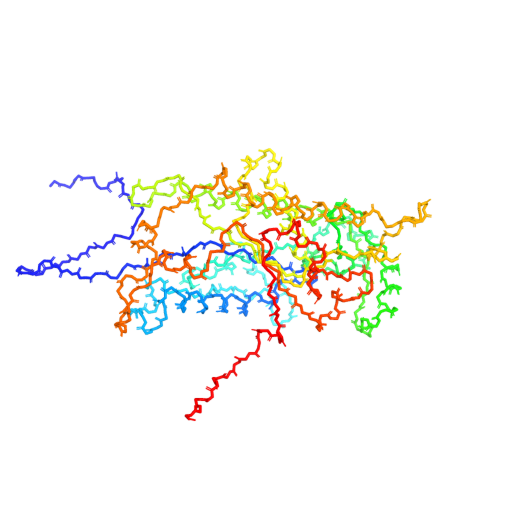497 1.723 -25.619 1.00 54.75 169 ALA A CA 1
ATOM 1273 C C . ALA A 1 169 ? 8.411 2.378 -26.496 1.00 54.75 169 ALA A C 1
ATOM 1275 O O . ALA A 1 169 ? 7.275 1.899 -26.517 1.00 54.75 169 ALA A O 1
ATOM 1276 N N . TRP A 1 170 ? 8.761 3.418 -27.262 1.00 49.97 170 TRP A N 1
ATOM 1277 C CA . TRP A 1 170 ? 7.876 4.077 -28.226 1.00 49.97 170 TRP A CA 1
ATOM 1278 C C . TRP A 1 170 ? 7.420 3.124 -29.335 1.00 49.97 170 TRP A C 1
ATOM 1280 O O . TRP A 1 170 ? 6.217 2.998 -29.573 1.00 49.97 170 TRP A O 1
ATOM 1290 N N . GLY A 1 171 ? 8.350 2.384 -29.950 1.00 50.22 171 GLY A N 1
ATOM 1291 C CA . GLY A 1 171 ? 8.026 1.386 -30.973 1.00 50.22 171 GLY A CA 1
ATOM 1292 C C . GLY A 1 171 ? 7.066 0.308 -30.459 1.00 50.22 171 GLY A C 1
ATOM 1293 O O . GLY A 1 171 ? 6.079 -0.018 -31.117 1.00 50.22 171 GLY A O 1
ATOM 1294 N N . ALA A 1 172 ? 7.283 -0.191 -29.238 1.00 51.81 172 ALA A N 1
ATOM 1295 C CA . ALA A 1 172 ? 6.400 -1.181 -28.621 1.00 51.81 172 ALA A CA 1
ATOM 1296 C C . ALA A 1 172 ? 5.013 -0.615 -28.250 1.00 51.81 172 ALA A C 1
ATOM 1298 O O . ALA A 1 172 ? 4.009 -1.323 -28.362 1.00 51.81 172 ALA A O 1
ATOM 1299 N N . LEU A 1 173 ? 4.928 0.644 -27.812 1.00 53.16 173 LEU A N 1
ATOM 1300 C CA . LEU A 1 173 ? 3.669 1.315 -27.459 1.00 53.16 173 LEU A CA 1
ATOM 1301 C C . LEU A 1 173 ? 2.808 1.649 -28.677 1.00 53.16 173 LEU A C 1
ATOM 1303 O O . LEU A 1 173 ? 1.603 1.377 -28.667 1.00 53.16 173 LEU A O 1
ATOM 1307 N N . ALA A 1 174 ? 3.435 2.187 -29.724 1.00 49.81 174 ALA A N 1
ATOM 1308 C CA . ALA A 1 174 ? 2.779 2.551 -30.975 1.00 49.81 174 ALA A CA 1
ATOM 1309 C C . ALA A 1 174 ? 2.168 1.323 -31.673 1.00 49.81 174 ALA A C 1
ATOM 1311 O O . ALA A 1 174 ? 1.020 1.367 -32.115 1.00 49.81 174 ALA A O 1
ATOM 1312 N N . VAL A 1 175 ? 2.888 0.192 -31.686 1.00 50.25 175 VAL A N 1
ATOM 1313 C CA . VAL A 1 175 ? 2.421 -1.077 -32.279 1.00 50.25 175 VAL A CA 1
ATOM 1314 C C . VAL A 1 175 ? 1.238 -1.690 -31.513 1.00 50.25 175 VAL A C 1
ATOM 1316 O O . VAL A 1 175 ? 0.423 -2.393 -32.102 1.00 50.25 175 VAL A O 1
ATOM 1319 N N . ASN A 1 176 ? 1.093 -1.409 -30.212 1.00 47.34 176 ASN A N 1
ATOM 1320 C CA . ASN A 1 176 ? -0.004 -1.939 -29.388 1.00 47.34 176 ASN A CA 1
ATOM 1321 C C . ASN A 1 176 ? -1.225 -1.000 -29.293 1.00 47.34 176 ASN A C 1
ATOM 1323 O O . ASN A 1 176 ? -2.121 -1.250 -28.484 1.00 47.34 176 ASN A O 1
ATOM 1327 N N . HIS A 1 177 ? -1.282 0.067 -30.099 1.00 49.41 177 HIS A N 1
ATOM 1328 C CA . HIS A 1 177 ? -2.402 1.018 -30.147 1.00 49.41 177 HIS A CA 1
ATOM 1329 C C . HIS A 1 177 ? -2.811 1.582 -28.771 1.00 49.41 177 HIS A C 1
ATOM 1331 O O . HIS A 1 177 ? -3.990 1.882 -28.538 1.00 49.41 177 HIS A O 1
ATOM 1337 N N . ILE A 1 178 ? -1.854 1.757 -27.848 1.00 53.31 178 ILE A N 1
ATOM 1338 C CA . ILE A 1 178 ? -2.067 2.568 -26.642 1.00 53.31 178 ILE A CA 1
ATOM 1339 C C . ILE A 1 178 ? -2.021 4.036 -27.089 1.00 53.31 178 ILE A C 1
ATOM 1341 O O . ILE A 1 178 ? -0.992 4.684 -26.984 1.00 53.31 178 ILE A O 1
ATOM 1345 N N . GLN A 1 179 ? -3.133 4.492 -27.677 1.00 42.84 179 GLN A N 1
ATOM 1346 C CA . GLN A 1 179 ? -3.510 5.869 -28.030 1.00 42.84 179 GLN A CA 1
ATOM 1347 C C . GLN A 1 179 ? -2.354 6.894 -27.973 1.00 42.84 179 GLN A C 1
ATOM 1349 O O . GLN A 1 179 ? -2.142 7.561 -26.962 1.00 42.84 179 GLN A O 1
ATOM 1354 N N . THR A 1 180 ? -1.594 6.996 -29.067 1.00 46.78 180 THR A N 1
ATOM 1355 C CA . THR A 1 180 ? -0.348 7.779 -29.167 1.00 46.78 180 THR A CA 1
ATOM 1356 C C . THR A 1 180 ? -0.518 9.159 -29.817 1.00 46.78 180 THR A C 1
ATOM 1358 O O . THR A 1 180 ? 0.455 9.689 -30.341 1.00 46.78 180 THR A O 1
ATOM 1361 N N . SER A 1 181 ? -1.711 9.768 -29.825 1.00 42.59 181 SER A N 1
ATOM 1362 C CA . SER A 1 181 ? -1.855 11.114 -30.413 1.00 42.59 181 SER A CA 1
ATOM 1363 C C . SER A 1 181 ? -1.319 12.237 -29.518 1.00 42.59 181 SER A C 1
ATOM 1365 O O . SER A 1 181 ? -0.773 13.191 -30.053 1.00 42.59 181 SER A O 1
ATOM 1367 N N . ASP A 1 182 ? -1.390 12.104 -28.183 1.00 46.06 182 ASP A N 1
ATOM 1368 C CA . ASP A 1 182 ? -1.150 13.246 -27.270 1.00 46.06 182 ASP A CA 1
ATOM 1369 C C . ASP A 1 182 ? -0.172 12.969 -26.110 1.00 46.06 182 ASP A C 1
ATOM 1371 O O . ASP A 1 182 ? 0.014 13.810 -25.233 1.00 46.06 182 ASP A O 1
ATOM 1375 N N . ARG A 1 183 ? 0.466 11.790 -26.059 1.00 49.38 183 ARG A N 1
ATOM 1376 C CA . ARG A 1 183 ? 1.447 11.450 -25.010 1.00 49.38 183 ARG A CA 1
ATOM 1377 C C . ARG A 1 183 ? 2.857 11.440 -25.588 1.00 49.38 183 ARG A C 1
ATOM 1379 O O . ARG A 1 183 ? 3.256 10.459 -26.210 1.00 49.38 183 ARG A O 1
ATOM 1386 N N . GLN A 1 184 ? 3.602 12.520 -25.361 1.00 52.41 184 GLN A N 1
ATOM 1387 C CA . GLN A 1 184 ? 5.036 12.564 -25.644 1.00 52.41 184 GLN A CA 1
ATOM 1388 C C . GLN A 1 184 ? 5.756 11.532 -24.759 1.00 52.41 184 GLN A C 1
ATOM 1390 O O . GLN A 1 184 ? 5.523 11.463 -23.550 1.00 52.41 184 GLN A O 1
ATOM 1395 N N . VAL A 1 185 ? 6.581 10.678 -25.371 1.00 55.62 185 VAL A N 1
ATOM 1396 C CA . VAL A 1 185 ? 7.441 9.731 -24.653 1.00 55.62 185 VAL A CA 1
ATOM 1397 C C . VAL A 1 185 ? 8.809 10.369 -24.487 1.00 55.62 185 VAL A C 1
ATOM 1399 O O . VAL A 1 185 ? 9.491 10.656 -25.463 1.00 55.62 185 VAL A O 1
ATOM 1402 N N . TYR A 1 186 ? 9.170 10.594 -23.232 1.00 61.72 186 TYR A N 1
ATOM 1403 C CA . TYR A 1 186 ? 10.405 11.247 -22.824 1.00 61.72 186 TYR A CA 1
ATOM 1404 C C . TYR A 1 186 ? 11.486 10.222 -22.475 1.00 61.72 186 TYR A C 1
ATOM 1406 O O . TYR A 1 186 ? 11.180 9.061 -22.173 1.00 61.72 186 TYR A O 1
ATOM 1414 N N . SER A 1 187 ? 12.741 10.672 -22.461 1.00 65.62 187 SER A N 1
ATOM 1415 C CA . SER A 1 187 ? 13.843 9.914 -21.872 1.00 65.62 187 SER A CA 1
ATOM 1416 C C . SER A 1 187 ? 13.531 9.573 -20.412 1.00 65.62 187 SER A C 1
ATOM 1418 O O . SER A 1 187 ? 12.878 10.340 -19.697 1.00 65.62 187 SER A O 1
ATOM 1420 N N . ALA A 1 188 ? 13.966 8.396 -19.969 1.00 71.12 188 ALA A N 1
ATOM 1421 C CA . ALA A 1 188 ? 13.659 7.879 -18.645 1.00 71.12 188 ALA A CA 1
ATOM 1422 C C . ALA A 1 188 ? 14.937 7.612 -17.841 1.00 71.12 188 ALA A C 1
ATOM 1424 O O . ALA A 1 188 ? 15.880 7.023 -18.366 1.00 71.12 188 ALA A O 1
ATOM 1425 N N . PRO A 1 189 ? 14.971 7.995 -16.552 1.00 77.50 189 PRO A N 1
ATOM 1426 C CA . PRO A 1 189 ? 16.109 7.722 -15.690 1.00 77.50 189 PRO A CA 1
ATOM 1427 C C . PRO A 1 189 ? 16.174 6.233 -15.335 1.00 77.50 189 PRO A C 1
ATOM 1429 O O . PRO A 1 189 ? 15.214 5.480 -15.525 1.00 77.50 189 PRO A O 1
ATOM 1432 N N . ALA A 1 190 ? 17.273 5.810 -14.715 1.00 81.94 190 ALA A N 1
ATOM 1433 C CA . ALA A 1 190 ? 17.374 4.460 -14.173 1.00 81.94 190 ALA A CA 1
ATOM 1434 C C . ALA A 1 190 ? 16.289 4.171 -13.123 1.00 81.94 190 ALA A C 1
ATOM 1436 O O . ALA A 1 190 ? 15.894 5.050 -12.357 1.00 81.94 190 ALA A O 1
ATOM 1437 N N . ARG A 1 191 ? 15.824 2.918 -13.034 1.00 85.88 191 ARG A N 1
ATOM 1438 C CA . ARG A 1 191 ? 14.695 2.520 -12.171 1.00 85.88 191 ARG A CA 1
ATOM 1439 C C . ARG A 1 191 ? 15.041 2.453 -10.686 1.00 85.88 191 ARG A C 1
ATOM 1441 O O . ARG A 1 191 ? 14.148 2.200 -9.890 1.00 85.88 191 ARG A O 1
ATOM 1448 N N . TYR A 1 192 ? 16.275 2.754 -10.278 1.00 89.62 192 TYR A N 1
ATOM 1449 C CA . TYR A 1 192 ? 16.722 2.688 -8.878 1.00 89.62 192 TYR A CA 1
ATOM 1450 C C . TYR A 1 192 ? 15.830 3.463 -7.890 1.00 89.62 192 TYR A C 1
ATOM 1452 O O . TYR A 1 192 ? 15.719 3.075 -6.727 1.00 89.62 192 TYR A O 1
ATOM 1460 N N . TYR A 1 193 ? 15.133 4.515 -8.339 1.00 91.94 193 TYR A N 1
ATOM 1461 C CA . TYR A 1 193 ? 14.138 5.219 -7.520 1.00 91.94 193 TYR A CA 1
ATOM 1462 C C . TYR A 1 193 ? 12.946 4.325 -7.115 1.00 91.94 193 TYR A C 1
ATOM 1464 O O . TYR A 1 193 ? 12.395 4.514 -6.032 1.00 91.94 193 TYR A O 1
ATOM 1472 N N . GLN A 1 194 ? 12.579 3.321 -7.923 1.00 93.62 194 GLN A N 1
ATOM 1473 C CA . GLN A 1 194 ? 11.583 2.292 -7.588 1.00 93.62 194 GLN A CA 1
ATOM 1474 C C . GLN A 1 194 ? 12.082 1.396 -6.452 1.00 93.62 194 GLN A C 1
ATOM 1476 O O . GLN A 1 194 ? 11.375 1.198 -5.463 1.00 93.62 194 GLN A O 1
ATOM 1481 N N . ALA A 1 195 ? 13.318 0.896 -6.552 1.00 94.75 195 ALA A N 1
ATOM 1482 C CA . ALA A 1 195 ? 13.942 0.113 -5.488 1.00 94.75 195 ALA A CA 1
ATOM 1483 C C . ALA A 1 195 ? 14.033 0.912 -4.177 1.00 94.75 195 ALA A C 1
ATOM 1485 O O . ALA A 1 195 ? 13.670 0.413 -3.110 1.00 94.75 195 ALA A O 1
ATOM 1486 N N . PHE A 1 196 ? 14.440 2.181 -4.257 1.00 96.25 196 PHE A N 1
ATOM 1487 C CA . PHE A 1 196 ? 14.499 3.057 -3.091 1.00 96.25 196 PHE A CA 1
ATOM 1488 C C . PHE A 1 196 ? 13.109 3.340 -2.503 1.00 96.25 196 PHE A C 1
ATOM 1490 O O . PHE A 1 196 ? 12.939 3.314 -1.284 1.00 96.25 196 PHE A O 1
ATOM 1497 N N . ALA A 1 197 ? 12.088 3.542 -3.342 1.00 97.19 197 ALA A N 1
ATOM 1498 C CA . ALA A 1 197 ? 10.703 3.667 -2.894 1.00 97.19 197 ALA A CA 1
ATOM 1499 C C . ALA A 1 197 ? 10.215 2.402 -2.168 1.00 97.19 197 ALA A C 1
ATOM 1501 O O . ALA A 1 197 ? 9.587 2.508 -1.115 1.00 97.19 197 ALA A O 1
ATOM 1502 N N . ALA A 1 198 ? 10.553 1.213 -2.673 1.00 98.25 198 ALA A N 1
ATOM 1503 C CA . ALA A 1 198 ? 10.216 -0.057 -2.034 1.00 98.25 198 ALA A CA 1
ATOM 1504 C C . ALA A 1 198 ? 10.911 -0.226 -0.672 1.00 98.25 198 ALA A C 1
ATOM 1506 O O . ALA A 1 198 ? 10.270 -0.637 0.297 1.00 98.25 198 ALA A O 1
ATOM 1507 N N . TRP A 1 199 ? 12.188 0.153 -0.562 1.00 98.25 199 TRP A N 1
ATOM 1508 C CA . TRP A 1 199 ? 12.898 0.182 0.721 1.00 98.25 199 TRP A CA 1
ATOM 1509 C C . TRP A 1 199 ? 12.257 1.176 1.704 1.00 98.25 199 TRP A C 1
ATOM 1511 O O . TRP A 1 199 ? 12.006 0.828 2.858 1.00 98.25 199 TRP A O 1
ATOM 1521 N N . ARG A 1 200 ? 11.889 2.386 1.250 1.00 98.12 200 ARG A N 1
ATOM 1522 C CA . ARG A 1 200 ? 11.184 3.385 2.079 1.00 98.12 200 ARG A CA 1
ATOM 1523 C C . ARG A 1 200 ? 9.819 2.886 2.550 1.00 98.12 200 ARG A C 1
ATOM 1525 O O . ARG A 1 200 ? 9.435 3.167 3.683 1.00 98.12 200 ARG A O 1
ATOM 1532 N N . LEU A 1 201 ? 9.098 2.144 1.710 1.00 98.69 201 LEU A N 1
ATOM 1533 C CA . LEU A 1 201 ? 7.824 1.530 2.078 1.00 98.69 201 LEU A CA 1
ATOM 1534 C C . LEU A 1 201 ? 8.016 0.462 3.164 1.00 98.69 201 LEU A C 1
ATOM 1536 O O . LEU A 1 201 ? 7.280 0.463 4.147 1.00 98.69 201 LEU A O 1
ATOM 1540 N N . ALA A 1 202 ? 9.033 -0.397 3.042 1.00 98.56 202 ALA A N 1
ATOM 1541 C CA . ALA A 1 202 ? 9.379 -1.372 4.081 1.00 98.56 202 ALA A CA 1
ATOM 1542 C C . ALA A 1 202 ? 9.756 -0.686 5.406 1.00 98.56 202 ALA A C 1
ATOM 1544 O O . ALA A 1 202 ? 9.300 -1.089 6.478 1.00 98.56 202 ALA A O 1
ATOM 1545 N N . LYS A 1 203 ? 10.525 0.406 5.324 1.00 98.50 203 LYS A N 1
ATOM 1546 C CA . LYS A 1 203 ? 10.893 1.231 6.478 1.00 98.50 203 LYS A CA 1
ATOM 1547 C C . LYS A 1 203 ? 9.681 1.872 7.150 1.00 98.50 203 LYS A C 1
ATOM 1549 O O . LYS A 1 203 ? 9.601 1.865 8.374 1.00 98.50 203 LYS A O 1
ATOM 1554 N N . LEU A 1 204 ? 8.722 2.380 6.373 1.00 98.44 204 LEU A N 1
ATOM 1555 C CA . LEU A 1 204 ? 7.467 2.918 6.901 1.00 98.44 204 LEU A CA 1
ATOM 1556 C C . LEU A 1 204 ? 6.684 1.846 7.672 1.00 98.44 204 LEU A C 1
ATOM 1558 O O . LEU A 1 204 ? 6.256 2.104 8.793 1.00 98.44 204 LEU A O 1
ATOM 1562 N N . VAL A 1 205 ? 6.545 0.641 7.109 1.00 98.06 205 VAL A N 1
ATOM 1563 C CA . VAL A 1 205 ? 5.873 -0.491 7.777 1.00 98.06 205 VAL A CA 1
ATOM 1564 C C . VAL A 1 205 ? 6.551 -0.830 9.106 1.00 98.06 205 VAL A C 1
ATOM 1566 O O . VAL A 1 205 ? 5.873 -0.935 10.128 1.00 98.06 205 VAL A O 1
ATOM 1569 N N . ALA A 1 206 ? 7.882 -0.952 9.112 1.00 96.88 206 ALA A N 1
ATOM 1570 C CA . ALA A 1 206 ? 8.640 -1.233 10.329 1.00 96.88 206 ALA A CA 1
ATOM 1571 C C . ALA A 1 206 ? 8.462 -0.121 11.379 1.00 96.88 206 ALA A C 1
ATOM 1573 O O . ALA A 1 206 ? 8.189 -0.414 12.543 1.00 96.88 206 ALA A O 1
ATOM 1574 N N . ARG A 1 207 ? 8.530 1.151 10.958 1.00 96.81 207 ARG A N 1
ATOM 1575 C CA . ARG A 1 207 ? 8.391 2.304 11.856 1.00 96.81 207 ARG A CA 1
ATOM 1576 C C . ARG A 1 207 ? 6.997 2.412 12.471 1.00 96.81 207 ARG A C 1
ATOM 1578 O O . ARG A 1 207 ? 6.890 2.747 13.644 1.00 96.81 207 ARG A O 1
ATOM 1585 N N . ILE A 1 208 ? 5.935 2.111 11.718 1.00 95.94 208 ILE A N 1
ATOM 1586 C CA . ILE A 1 208 ? 4.563 2.087 12.258 1.00 95.94 208 ILE A CA 1
ATOM 1587 C C . ILE A 1 208 ? 4.469 1.094 13.420 1.00 95.94 208 ILE A C 1
ATOM 1589 O O . ILE A 1 208 ? 3.891 1.414 14.455 1.00 95.94 208 ILE A O 1
ATOM 1593 N N . ARG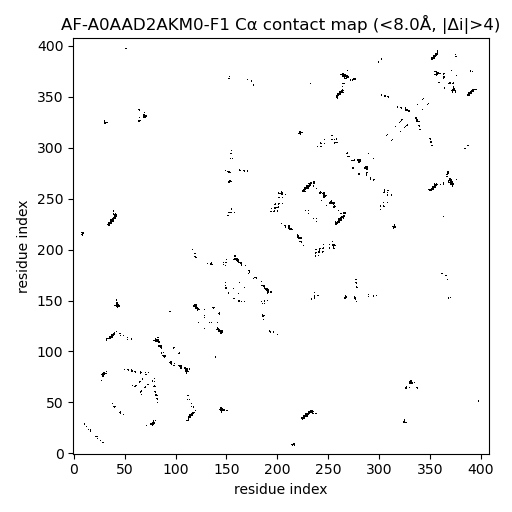 A 1 209 ? 5.054 -0.099 13.272 1.00 93.69 209 ARG A N 1
ATOM 1594 C CA . ARG A 1 209 ? 5.036 -1.121 14.328 1.00 93.69 209 ARG A CA 1
ATOM 1595 C C . ARG A 1 209 ? 5.876 -0.736 15.527 1.00 93.69 209 ARG A C 1
ATOM 1597 O O . ARG A 1 209 ? 5.421 -0.915 16.646 1.00 93.69 209 ARG A O 1
ATOM 1604 N N . GLU A 1 210 ? 7.070 -0.206 15.290 1.00 92.75 210 GLU A N 1
ATOM 1605 C CA . GLU A 1 210 ? 7.945 0.295 16.348 1.00 92.75 210 GLU A CA 1
ATOM 1606 C C . GLU A 1 210 ? 7.209 1.319 17.220 1.00 92.75 210 GLU A C 1
ATOM 1608 O O . GLU A 1 210 ? 7.054 1.097 18.416 1.00 92.75 210 GLU A O 1
ATOM 1613 N N . VAL A 1 211 ? 6.640 2.359 16.598 1.00 92.31 211 VAL A N 1
ATOM 1614 C CA . VAL A 1 211 ? 5.862 3.383 17.309 1.00 92.31 211 VAL A CA 1
ATOM 1615 C C . VAL A 1 211 ? 4.666 2.764 18.029 1.00 92.31 211 VAL A C 1
ATOM 1617 O O . VAL A 1 211 ? 4.415 3.089 19.182 1.00 92.31 211 VAL A O 1
ATOM 1620 N N . HIS A 1 212 ? 3.926 1.859 17.384 1.00 91.44 212 HIS A N 1
ATOM 1621 C CA . HIS A 1 212 ? 2.732 1.272 17.990 1.00 91.44 212 HIS A CA 1
ATOM 1622 C C . HIS A 1 212 ? 3.040 0.380 19.201 1.00 91.44 212 HIS A C 1
ATOM 1624 O O . HIS A 1 212 ? 2.292 0.398 20.172 1.00 91.44 212 HIS A O 1
ATOM 1630 N N . ARG A 1 213 ? 4.155 -0.360 19.186 1.00 91.00 213 ARG A N 1
ATOM 1631 C CA . ARG A 1 213 ? 4.568 -1.226 20.303 1.00 91.00 213 ARG A CA 1
ATOM 1632 C C . ARG A 1 213 ? 4.927 -0.445 21.564 1.00 91.00 213 ARG A C 1
ATOM 1634 O O . ARG A 1 213 ? 4.815 -0.995 22.660 1.00 91.00 213 ARG A O 1
ATOM 1641 N N . GLU A 1 214 ? 5.366 0.799 21.410 1.00 88.50 214 GLU A N 1
ATOM 1642 C CA . GLU A 1 214 ? 5.702 1.699 22.517 1.00 88.50 214 GLU A CA 1
ATOM 1643 C C . GLU A 1 214 ? 4.458 2.336 23.157 1.00 88.50 214 GLU A C 1
ATOM 1645 O O . GLU A 1 214 ? 4.524 2.807 24.295 1.00 88.50 214 GLU A O 1
ATOM 1650 N N . LEU A 1 215 ? 3.312 2.333 22.467 1.00 85.31 215 LEU A N 1
ATOM 1651 C CA . LEU A 1 215 ? 2.063 2.865 23.004 1.00 85.31 215 LEU A CA 1
ATOM 1652 C C . LEU A 1 215 ? 1.486 1.917 24.065 1.00 85.31 215 LEU A C 1
ATOM 1654 O O . LEU A 1 215 ? 1.339 0.715 23.848 1.00 85.31 215 LEU A O 1
ATOM 1658 N N . ASN A 1 216 ? 1.136 2.473 25.227 1.00 77.94 216 ASN A N 1
ATOM 1659 C CA . ASN A 1 216 ? 0.489 1.737 26.309 1.00 77.94 216 ASN A CA 1
ATOM 1660 C C . ASN A 1 216 ? -1.034 1.787 26.138 1.00 77.94 216 ASN A C 1
ATOM 1662 O O . ASN A 1 216 ? -1.677 2.754 26.536 1.00 77.94 216 ASN A O 1
ATOM 1666 N N . HIS A 1 217 ? -1.610 0.728 25.579 1.00 77.62 217 HIS A N 1
ATOM 1667 C CA . HIS A 1 217 ? -3.048 0.615 25.364 1.00 77.62 217 HIS A CA 1
ATOM 1668 C C . HIS A 1 217 ? -3.687 -0.204 26.489 1.00 77.62 217 HIS A C 1
ATOM 1670 O O . HIS A 1 217 ? -3.696 -1.432 26.444 1.00 77.62 217 HIS A O 1
ATOM 1676 N N . GLY A 1 218 ? -4.181 0.474 27.530 1.00 71.50 218 GLY A N 1
ATOM 1677 C CA . GLY A 1 218 ? -4.863 -0.192 28.650 1.00 71.50 218 GLY A CA 1
ATOM 1678 C C . GLY A 1 218 ? -3.954 -1.115 29.473 1.00 71.50 218 GLY A C 1
ATOM 1679 O O . GLY A 1 218 ? -4.398 -2.144 29.968 1.00 71.50 218 GLY A O 1
ATOM 1680 N N . GLY A 1 219 ? -2.666 -0.781 29.594 1.00 78.69 219 GLY A N 1
ATOM 1681 C CA . GLY A 1 219 ? -1.655 -1.610 30.260 1.00 78.69 219 GLY A CA 1
ATOM 1682 C C . GLY A 1 219 ? -0.930 -2.581 29.324 1.00 78.69 219 GLY A C 1
ATOM 1683 O O . GLY A 1 219 ? 0.043 -3.205 29.746 1.00 78.69 219 GLY A O 1
ATOM 1684 N N . ILE A 1 220 ? -1.366 -2.706 28.065 1.00 81.12 220 ILE A N 1
ATOM 1685 C CA . ILE A 1 220 ? -0.780 -3.626 27.087 1.00 81.12 220 ILE A CA 1
ATOM 1686 C C . ILE A 1 220 ? 0.158 -2.864 26.149 1.00 81.12 220 ILE A C 1
ATOM 1688 O O . ILE A 1 220 ? -0.248 -1.937 25.447 1.00 81.12 220 ILE A O 1
ATOM 1692 N N . THR A 1 221 ? 1.414 -3.301 26.115 1.00 85.75 221 THR A N 1
ATOM 1693 C CA . THR A 1 221 ? 2.480 -2.807 25.232 1.00 85.75 221 THR A CA 1
ATOM 1694 C C . THR A 1 221 ? 3.038 -3.951 24.380 1.00 85.75 221 THR A C 1
ATOM 1696 O O . THR A 1 221 ? 2.695 -5.123 24.570 1.00 85.75 221 THR A O 1
ATOM 1699 N N . GLY A 1 222 ? 3.895 -3.629 23.408 1.00 89.62 222 GLY A N 1
ATOM 1700 C CA . GLY A 1 222 ? 4.589 -4.641 22.605 1.00 89.62 222 GLY A CA 1
ATOM 1701 C C . GLY A 1 222 ? 3.700 -5.358 21.588 1.00 89.62 222 GLY A C 1
ATOM 1702 O O . GLY A 1 222 ? 4.035 -6.455 21.153 1.00 89.62 222 GLY A O 1
ATOM 1703 N N . LYS A 1 223 ? 2.567 -4.766 21.204 1.00 91.56 223 LYS A N 1
ATOM 1704 C CA . LYS A 1 223 ? 1.672 -5.318 20.182 1.00 91.56 223 LYS A CA 1
ATOM 1705 C C . LYS A 1 223 ? 1.844 -4.625 18.837 1.00 91.56 223 LYS A C 1
ATOM 1707 O O . LYS A 1 223 ? 2.222 -3.462 18.757 1.00 91.56 223 LYS A O 1
ATOM 1712 N N . ASP A 1 224 ? 1.570 -5.365 17.770 1.00 90.62 224 ASP A N 1
ATOM 1713 C CA . ASP A 1 224 ? 1.696 -4.914 16.391 1.00 90.62 224 ASP A CA 1
ATOM 1714 C C . ASP A 1 224 ? 0.402 -4.332 15.843 1.00 90.62 224 ASP A C 1
ATOM 1716 O O . ASP A 1 224 ? -0.652 -4.982 15.858 1.00 90.62 224 ASP A O 1
ATOM 1720 N N . CYS A 1 225 ? 0.539 -3.155 15.231 1.00 89.94 225 CYS A N 1
ATOM 1721 C CA . CYS A 1 225 ? -0.503 -2.562 14.414 1.00 89.94 225 CYS A CA 1
ATOM 1722 C C . CYS A 1 225 ? -0.728 -3.451 13.179 1.00 89.94 225 CYS A C 1
ATOM 1724 O O . CYS A 1 225 ? 0.246 -3.762 12.482 1.00 89.94 225 CYS A O 1
ATOM 1726 N N . PRO A 1 226 ? -1.975 -3.855 12.872 1.00 92.19 226 PRO A N 1
ATOM 1727 C CA . PRO A 1 226 ? -2.286 -4.515 11.612 1.00 92.19 226 PRO A CA 1
ATOM 1728 C C . PRO A 1 226 ? -2.091 -3.548 10.439 1.00 92.19 226 PRO A C 1
ATOM 1730 O O . PRO A 1 226 ? -2.709 -2.483 10.400 1.00 92.19 226 PRO A O 1
ATOM 1733 N N . ILE A 1 227 ? -1.266 -3.929 9.463 1.00 96.56 227 ILE A N 1
ATOM 1734 C CA . ILE A 1 227 ? -0.935 -3.094 8.303 1.00 96.56 227 ILE A CA 1
ATOM 1735 C C . ILE A 1 227 ? -1.367 -3.793 7.012 1.00 96.56 227 ILE A C 1
ATOM 1737 O O . ILE A 1 227 ? -0.990 -4.931 6.740 1.00 96.56 227 ILE A O 1
ATOM 1741 N N . THR A 1 228 ? -2.135 -3.096 6.175 1.00 97.25 228 THR A N 1
ATOM 1742 C CA . THR A 1 228 ? -2.505 -3.554 4.827 1.00 97.25 228 THR A CA 1
ATOM 1743 C C . THR A 1 228 ? -1.939 -2.609 3.780 1.00 97.25 228 THR A C 1
ATOM 1745 O O . THR A 1 228 ? -2.161 -1.407 3.858 1.00 97.25 228 THR A O 1
ATOM 1748 N N . ILE A 1 229 ? -1.250 -3.134 2.770 1.00 98.19 229 ILE A N 1
ATOM 1749 C CA . ILE A 1 229 ? -0.782 -2.339 1.630 1.00 98.19 229 ILE A CA 1
ATOM 1750 C C . ILE A 1 229 ? -1.739 -2.548 0.457 1.00 98.19 229 ILE A C 1
ATOM 1752 O O . ILE A 1 229 ? -1.967 -3.680 0.035 1.00 98.19 229 ILE A O 1
ATOM 1756 N N . VAL A 1 230 ? -2.292 -1.464 -0.084 1.00 97.38 230 VAL A N 1
ATOM 1757 C CA . VAL A 1 230 ? -3.118 -1.471 -1.297 1.00 97.38 230 VAL A CA 1
ATOM 1758 C C . VAL A 1 230 ? -2.309 -0.876 -2.437 1.00 97.38 230 VAL A C 1
ATOM 1760 O O . VAL A 1 230 ? -2.011 0.316 -2.458 1.00 97.38 230 VAL A O 1
ATOM 1763 N N . CYS A 1 231 ? -1.957 -1.726 -3.387 1.00 95.81 231 CYS A N 1
ATOM 1764 C CA . CYS A 1 231 ? -1.157 -1.393 -4.548 1.00 95.81 231 CYS A CA 1
ATOM 1765 C C . CYS A 1 231 ? -2.031 -1.269 -5.792 1.00 95.81 231 CYS A C 1
ATOM 1767 O O . CYS A 1 231 ? -2.865 -2.134 -6.063 1.00 95.81 231 CYS A O 1
ATOM 1769 N N . HIS A 1 232 ? -1.767 -0.245 -6.599 1.00 91.44 232 HIS A N 1
ATOM 1770 C CA . HIS A 1 232 ? -2.382 -0.074 -7.910 1.00 91.44 232 HIS A CA 1
ATOM 1771 C C . HIS A 1 232 ? -1.320 0.006 -9.013 1.00 91.44 232 HIS A C 1
ATOM 1773 O O . HIS A 1 232 ? -0.320 0.709 -8.862 1.00 91.44 232 HIS A O 1
ATOM 1779 N N . SER A 1 233 ? -1.547 -0.683 -10.139 1.00 89.06 233 SER A N 1
ATOM 1780 C CA . SER A 1 233 ? -0.676 -0.633 -11.324 1.00 89.06 233 SER A CA 1
ATOM 1781 C C . SER A 1 233 ? 0.803 -0.872 -10.956 1.00 89.06 233 SER A C 1
ATOM 1783 O O . SER A 1 233 ? 1.098 -1.831 -10.238 1.00 89.06 233 SER A O 1
ATOM 1785 N N . GLN A 1 234 ? 1.746 -0.023 -11.372 1.00 88.31 234 GLN A N 1
ATOM 1786 C CA . GLN A 1 234 ? 3.171 -0.168 -11.039 1.00 88.31 234 GLN A CA 1
ATOM 1787 C C . GLN A 1 234 ? 3.463 -0.137 -9.526 1.00 88.31 234 GLN A C 1
ATOM 1789 O O . GLN A 1 234 ? 4.447 -0.728 -9.083 1.00 88.31 234 GLN A O 1
ATOM 1794 N N . GLY A 1 235 ? 2.580 0.439 -8.703 1.00 93.56 235 GLY A N 1
ATOM 1795 C CA . GLY A 1 235 ? 2.683 0.388 -7.242 1.00 93.56 235 GLY A CA 1
ATOM 1796 C C . GLY A 1 235 ? 2.702 -1.039 -6.685 1.00 93.56 235 GLY A C 1
ATOM 1797 O O . GLY A 1 235 ? 3.225 -1.271 -5.597 1.00 93.56 235 GLY A O 1
ATOM 1798 N N . ASN A 1 236 ? 2.205 -2.023 -7.448 1.00 95.19 236 ASN A N 1
ATOM 1799 C CA . ASN A 1 236 ? 2.349 -3.443 -7.120 1.00 95.19 236 ASN A CA 1
ATOM 1800 C C . ASN A 1 236 ? 3.814 -3.885 -7.123 1.00 95.19 236 ASN A C 1
ATOM 1802 O O . ASN A 1 236 ? 4.214 -4.635 -6.241 1.00 95.19 236 ASN A O 1
ATOM 1806 N N . MET A 1 237 ? 4.630 -3.393 -8.055 1.00 94.62 237 MET A N 1
ATOM 1807 C CA . MET A 1 237 ? 6.057 -3.723 -8.102 1.00 94.62 237 MET A CA 1
ATOM 1808 C C . MET A 1 237 ? 6.777 -3.168 -6.870 1.00 94.62 237 MET A C 1
ATOM 1810 O O . MET A 1 237 ? 7.581 -3.871 -6.256 1.00 94.62 237 MET A O 1
ATOM 1814 N N . ILE A 1 238 ? 6.403 -1.958 -6.440 1.00 97.44 238 ILE A N 1
ATOM 1815 C CA . ILE A 1 238 ? 6.915 -1.335 -5.214 1.00 97.44 238 ILE A CA 1
ATOM 1816 C C . ILE A 1 238 ? 6.502 -2.142 -3.977 1.00 97.44 238 ILE A C 1
ATOM 1818 O O . ILE A 1 238 ? 7.353 -2.472 -3.156 1.00 97.44 238 ILE A O 1
ATOM 1822 N N . GLY A 1 239 ? 5.223 -2.510 -3.858 1.00 97.94 239 GLY A N 1
ATOM 1823 C CA . GLY A 1 239 ? 4.709 -3.269 -2.713 1.00 97.94 239 GLY A CA 1
ATOM 1824 C C . GLY A 1 239 ? 5.241 -4.702 -2.616 1.00 97.94 239 GLY A C 1
ATOM 1825 O O . GLY A 1 239 ? 5.574 -5.163 -1.527 1.00 97.94 239 GLY A O 1
ATOM 1826 N N . LEU A 1 240 ? 5.375 -5.413 -3.739 1.00 98.12 240 LEU A N 1
ATOM 1827 C CA . LEU A 1 240 ? 5.980 -6.749 -3.743 1.00 98.12 240 LEU A CA 1
ATOM 1828 C C . LEU A 1 240 ? 7.459 -6.667 -3.350 1.00 98.12 240 LEU A C 1
ATOM 1830 O O . LEU A 1 240 ? 7.910 -7.419 -2.488 1.00 98.12 240 LEU A O 1
ATOM 1834 N N . THR A 1 241 ? 8.204 -5.724 -3.931 1.00 98.19 241 THR A N 1
ATOM 1835 C CA . THR A 1 241 ? 9.626 -5.519 -3.608 1.00 98.19 241 THR A CA 1
ATOM 1836 C C . THR A 1 241 ? 9.819 -5.088 -2.154 1.00 98.19 241 THR A C 1
ATOM 1838 O O . THR A 1 241 ? 10.766 -5.527 -1.499 1.00 98.19 241 THR A O 1
ATOM 1841 N N . SER A 1 242 ? 8.909 -4.277 -1.603 1.00 98.50 242 SER A N 1
ATOM 1842 C CA . SER A 1 242 ? 9.007 -3.836 -0.210 1.00 98.50 242 SER A CA 1
ATOM 1843 C C . SER A 1 242 ? 8.887 -4.998 0.773 1.00 98.50 242 SER A C 1
ATOM 1845 O O . SER A 1 242 ? 9.575 -4.994 1.788 1.00 98.50 242 SER A O 1
ATOM 1847 N N . ALA A 1 243 ? 8.094 -6.030 0.464 1.00 98.19 243 ALA A N 1
ATOM 1848 C CA . ALA A 1 243 ? 8.022 -7.233 1.292 1.00 98.19 243 ALA A CA 1
ATOM 1849 C C . ALA A 1 243 ? 9.372 -7.968 1.353 1.00 98.19 243 ALA A C 1
ATOM 1851 O O . ALA A 1 243 ? 9.786 -8.412 2.422 1.00 98.19 243 ALA A O 1
ATOM 1852 N N . TYR A 1 244 ? 10.094 -8.048 0.230 1.00 98.12 244 TYR A N 1
ATOM 1853 C CA . TYR A 1 244 ? 11.440 -8.626 0.190 1.00 98.12 244 TYR A CA 1
ATOM 1854 C C . TYR A 1 244 ? 12.433 -7.830 1.028 1.00 98.12 244 TYR A C 1
ATOM 1856 O O . TYR A 1 244 ? 13.143 -8.419 1.846 1.00 98.12 244 TYR A O 1
ATOM 1864 N N . PHE A 1 245 ? 12.448 -6.501 0.876 1.00 98.12 245 PHE A N 1
ATOM 1865 C CA . PHE A 1 245 ? 13.260 -5.638 1.731 1.00 98.12 245 PHE A CA 1
ATOM 1866 C C . PHE A 1 245 ? 12.909 -5.845 3.201 1.00 98.12 245 PHE A C 1
ATOM 1868 O O . PHE A 1 245 ? 13.787 -6.173 3.992 1.00 98.12 245 PHE A O 1
ATOM 1875 N N . GLY A 1 246 ? 11.629 -5.738 3.553 1.00 97.25 246 GLY A N 1
ATOM 1876 C CA . GLY A 1 246 ? 11.141 -5.863 4.922 1.00 97.25 246 GLY A CA 1
ATOM 1877 C C . GLY A 1 246 ? 11.475 -7.195 5.589 1.00 97.25 246 GLY A C 1
ATOM 1878 O O . GLY A 1 246 ? 11.712 -7.223 6.795 1.00 97.25 246 GLY A O 1
ATOM 1879 N N . ALA A 1 247 ? 11.522 -8.280 4.812 1.00 96.94 247 ALA A N 1
ATOM 1880 C CA . ALA A 1 247 ? 11.831 -9.617 5.305 1.00 96.94 247 ALA A CA 1
ATOM 1881 C C . ALA A 1 247 ? 13.333 -9.907 5.416 1.00 96.94 247 ALA A C 1
ATOM 1883 O O . ALA A 1 247 ? 13.729 -10.707 6.262 1.00 96.94 247 ALA A O 1
ATOM 1884 N N . ARG A 1 248 ? 14.159 -9.336 4.528 1.00 95.94 248 ARG A N 1
ATOM 1885 C CA . ARG A 1 248 ? 15.554 -9.776 4.332 1.00 95.94 248 ARG A CA 1
ATOM 1886 C C . ARG A 1 248 ? 16.603 -8.720 4.653 1.00 95.94 248 ARG A C 1
ATOM 1888 O O . ARG A 1 248 ? 17.736 -9.086 4.946 1.00 95.94 248 ARG A O 1
ATOM 1895 N N . HIS A 1 249 ? 16.264 -7.436 4.589 1.00 96.44 249 HIS A N 1
ATOM 1896 C CA . HIS A 1 249 ? 17.211 -6.374 4.902 1.00 96.44 249 HIS A CA 1
ATOM 1897 C C . HIS A 1 249 ? 17.417 -6.293 6.421 1.00 96.44 249 HIS A C 1
ATOM 1899 O O . HIS A 1 249 ? 16.451 -6.205 7.182 1.00 96.44 249 HIS A O 1
ATOM 1905 N N . SER A 1 250 ? 18.678 -6.318 6.859 1.00 95.06 250 SER A N 1
ATOM 1906 C CA . SER A 1 250 ? 19.058 -6.431 8.276 1.00 95.06 250 SER A CA 1
ATOM 1907 C C . SER A 1 250 ? 18.486 -5.311 9.147 1.00 95.06 250 SER A C 1
ATOM 1909 O O . SER A 1 250 ? 18.061 -5.575 10.267 1.00 95.06 250 SER A O 1
ATOM 1911 N N . GLU A 1 251 ? 18.393 -4.092 8.607 1.00 95.75 251 GLU A N 1
ATOM 1912 C CA . GLU A 1 251 ? 17.817 -2.919 9.288 1.00 95.75 251 GLU A CA 1
ATOM 1913 C C . GLU A 1 251 ? 16.406 -3.161 9.839 1.00 95.75 251 GLU A C 1
ATOM 1915 O O . GLU A 1 251 ? 16.054 -2.612 10.878 1.00 95.75 251 GLU A O 1
ATOM 1920 N N . PHE A 1 252 ? 15.588 -3.978 9.169 1.00 94.94 252 PHE A N 1
ATOM 1921 C CA . PHE A 1 252 ? 14.185 -4.138 9.552 1.00 94.94 252 PHE A CA 1
ATOM 1922 C C . PHE A 1 252 ? 13.945 -5.302 10.508 1.00 94.94 252 PHE A C 1
ATOM 1924 O O . PHE A 1 252 ? 12.843 -5.417 11.036 1.00 94.94 252 PHE A O 1
ATOM 1931 N N . ASN A 1 253 ? 14.924 -6.190 10.714 1.00 91.69 253 ASN A N 1
ATOM 1932 C CA . ASN A 1 253 ? 14.789 -7.384 11.558 1.00 91.69 253 ASN A CA 1
ATOM 1933 C C . ASN A 1 253 ? 13.511 -8.219 11.266 1.00 91.69 253 ASN A C 1
ATOM 1935 O O . ASN A 1 253 ? 12.888 -8.798 12.162 1.00 91.69 253 ASN A O 1
ATOM 1939 N N . GLY A 1 254 ? 13.078 -8.243 9.998 1.00 91.75 254 GLY A N 1
ATOM 1940 C CA . GLY A 1 254 ? 11.851 -8.909 9.548 1.00 91.75 254 GLY A CA 1
ATOM 1941 C C . GLY A 1 254 ? 10.542 -8.146 9.810 1.00 91.75 254 GLY A C 1
ATOM 1942 O O . GLY A 1 254 ? 9.477 -8.663 9.490 1.00 91.75 254 GLY A O 1
ATOM 1943 N N . LEU A 1 255 ? 10.582 -6.938 10.381 1.00 93.38 255 LEU A N 1
ATOM 1944 C CA . LEU A 1 255 ? 9.400 -6.151 10.767 1.00 93.38 255 LEU A CA 1
ATOM 1945 C C . LEU A 1 255 ? 8.855 -5.247 9.653 1.00 93.38 255 LEU A C 1
ATOM 1947 O O . LEU A 1 255 ? 7.831 -4.598 9.854 1.00 93.38 255 LEU A O 1
ATOM 1951 N N . GLY A 1 256 ? 9.491 -5.205 8.479 1.00 96.31 256 GLY A N 1
ATOM 1952 C CA . GLY A 1 256 ? 9.070 -4.357 7.354 1.00 96.31 256 GLY A CA 1
ATOM 1953 C C . GLY A 1 256 ? 8.036 -4.988 6.409 1.00 96.31 256 GLY A C 1
ATOM 1954 O O . GLY A 1 256 ? 7.826 -4.473 5.315 1.00 96.31 256 GLY A O 1
ATOM 1955 N N . VAL A 1 257 ? 7.427 -6.122 6.777 1.00 97.19 257 VAL A N 1
ATOM 1956 C CA . VAL A 1 257 ? 6.481 -6.880 5.928 1.00 97.19 257 VAL A CA 1
ATOM 1957 C C . VAL A 1 257 ? 5.042 -6.612 6.359 1.00 97.19 257 VAL A C 1
ATOM 1959 O O . VAL A 1 257 ? 4.716 -6.865 7.511 1.00 97.19 257 VAL A O 1
ATOM 1962 N N . ALA A 1 258 ? 4.159 -6.134 5.483 1.00 96.81 258 ALA A N 1
ATOM 1963 C CA . ALA A 1 258 ? 2.763 -5.887 5.862 1.00 96.81 258 ALA A CA 1
ATOM 1964 C C . ALA A 1 258 ? 1.973 -7.190 6.089 1.00 96.81 258 ALA A C 1
ATOM 1966 O O . ALA A 1 258 ? 2.315 -8.243 5.551 1.00 96.81 258 ALA A O 1
ATOM 1967 N N . ASP A 1 259 ? 0.895 -7.113 6.868 1.00 94.81 259 ASP A N 1
ATOM 1968 C CA . ASP A 1 259 ? 0.040 -8.263 7.180 1.00 94.81 259 ASP A CA 1
ATOM 1969 C C . ASP A 1 259 ? -0.755 -8.727 5.961 1.00 94.81 259 ASP A C 1
ATOM 1971 O O . ASP A 1 259 ? -0.974 -9.925 5.777 1.00 94.81 259 ASP A O 1
ATOM 1975 N N . ASN A 1 260 ? -1.180 -7.776 5.122 1.00 95.00 260 ASN A N 1
ATOM 1976 C CA . ASN A 1 260 ? -1.947 -8.051 3.913 1.00 95.00 260 ASN A CA 1
ATOM 1977 C C . ASN A 1 260 ? -1.514 -7.168 2.748 1.00 95.00 260 ASN A C 1
ATOM 1979 O O . ASN A 1 260 ? -1.123 -6.014 2.928 1.00 95.00 260 ASN A O 1
ATOM 1983 N N . TYR A 1 261 ? -1.695 -7.699 1.541 1.00 97.12 261 TYR A N 1
ATOM 1984 C CA . TYR A 1 261 ? -1.460 -6.979 0.294 1.00 97.12 261 TYR A CA 1
ATOM 1985 C C . TYR A 1 261 ? -2.700 -7.058 -0.596 1.00 97.12 261 TYR A C 1
ATOM 1987 O O . TYR A 1 261 ? -3.220 -8.140 -0.865 1.00 97.12 261 TYR A O 1
ATOM 1995 N N . VAL A 1 262 ? -3.185 -5.920 -1.073 1.00 96.06 262 VAL A N 1
ATOM 1996 C CA . VAL A 1 262 ? -4.254 -5.834 -2.068 1.00 96.06 262 VAL A CA 1
ATOM 1997 C C . VAL A 1 262 ? -3.630 -5.366 -3.369 1.00 96.06 262 VAL A C 1
ATOM 1999 O O . VAL A 1 262 ? -3.113 -4.260 -3.451 1.00 96.06 262 VAL A O 1
ATOM 2002 N N . LEU A 1 263 ? -3.660 -6.230 -4.372 1.00 95.06 263 LEU A N 1
ATOM 2003 C CA . LEU A 1 263 ? -3.006 -6.052 -5.654 1.00 95.06 263 LEU A CA 1
ATOM 2004 C C . LEU A 1 263 ? -4.065 -5.725 -6.704 1.00 95.06 263 LEU A C 1
ATOM 2006 O O . LEU A 1 263 ? -4.783 -6.616 -7.155 1.00 95.06 263 LEU A O 1
ATOM 2010 N N . ALA A 1 264 ? -4.196 -4.455 -7.071 1.00 91.69 264 ALA A N 1
ATOM 2011 C CA . ALA A 1 264 ? -5.124 -4.002 -8.101 1.00 91.69 264 ALA A CA 1
ATOM 2012 C C . ALA A 1 264 ? -4.376 -3.737 -9.411 1.00 91.69 264 ALA A C 1
ATOM 2014 O O . ALA A 1 264 ? -3.397 -2.987 -9.427 1.00 91.69 264 ALA A O 1
ATOM 2015 N N . CYS A 1 265 ? -4.835 -4.355 -10.504 1.00 88.81 265 CYS A N 1
ATOM 2016 C CA . CYS A 1 265 ? -4.266 -4.169 -11.845 1.00 88.81 265 CYS A CA 1
ATOM 2017 C C . CYS A 1 265 ? -2.738 -4.391 -11.887 1.00 88.81 265 CYS A C 1
ATOM 2019 O O . CYS A 1 265 ? -1.992 -3.614 -12.474 1.00 88.81 265 CYS A O 1
ATOM 2021 N N . ALA A 1 266 ? -2.247 -5.438 -11.216 1.00 91.00 266 ALA A N 1
ATOM 2022 C CA . ALA A 1 266 ? -0.816 -5.704 -11.106 1.00 91.00 266 ALA A CA 1
ATOM 2023 C C . ALA A 1 266 ? -0.153 -6.037 -12.468 1.00 91.00 266 ALA A C 1
ATOM 2025 O O . ALA A 1 266 ? -0.568 -7.005 -13.115 1.00 91.00 266 ALA A O 1
ATOM 2026 N N . PRO A 1 267 ? 0.917 -5.323 -12.879 1.00 87.81 267 PRO A N 1
ATOM 2027 C CA . PRO A 1 267 ? 1.651 -5.588 -14.121 1.00 87.81 267 PRO A CA 1
ATOM 2028 C C . PRO A 1 267 ? 2.555 -6.824 -14.047 1.00 87.81 267 PRO A C 1
ATOM 2030 O O . PRO A 1 267 ? 3.085 -7.244 -15.071 1.00 87.81 267 PRO A O 1
ATOM 2033 N N . TYR A 1 268 ? 2.724 -7.426 -12.864 1.00 88.25 268 TYR A N 1
ATOM 2034 C CA . TYR A 1 268 ? 3.569 -8.603 -12.673 1.00 88.25 268 TYR A CA 1
ATOM 2035 C C . TYR A 1 268 ? 3.171 -9.742 -13.622 1.00 88.25 268 TYR A C 1
ATOM 2037 O O . TYR A 1 268 ? 2.036 -10.228 -13.566 1.00 88.25 268 TYR A O 1
ATOM 2045 N N . SER A 1 269 ? 4.084 -10.160 -14.499 1.00 83.12 269 SER A N 1
ATOM 2046 C CA . SER A 1 269 ? 3.772 -11.121 -15.560 1.00 83.12 269 SER A CA 1
ATOM 2047 C C . SER A 1 269 ? 3.976 -12.562 -15.102 1.00 83.12 269 SER A C 1
ATOM 2049 O O . SER A 1 269 ? 5.035 -12.953 -14.619 1.00 83.12 269 SER A O 1
ATOM 2051 N N . LEU A 1 270 ? 2.945 -13.379 -15.314 1.00 79.62 270 LEU A N 1
ATOM 2052 C CA . LEU A 1 270 ? 2.961 -14.833 -15.120 1.00 79.62 270 LEU A CA 1
ATOM 2053 C C . LEU A 1 270 ? 2.615 -15.551 -16.424 1.00 79.62 270 LEU A C 1
ATOM 2055 O O . LEU A 1 270 ? 1.911 -16.563 -16.434 1.00 79.62 270 LEU A O 1
ATOM 2059 N N . ARG A 1 271 ? 3.034 -14.990 -17.555 1.00 71.38 271 ARG A N 1
ATOM 2060 C CA . ARG A 1 271 ? 2.870 -15.624 -18.860 1.00 71.38 271 ARG A CA 1
ATOM 2061 C C . ARG A 1 271 ? 4.233 -15.785 -19.506 1.00 71.38 271 ARG A C 1
ATOM 2063 O O . ARG A 1 271 ? 5.155 -15.032 -19.214 1.00 71.38 271 ARG A O 1
ATOM 2070 N N . LYS A 1 272 ? 4.344 -16.809 -20.347 1.00 61.16 272 LYS A N 1
ATOM 2071 C CA . LYS A 1 272 ? 5.426 -16.918 -21.320 1.00 61.16 272 LYS A CA 1
ATOM 2072 C C . LYS A 1 272 ? 5.036 -15.985 -22.463 1.00 61.16 272 LYS A C 1
ATOM 2074 O O . LYS A 1 272 ? 4.038 -16.255 -23.135 1.00 61.16 272 LYS A O 1
ATOM 2079 N N . SER A 1 273 ? 5.707 -14.854 -22.617 1.00 54.16 273 SER A N 1
ATOM 2080 C CA . SER A 1 273 ? 5.582 -14.032 -23.820 1.00 54.16 273 SER A CA 1
ATOM 2081 C C . SER A 1 273 ? 6.849 -14.199 -24.646 1.00 54.16 273 SER A C 1
ATOM 2083 O O . SER A 1 273 ? 7.936 -14.368 -24.114 1.00 54.16 273 SER A O 1
ATOM 2085 N N . TRP A 1 274 ? 6.719 -14.152 -25.966 1.00 45.00 274 TRP A N 1
ATOM 2086 C CA . TRP A 1 274 ? 7.879 -14.068 -26.857 1.00 45.00 274 TRP A CA 1
ATOM 2087 C C . TRP A 1 274 ? 8.546 -12.675 -26.743 1.00 45.00 274 TRP A C 1
ATOM 2089 O O . TRP A 1 274 ? 9.734 -12.518 -26.976 1.00 45.00 274 TRP A O 1
ATOM 2099 N N . MET A 1 275 ? 7.814 -11.647 -26.298 1.00 51.41 275 MET A N 1
ATOM 2100 C CA . MET A 1 275 ? 8.278 -10.248 -26.233 1.00 51.41 275 MET A CA 1
ATOM 2101 C C . MET A 1 275 ? 8.459 -9.780 -24.775 1.00 51.41 275 MET A C 1
ATOM 2103 O O . MET A 1 275 ? 7.866 -8.792 -24.351 1.00 51.41 275 MET A O 1
ATOM 2107 N N . ASP A 1 276 ? 9.177 -10.570 -23.974 1.00 50.34 276 ASP A N 1
ATOM 2108 C CA . ASP A 1 276 ? 8.755 -10.880 -22.601 1.00 50.34 276 ASP A CA 1
ATOM 2109 C C . ASP A 1 276 ? 8.955 -9.850 -21.491 1.00 50.34 276 ASP A C 1
ATOM 2111 O O . ASP A 1 276 ? 8.497 -10.120 -20.388 1.00 50.34 276 ASP A O 1
ATOM 2115 N N . ASN A 1 277 ? 9.560 -8.688 -21.714 1.00 54.88 277 ASN A N 1
ATOM 2116 C CA . ASN A 1 277 ? 9.574 -7.643 -20.689 1.00 54.88 277 ASN A CA 1
ATOM 2117 C C . ASN A 1 277 ? 9.576 -6.297 -21.389 1.00 54.88 277 ASN A C 1
ATOM 2119 O O . ASN A 1 277 ? 10.545 -5.966 -22.068 1.00 54.88 277 ASN A O 1
ATOM 2123 N N . PHE A 1 278 ? 8.476 -5.558 -21.265 1.00 47.25 278 PHE A N 1
ATOM 2124 C CA . PHE A 1 278 ? 8.274 -4.239 -21.854 1.00 47.25 278 PHE A CA 1
ATOM 2125 C C . PHE A 1 278 ? 9.506 -3.337 -21.640 1.00 47.25 278 PHE A C 1
ATOM 2127 O O . PHE A 1 278 ? 9.635 -2.729 -20.580 1.00 47.25 278 PHE A O 1
ATOM 2134 N N . SER A 1 279 ? 10.369 -3.321 -22.675 1.00 50.81 279 SER A N 1
ATOM 2135 C CA . SER A 1 279 ? 11.648 -2.614 -22.887 1.00 50.81 279 SER A CA 1
ATOM 2136 C C . SER A 1 279 ? 13.000 -3.349 -22.805 1.00 50.81 279 SER A C 1
ATOM 2138 O O . SER A 1 279 ? 13.992 -2.721 -23.163 1.00 50.81 279 SER A O 1
ATOM 2140 N N . GLN A 1 280 ? 13.116 -4.621 -22.401 1.00 55.34 280 GLN A N 1
ATOM 2141 C CA . GLN A 1 280 ? 14.450 -5.226 -22.183 1.00 55.34 280 GLN A CA 1
ATOM 2142 C C . GLN A 1 280 ? 14.579 -6.670 -22.687 1.00 55.34 280 GLN A C 1
ATOM 2144 O O . GLN A 1 280 ? 14.554 -7.640 -21.925 1.00 55.34 280 GLN A O 1
ATOM 2149 N N . TYR A 1 281 ? 14.750 -6.780 -24.004 1.00 48.44 281 TYR A N 1
ATOM 2150 C CA . TYR A 1 281 ? 15.222 -7.978 -24.698 1.00 48.44 281 TYR A CA 1
ATOM 2151 C C . TYR A 1 281 ? 16.756 -8.017 -24.657 1.00 48.44 281 TYR A C 1
ATOM 2153 O O . TYR A 1 281 ? 17.400 -7.050 -25.068 1.00 48.44 281 TYR A O 1
ATOM 2161 N N . ASP A 1 282 ? 17.351 -9.108 -24.166 1.00 49.84 282 ASP A N 1
ATOM 2162 C CA . ASP A 1 282 ? 18.799 -9.302 -24.274 1.00 49.84 282 ASP A CA 1
ATOM 2163 C C . ASP A 1 282 ? 19.121 -9.882 -25.654 1.00 49.84 282 ASP A C 1
ATOM 2165 O O . ASP A 1 282 ? 19.006 -11.085 -25.889 1.00 49.84 282 ASP A O 1
ATOM 2169 N N . SER A 1 283 ? 19.531 -9.016 -26.582 1.00 45.72 283 SER A N 1
ATOM 2170 C CA . SER A 1 283 ? 19.847 -9.417 -27.955 1.00 45.72 283 SER A CA 1
ATOM 2171 C C . SER A 1 283 ? 21.037 -10.369 -28.068 1.00 45.72 283 SER A C 1
ATOM 2173 O O . SER A 1 283 ? 21.176 -11.015 -29.101 1.00 45.72 283 SER A O 1
ATOM 2175 N N . LYS A 1 284 ? 21.882 -10.492 -27.032 1.00 47.28 284 LYS A N 1
ATOM 2176 C CA . LYS A 1 284 ? 23.005 -11.443 -27.038 1.00 47.28 284 LYS A CA 1
ATOM 2177 C C . LYS A 1 284 ? 22.575 -12.874 -26.738 1.00 47.28 284 LYS A C 1
ATOM 2179 O O . LYS A 1 284 ? 23.257 -13.794 -27.173 1.00 47.28 284 LYS A O 1
ATOM 2184 N N . ASN A 1 285 ? 21.488 -13.043 -25.989 1.00 46.16 285 ASN A N 1
ATOM 2185 C CA . ASN A 1 285 ? 21.031 -14.344 -25.500 1.00 46.16 285 ASN A CA 1
ATOM 2186 C C . ASN A 1 285 ? 19.665 -14.755 -26.072 1.00 46.16 285 ASN A C 1
ATOM 2188 O O . ASN A 1 285 ? 19.195 -15.840 -25.762 1.00 46.16 285 ASN A O 1
ATOM 2192 N N . GLU A 1 286 ? 19.032 -13.901 -26.885 1.00 43.56 286 GLU A N 1
ATOM 2193 C CA . GLU A 1 286 ? 17.714 -14.120 -27.506 1.00 43.56 286 GLU A CA 1
ATOM 2194 C C . GLU A 1 286 ? 16.585 -14.489 -26.518 1.00 43.56 286 GLU A C 1
ATOM 2196 O O . GLU A 1 286 ? 15.577 -15.094 -26.881 1.00 43.56 286 GLU A O 1
ATOM 2201 N N . GLU A 1 287 ? 16.719 -14.073 -25.256 1.00 46.91 287 GLU A N 1
ATOM 2202 C CA . GLU A 1 287 ? 15.790 -14.382 -24.167 1.00 46.91 287 GLU A CA 1
ATOM 2203 C C . GLU A 1 287 ? 15.301 -13.112 -23.445 1.00 46.91 287 GLU A C 1
ATOM 2205 O O . GLU A 1 287 ? 15.951 -12.060 -23.425 1.00 46.91 287 GLU A O 1
ATOM 2210 N N . GLY A 1 288 ? 14.129 -13.205 -22.806 1.00 55.41 288 GLY A N 1
ATOM 2211 C CA . GLY A 1 288 ? 13.720 -12.227 -21.798 1.00 55.41 288 GLY A CA 1
ATOM 2212 C C . GLY A 1 288 ? 14.569 -12.394 -20.534 1.00 55.41 288 GLY A C 1
ATOM 2213 O O . GLY A 1 288 ? 14.687 -13.502 -20.023 1.00 55.41 288 GLY A O 1
ATOM 2214 N N . ARG A 1 289 ? 15.123 -11.297 -19.993 1.00 64.31 289 ARG A N 1
ATOM 2215 C CA . ARG A 1 289 ? 16.090 -11.311 -18.869 1.00 64.31 289 ARG A CA 1
ATOM 2216 C C . ARG A 1 289 ? 15.673 -12.119 -17.631 1.00 64.31 289 ARG A C 1
ATOM 2218 O O . ARG A 1 289 ? 16.528 -12.641 -16.924 1.00 64.31 289 ARG A O 1
ATOM 2225 N N . VAL A 1 290 ? 14.372 -12.185 -17.345 1.00 76.31 290 VAL A N 1
ATOM 2226 C CA . VAL A 1 290 ? 13.810 -12.937 -16.214 1.00 76.31 290 VAL A CA 1
ATOM 2227 C C . VAL A 1 290 ? 12.868 -14.004 -16.751 1.00 76.31 290 VAL A C 1
ATOM 2229 O O . VAL A 1 290 ? 11.840 -13.683 -17.351 1.00 76.31 290 VAL A O 1
ATOM 2232 N N . THR A 1 291 ? 13.201 -15.270 -16.503 1.00 78.25 291 THR A N 1
ATOM 2233 C CA . THR A 1 291 ? 12.425 -16.414 -16.991 1.00 78.25 291 THR A CA 1
ATOM 2234 C C . THR A 1 291 ? 11.046 -16.493 -16.333 1.00 78.25 291 THR A C 1
ATOM 2236 O O . THR A 1 291 ? 10.829 -16.034 -15.205 1.00 78.25 291 THR A O 1
ATOM 2239 N N . TYR A 1 292 ? 10.091 -17.124 -17.022 1.00 79.94 292 TYR A N 1
ATOM 2240 C CA . TYR A 1 292 ? 8.762 -17.396 -16.467 1.00 79.94 292 TYR A CA 1
ATOM 2241 C C . TYR A 1 292 ? 8.847 -18.159 -15.139 1.00 79.94 292 TYR A C 1
ATOM 2243 O O . TYR A 1 292 ? 8.149 -17.821 -14.182 1.00 79.94 292 TYR A O 1
ATOM 2251 N N . GLU A 1 293 ? 9.717 -19.163 -15.070 1.00 83.12 293 GLU A N 1
ATOM 2252 C CA . GLU A 1 293 ? 9.939 -19.999 -13.896 1.00 83.12 293 GLU A CA 1
ATOM 2253 C C . GLU A 1 293 ? 10.445 -19.160 -12.708 1.00 83.12 293 GLU A C 1
ATOM 2255 O O . GLU A 1 293 ? 9.887 -19.269 -11.613 1.00 83.12 293 GLU A O 1
ATOM 2260 N N . ALA A 1 294 ? 11.391 -18.240 -12.935 1.00 86.31 294 ALA A N 1
ATOM 2261 C CA . ALA A 1 294 ? 11.881 -17.318 -11.909 1.00 86.31 294 ALA A CA 1
ATOM 2262 C C . ALA A 1 294 ? 10.799 -16.331 -11.435 1.00 86.31 294 ALA A C 1
ATOM 2264 O O . ALA A 1 294 ? 10.711 -16.036 -10.242 1.00 86.31 294 ALA A O 1
ATOM 2265 N N . ARG A 1 295 ? 9.925 -15.848 -12.333 1.00 86.38 295 ARG A N 1
ATOM 2266 C CA . ARG A 1 295 ? 8.774 -15.004 -11.946 1.00 86.38 295 ARG A CA 1
ATOM 2267 C C . ARG A 1 295 ? 7.768 -15.782 -11.091 1.00 86.38 295 ARG A C 1
ATOM 2269 O O . ARG A 1 295 ? 7.280 -15.298 -10.071 1.00 86.38 295 ARG A O 1
ATOM 2276 N N . VAL A 1 296 ? 7.478 -17.026 -11.462 1.00 87.12 296 VAL A N 1
ATOM 2277 C CA . VAL A 1 296 ? 6.605 -17.897 -10.664 1.00 87.12 296 VAL A CA 1
ATOM 2278 C C . VAL A 1 296 ? 7.198 -18.140 -9.275 1.00 87.12 296 VAL A C 1
ATOM 2280 O O . VAL A 1 296 ? 6.479 -18.025 -8.283 1.00 87.12 296 VAL A O 1
ATOM 2283 N N . GLU A 1 297 ? 8.490 -18.450 -9.185 1.00 89.69 297 GLU A N 1
ATOM 2284 C CA . GLU A 1 297 ? 9.179 -18.656 -7.909 1.00 89.69 297 GLU A CA 1
ATOM 2285 C C . GLU A 1 297 ? 9.230 -17.377 -7.062 1.00 89.69 297 GLU A C 1
ATOM 2287 O O . GLU A 1 297 ? 8.889 -17.405 -5.880 1.00 89.69 297 GLU A O 1
ATOM 2292 N N . GLY A 1 298 ? 9.547 -16.233 -7.670 1.00 92.19 298 GLY A N 1
ATOM 2293 C CA . GLY A 1 298 ? 9.548 -14.934 -7.000 1.00 92.19 298 GLY A CA 1
ATOM 2294 C C . GLY A 1 298 ? 8.185 -14.570 -6.404 1.00 92.19 298 GLY A C 1
ATOM 2295 O O . GLY A 1 298 ? 8.107 -14.044 -5.292 1.00 92.19 298 GLY A O 1
ATOM 2296 N N . LEU A 1 299 ? 7.083 -14.895 -7.080 1.00 93.19 299 LEU A N 1
ATOM 2297 C CA . LEU A 1 299 ? 5.756 -14.662 -6.512 1.00 93.19 299 LEU A CA 1
ATOM 2298 C C . LEU A 1 299 ? 5.413 -15.646 -5.379 1.00 93.19 299 LEU A C 1
ATOM 2300 O O . LEU A 1 299 ? 4.790 -15.246 -4.394 1.00 93.19 299 LEU A O 1
ATOM 2304 N N . LYS A 1 300 ? 5.837 -16.916 -5.470 1.00 92.12 300 LYS A N 1
ATOM 2305 C CA . LYS A 1 300 ? 5.673 -17.886 -4.367 1.00 92.12 300 LYS A CA 1
ATOM 2306 C C . LYS A 1 300 ? 6.421 -17.434 -3.120 1.00 92.12 300 LYS A C 1
ATOM 2308 O O . LYS A 1 300 ? 5.823 -17.351 -2.052 1.00 92.12 300 LYS A O 1
ATOM 2313 N N . ASN A 1 301 ? 7.684 -17.052 -3.286 1.00 95.44 301 ASN A N 1
ATOM 2314 C CA . ASN A 1 301 ? 8.532 -16.549 -2.212 1.00 95.44 301 ASN A CA 1
ATOM 2315 C C . ASN A 1 301 ? 7.936 -15.291 -1.561 1.00 95.44 301 ASN A C 1
ATOM 2317 O O . ASN A 1 301 ? 7.988 -15.153 -0.341 1.00 95.44 301 ASN A O 1
ATOM 2321 N N . PHE A 1 302 ? 7.298 -14.409 -2.339 1.00 96.50 302 PHE A N 1
ATOM 2322 C CA . PHE A 1 302 ? 6.531 -13.288 -1.791 1.00 96.50 302 PHE A CA 1
ATOM 2323 C C . PHE A 1 302 ? 5.377 -13.764 -0.892 1.00 96.50 302 PHE A C 1
ATOM 2325 O O . PHE A 1 302 ? 5.241 -13.292 0.237 1.00 96.50 302 PHE A O 1
ATOM 2332 N N . PHE A 1 303 ? 4.562 -14.724 -1.341 1.00 94.44 303 PHE A N 1
ATOM 2333 C CA . PHE A 1 303 ? 3.482 -15.265 -0.508 1.00 94.44 303 PHE A CA 1
ATOM 2334 C C . PHE A 1 303 ? 4.000 -15.971 0.746 1.00 94.44 303 PHE A C 1
ATOM 2336 O O . PHE A 1 303 ? 3.375 -15.870 1.805 1.00 94.44 303 PHE A O 1
ATOM 2343 N N . ASP A 1 304 ? 5.140 -16.650 0.648 1.00 94.19 304 ASP A N 1
ATOM 2344 C CA . ASP A 1 304 ? 5.788 -17.271 1.796 1.00 94.19 304 ASP A CA 1
ATOM 2345 C C . ASP A 1 304 ? 6.299 -16.218 2.779 1.00 94.19 304 ASP A C 1
ATOM 2347 O O . ASP A 1 304 ? 6.072 -16.375 3.974 1.00 94.19 304 ASP A O 1
ATOM 2351 N N . ILE A 1 305 ? 6.896 -15.117 2.316 1.00 95.94 305 ILE A N 1
ATOM 2352 C CA . ILE A 1 305 ? 7.291 -13.987 3.172 1.00 95.94 305 ILE A CA 1
ATOM 2353 C C . ILE A 1 305 ? 6.093 -13.466 3.976 1.00 95.94 305 ILE A C 1
ATOM 2355 O O . ILE A 1 305 ? 6.174 -13.365 5.201 1.00 95.94 305 ILE A O 1
ATOM 2359 N N . VAL A 1 306 ? 4.968 -13.189 3.308 1.00 94.56 306 VAL A N 1
ATOM 2360 C CA . VAL A 1 306 ? 3.751 -12.678 3.965 1.00 94.56 306 VAL A CA 1
ATOM 2361 C C . VAL A 1 306 ? 3.216 -13.688 4.988 1.00 94.56 306 VAL A C 1
ATOM 2363 O O . VAL A 1 306 ? 2.834 -13.319 6.100 1.00 94.56 306 VAL A O 1
ATOM 2366 N N . ARG A 1 307 ? 3.228 -14.984 4.648 1.00 91.00 307 ARG A N 1
ATOM 2367 C CA . ARG A 1 307 ? 2.767 -16.057 5.540 1.00 91.00 307 ARG A CA 1
ATOM 2368 C C . ARG A 1 307 ? 3.649 -16.198 6.782 1.00 91.00 307 ARG A C 1
ATOM 2370 O O . ARG A 1 307 ? 3.112 -16.284 7.884 1.00 91.00 307 ARG A O 1
ATOM 2377 N N . HIS A 1 308 ? 4.967 -16.265 6.606 1.00 90.12 308 HIS A N 1
ATOM 2378 C CA . HIS A 1 308 ? 5.914 -16.467 7.706 1.00 90.12 308 HIS A CA 1
ATOM 2379 C C . HIS A 1 308 ? 5.951 -15.257 8.630 1.00 90.12 308 HIS A C 1
ATOM 2381 O O . HIS A 1 308 ? 5.934 -15.429 9.842 1.00 90.12 308 HIS A O 1
ATOM 2387 N N . PHE A 1 309 ? 5.873 -14.034 8.092 1.00 90.00 309 PHE A N 1
ATOM 2388 C CA . PHE A 1 309 ? 5.757 -12.844 8.933 1.00 90.00 309 PHE A CA 1
ATOM 2389 C C . PHE A 1 309 ? 4.585 -12.964 9.923 1.00 90.00 309 PHE A C 1
ATOM 2391 O O . PHE A 1 309 ? 4.767 -12.819 11.132 1.00 90.00 309 PHE A O 1
ATOM 2398 N N . SER A 1 310 ? 3.394 -13.309 9.425 1.00 82.81 310 SER A N 1
ATOM 2399 C CA . SER A 1 310 ? 2.211 -13.431 10.280 1.00 82.81 310 SER A CA 1
ATOM 2400 C C . SER A 1 310 ? 2.299 -14.564 11.306 1.00 82.81 310 SER A C 1
ATOM 2402 O O . SER A 1 310 ? 1.631 -14.469 12.332 1.00 82.81 310 SER A O 1
ATOM 2404 N N . LYS A 1 311 ? 3.037 -15.643 11.023 1.00 83.19 311 LYS A N 1
ATOM 2405 C CA . LYS A 1 311 ? 3.169 -16.791 11.936 1.00 83.19 311 LYS A CA 1
ATOM 2406 C C . LYS A 1 311 ? 4.269 -16.595 12.972 1.00 83.19 311 LYS A C 1
ATOM 2408 O O . LYS A 1 311 ? 4.073 -16.929 14.134 1.00 83.19 311 LYS A O 1
ATOM 2413 N N . ASP A 1 312 ? 5.401 -16.058 12.537 1.00 85.81 312 ASP A N 1
ATOM 2414 C CA . ASP A 1 312 ? 6.658 -16.147 13.277 1.00 85.81 312 ASP A CA 1
ATOM 2415 C C . ASP A 1 312 ? 7.041 -14.815 13.936 1.00 85.81 312 ASP A C 1
ATOM 2417 O O . ASP A 1 312 ? 7.898 -14.784 14.820 1.00 85.81 312 ASP A O 1
ATOM 2421 N N . LYS A 1 313 ? 6.455 -13.694 13.485 1.00 85.44 313 LYS A N 1
ATOM 2422 C CA . LYS A 1 313 ? 6.876 -12.340 13.885 1.00 85.44 313 LYS A CA 1
ATOM 2423 C C . LYS A 1 313 ? 5.745 -11.442 14.375 1.00 85.44 313 LYS A C 1
ATOM 2425 O O . LYS A 1 313 ? 6.002 -10.618 15.248 1.00 85.44 313 LYS A O 1
ATOM 2430 N N . ALA A 1 314 ? 4.541 -11.565 13.819 1.00 85.81 314 ALA A N 1
ATOM 2431 C CA . ALA A 1 314 ? 3.432 -10.675 14.150 1.00 85.81 314 ALA A CA 1
ATOM 2432 C C . ALA A 1 314 ? 2.903 -10.905 15.577 1.00 85.81 314 ALA A C 1
ATOM 2434 O O . ALA A 1 314 ? 2.504 -12.010 15.943 1.00 85.81 314 ALA A O 1
ATOM 2435 N N . GLN A 1 315 ? 2.848 -9.838 16.373 1.00 90.50 315 GLN A N 1
ATOM 2436 C CA . GLN A 1 315 ? 2.383 -9.840 17.761 1.00 90.50 315 GLN A CA 1
ATOM 2437 C C . GLN A 1 315 ? 1.075 -9.060 17.903 1.00 90.50 315 GLN A C 1
ATOM 2439 O O . GLN A 1 315 ? 1.031 -7.989 18.496 1.00 90.50 315 GLN A O 1
ATOM 2444 N N . HIS A 1 316 ? -0.022 -9.572 17.356 1.00 89.25 316 HIS A N 1
ATOM 2445 C CA . HIS A 1 316 ? -1.308 -8.873 17.444 1.00 89.25 316 HIS A CA 1
ATOM 2446 C C . HIS A 1 316 ? -1.978 -8.992 18.821 1.00 89.25 316 HIS A C 1
ATOM 2448 O O . HIS A 1 316 ? -1.673 -9.881 19.624 1.00 89.25 316 HIS A O 1
ATOM 2454 N N . TYR A 1 317 ? -2.930 -8.092 19.063 1.00 89.62 317 TYR A N 1
ATOM 2455 C CA . TYR A 1 317 ? -3.900 -8.208 20.148 1.00 89.62 317 TYR A CA 1
ATOM 2456 C C . TYR A 1 317 ? -4.765 -9.465 19.988 1.00 89.62 317 TYR A C 1
ATOM 2458 O O . TYR A 1 317 ? -5.039 -9.910 18.863 1.00 89.62 317 TYR A O 1
ATOM 2466 N N . ASP A 1 318 ? -5.161 -10.041 21.121 1.00 88.38 318 ASP A N 1
ATOM 2467 C CA . ASP A 1 318 ? -6.136 -11.126 21.188 1.00 88.38 318 ASP A CA 1
ATOM 2468 C C . ASP A 1 318 ? -7.548 -10.638 20.818 1.00 88.38 318 ASP A C 1
ATOM 2470 O O . ASP A 1 318 ? -7.799 -9.444 20.658 1.00 88.38 318 ASP A O 1
ATOM 2474 N N . ALA A 1 3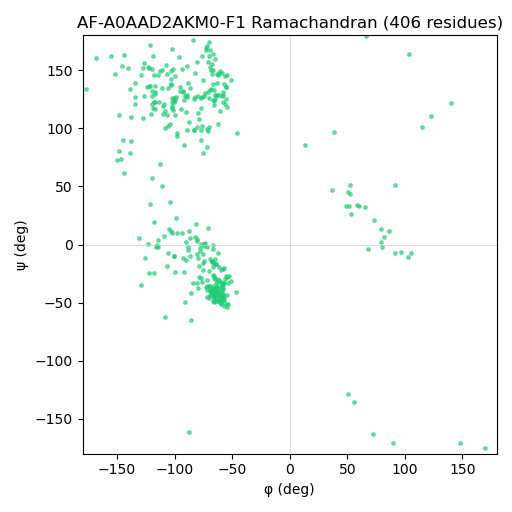19 ? -8.457 -11.588 20.594 1.00 88.25 319 ALA A N 1
ATOM 2475 C CA . ALA A 1 319 ? -9.808 -11.286 20.132 1.00 88.25 319 ALA A CA 1
ATOM 2476 C C . ALA A 1 319 ? -10.622 -10.512 21.178 1.00 88.25 319 ALA A C 1
ATOM 2478 O O . ALA A 1 319 ? -11.332 -9.586 20.801 1.00 88.25 319 ALA A O 1
ATOM 2479 N N . ASP A 1 320 ? -10.471 -10.845 22.461 1.00 88.69 320 ASP A N 1
ATOM 2480 C CA . ASP A 1 320 ? -11.251 -10.244 23.544 1.00 88.69 320 ASP A CA 1
ATOM 2481 C C . ASP A 1 320 ? -10.870 -8.771 23.723 1.00 88.69 320 ASP A C 1
ATOM 2483 O O . ASP A 1 320 ? -11.744 -7.906 23.777 1.00 88.69 320 ASP A O 1
ATOM 2487 N N . PHE A 1 321 ? -9.568 -8.460 23.691 1.00 88.31 321 PHE A N 1
ATOM 2488 C CA . PHE A 1 321 ? -9.089 -7.078 23.698 1.00 88.31 321 PHE A CA 1
ATOM 2489 C C . PHE A 1 321 ? -9.600 -6.287 22.487 1.00 88.31 321 PHE A C 1
ATOM 2491 O O . PHE A 1 321 ? -10.026 -5.142 22.616 1.00 88.31 321 PHE A O 1
ATOM 2498 N N . VAL A 1 322 ? -9.574 -6.886 21.292 1.00 88.81 322 VAL A N 1
ATOM 2499 C CA . VAL A 1 322 ? -10.070 -6.226 20.073 1.00 88.81 322 VAL A CA 1
ATOM 2500 C C . VAL A 1 322 ? -11.578 -5.971 20.149 1.00 88.81 322 VAL A C 1
ATOM 2502 O O . VAL A 1 322 ? -12.030 -4.905 19.728 1.00 88.81 322 VAL A O 1
ATOM 2505 N N . ASP A 1 323 ? -12.350 -6.916 20.680 1.00 89.12 323 ASP A N 1
ATOM 2506 C CA . ASP A 1 323 ? -13.801 -6.784 20.834 1.00 89.12 323 ASP A CA 1
ATOM 2507 C C . ASP A 1 323 ? -14.158 -5.697 21.849 1.00 89.12 323 ASP A C 1
ATOM 2509 O O . ASP A 1 323 ? -15.080 -4.918 21.612 1.00 89.12 323 ASP A O 1
ATOM 2513 N N . GLN A 1 324 ? -13.388 -5.605 22.934 1.00 85.31 324 GLN A N 1
ATOM 2514 C CA . GLN A 1 324 ? -13.566 -4.598 23.972 1.00 85.31 324 GLN A CA 1
ATOM 2515 C C . GLN A 1 324 ? -13.187 -3.188 23.498 1.00 85.31 324 GLN A C 1
ATOM 2517 O O . GLN A 1 324 ? -13.925 -2.238 23.752 1.00 85.31 324 GLN A O 1
ATOM 2522 N N . GLU A 1 325 ? -12.046 -3.042 22.822 1.00 83.56 325 GLU A N 1
ATOM 2523 C CA . GLU A 1 325 ? -11.452 -1.724 22.566 1.00 83.56 325 GLU A CA 1
ATOM 2524 C C . GLU A 1 325 ? -11.729 -1.180 21.160 1.00 83.56 325 GLU A C 1
ATOM 2526 O O . GLU A 1 325 ? -11.649 0.029 20.955 1.00 83.56 325 GLU A O 1
ATOM 2531 N N . ALA A 1 326 ? -12.023 -2.028 20.165 1.00 84.44 326 ALA A N 1
ATOM 2532 C CA . ALA A 1 326 ? -12.090 -1.608 18.760 1.00 84.44 326 ALA A CA 1
ATOM 2533 C C . ALA A 1 326 ? -13.433 -1.867 18.061 1.00 84.44 326 ALA A C 1
ATOM 2535 O O . ALA A 1 326 ? -13.734 -1.183 17.075 1.00 84.44 326 ALA A O 1
ATOM 2536 N N . PHE A 1 327 ? -14.246 -2.822 18.510 1.00 87.94 327 PHE A N 1
ATOM 2537 C CA . PHE A 1 327 ? -15.570 -3.063 17.927 1.00 87.94 327 PHE A CA 1
ATOM 2538 C C . PHE A 1 327 ? -16.652 -2.217 18.609 1.00 87.94 327 PHE A C 1
ATOM 2540 O O . PHE A 1 327 ? -16.518 -1.812 19.760 1.00 87.94 327 PHE A O 1
ATOM 2547 N N . ASN A 1 328 ? -17.730 -1.915 17.878 1.00 88.62 328 ASN A N 1
ATOM 2548 C CA . ASN A 1 328 ? -18.873 -1.225 18.465 1.00 88.62 328 ASN A CA 1
ATOM 2549 C C . ASN A 1 328 ? -19.693 -2.216 19.305 1.00 88.62 328 ASN A C 1
ATOM 2551 O O . ASN A 1 328 ? -20.451 -3.020 18.764 1.00 88.62 328 ASN A O 1
ATOM 2555 N N . SER A 1 329 ? -19.529 -2.149 20.624 1.00 87.69 329 SER A N 1
ATOM 2556 C CA . SER A 1 329 ? -20.208 -3.019 21.587 1.00 87.69 329 SER A CA 1
ATOM 2557 C C . SER A 1 329 ? -21.649 -2.599 21.896 1.00 87.69 329 SER A C 1
ATOM 2559 O O . SER A 1 329 ? -22.381 -3.378 22.505 1.00 87.69 329 SER A O 1
ATOM 2561 N N . ASN A 1 330 ? -22.077 -1.402 21.478 1.00 86.88 330 ASN A N 1
ATOM 2562 C CA . ASN A 1 330 ? -23.421 -0.886 21.742 1.00 86.88 330 ASN A CA 1
ATOM 2563 C C . ASN A 1 330 ? -23.941 0.000 20.588 1.00 86.88 330 ASN A C 1
ATOM 2565 O O . ASN A 1 330 ? -23.988 1.228 20.723 1.00 86.88 330 ASN A O 1
ATOM 2569 N N . PRO A 1 331 ? -24.319 -0.588 19.437 1.00 89.62 331 PRO A N 1
ATOM 2570 C CA . PRO A 1 331 ? -24.845 0.174 18.312 1.00 89.62 331 PRO A CA 1
ATOM 2571 C C . PRO A 1 331 ? -26.135 0.927 18.663 1.00 89.62 331 PRO A C 1
ATOM 2573 O O . PRO A 1 331 ? -27.112 0.348 19.134 1.00 89.62 331 PRO A O 1
ATOM 2576 N N . LYS A 1 332 ? -26.169 2.233 18.374 1.00 89.06 332 LYS A N 1
ATOM 2577 C CA . LYS A 1 332 ? -27.294 3.125 18.710 1.00 89.06 332 LYS A CA 1
ATOM 2578 C C . LYS A 1 332 ? -28.633 2.702 18.093 1.00 89.06 332 LYS A C 1
ATOM 2580 O O . LYS A 1 332 ? -29.681 2.934 18.690 1.00 89.06 332 LYS A O 1
ATOM 2585 N N . ASN A 1 333 ? -28.611 2.121 16.898 1.00 91.00 333 ASN A N 1
ATOM 2586 C CA . ASN A 1 333 ? -29.806 1.646 16.199 1.00 91.00 333 ASN A CA 1
ATOM 2587 C C . ASN A 1 333 ? -30.390 0.347 16.793 1.00 91.00 333 ASN A C 1
ATOM 2589 O O . ASN A 1 333 ? -31.423 -0.113 16.313 1.00 91.00 333 ASN A O 1
ATOM 2593 N N . GLY A 1 334 ? -29.766 -0.227 17.830 1.00 89.94 334 GLY A N 1
ATOM 2594 C CA . GLY A 1 334 ? -30.213 -1.464 18.472 1.00 89.94 334 GLY A CA 1
ATOM 2595 C C . GLY A 1 334 ? -29.783 -2.739 17.746 1.00 89.94 334 GLY A C 1
ATOM 2596 O O . GLY A 1 334 ? -30.206 -3.827 18.141 1.00 89.94 334 GLY A O 1
ATOM 2597 N N . ASP A 1 335 ? -28.947 -2.630 16.709 1.00 92.50 335 ASP A N 1
ATOM 2598 C CA . ASP A 1 335 ? -28.375 -3.798 16.046 1.00 92.50 335 ASP A CA 1
ATOM 2599 C C . ASP A 1 335 ? -27.537 -4.631 17.020 1.00 92.50 335 ASP A C 1
ATOM 2601 O O . ASP A 1 335 ? -26.899 -4.123 17.943 1.00 92.50 335 ASP A O 1
ATOM 2605 N N . THR A 1 336 ? -27.496 -5.943 16.784 1.00 92.25 336 THR A N 1
ATOM 2606 C CA . THR A 1 336 ? -26.637 -6.834 17.569 1.00 92.25 336 THR A CA 1
ATOM 2607 C C . THR A 1 336 ? -25.163 -6.481 17.328 1.00 92.25 336 THR A C 1
ATOM 2609 O O . THR A 1 336 ? -24.752 -6.439 16.162 1.00 92.25 336 THR A O 1
ATOM 2612 N N . PRO A 1 337 ? -24.355 -6.270 18.386 1.00 90.56 337 PRO A N 1
ATOM 2613 C CA . PRO A 1 337 ? -22.928 -6.004 18.251 1.00 90.56 337 PRO A CA 1
ATOM 2614 C C . PRO A 1 337 ? -22.208 -7.098 17.463 1.00 90.56 337 PRO A C 1
ATOM 2616 O O . PRO A 1 337 ? -22.421 -8.295 17.686 1.00 90.56 337 PRO A O 1
ATOM 2619 N N . TYR A 1 338 ? -21.339 -6.686 16.544 1.00 88.69 338 TYR A N 1
ATOM 2620 C CA . TYR A 1 338 ? -20.486 -7.595 15.790 1.00 88.69 338 TYR A CA 1
ATOM 2621 C C . TYR A 1 338 ? -19.171 -7.850 16.535 1.00 88.69 338 TYR A C 1
ATOM 2623 O O . TYR A 1 338 ? -18.570 -6.926 17.072 1.00 88.69 338 TYR A O 1
ATOM 2631 N N . THR A 1 339 ? -18.702 -9.098 16.545 1.00 89.62 339 THR A N 1
ATOM 2632 C CA . THR A 1 339 ? -17.445 -9.495 17.212 1.00 89.62 339 THR A CA 1
ATOM 2633 C C . THR A 1 339 ? -16.345 -9.809 16.202 1.00 89.62 339 THR A C 1
ATOM 2635 O O . THR A 1 339 ? -16.606 -10.259 15.079 1.00 89.62 339 THR A O 1
ATOM 2638 N N . SER A 1 340 ? -15.086 -9.673 16.612 1.00 87.94 340 SER A N 1
ATOM 2639 C CA . SER A 1 340 ? -13.914 -10.056 15.823 1.00 87.94 340 SER A CA 1
ATOM 2640 C C . SER A 1 340 ? -13.921 -11.543 15.474 1.00 87.94 340 SER A C 1
ATOM 2642 O O . SER A 1 340 ? -13.495 -11.924 14.382 1.00 87.94 340 SER A O 1
ATOM 2644 N N . THR A 1 341 ? -14.462 -12.403 16.342 1.00 87.38 341 THR A N 1
ATOM 2645 C CA . THR A 1 341 ? -14.619 -13.835 16.050 1.00 87.38 341 THR A CA 1
ATOM 2646 C C . THR A 1 341 ? -15.614 -14.075 14.913 1.00 87.38 341 THR A C 1
ATOM 2648 O O . THR A 1 341 ? -15.317 -14.836 13.984 1.00 87.38 341 THR A O 1
ATOM 2651 N N . GLN A 1 342 ? -16.774 -13.411 14.930 1.00 89.75 342 GLN A N 1
ATOM 2652 C CA . GLN A 1 342 ? -17.746 -13.495 13.833 1.00 89.75 342 GLN A CA 1
ATOM 2653 C C . GLN A 1 342 ? -17.172 -12.918 12.533 1.00 89.75 342 GLN A C 1
ATOM 2655 O O . GLN A 1 342 ? -17.337 -13.526 11.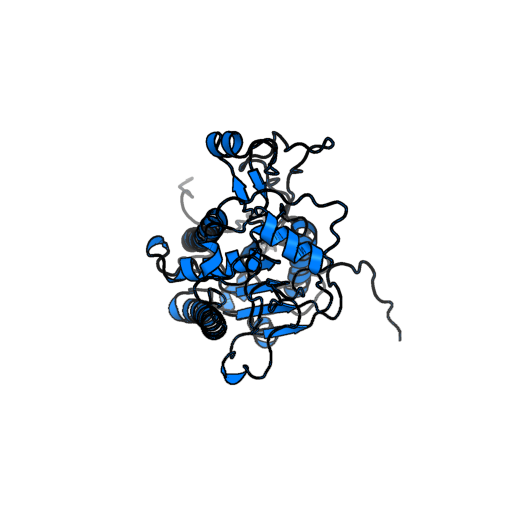469 1.00 89.75 342 GLN A O 1
ATOM 2660 N N . ASP A 1 343 ? -16.454 -11.797 12.621 1.00 87.56 343 ASP A N 1
ATOM 2661 C CA . ASP A 1 343 ? -15.782 -11.168 11.487 1.00 87.56 343 ASP A CA 1
ATOM 2662 C C . ASP A 1 343 ? -14.760 -12.103 10.834 1.00 87.56 343 ASP A C 1
ATOM 2664 O O . ASP A 1 343 ? -14.815 -12.353 9.625 1.00 87.56 343 ASP A O 1
ATOM 2668 N N . ARG A 1 344 ? -13.878 -12.705 11.639 1.00 84.44 344 ARG A N 1
ATOM 2669 C CA . ARG A 1 344 ? -12.861 -13.654 11.169 1.00 84.44 344 ARG A CA 1
ATOM 2670 C C . ARG A 1 344 ? -13.477 -14.931 10.613 1.00 84.44 344 ARG A C 1
ATOM 2672 O O . ARG A 1 344 ? -12.996 -15.437 9.600 1.00 84.44 344 ARG A O 1
ATOM 2679 N N . LYS A 1 345 ? -14.557 -15.437 11.217 1.00 86.06 345 LYS A N 1
ATOM 2680 C CA . LYS A 1 345 ? -15.278 -16.609 10.698 1.00 86.06 345 LYS A CA 1
ATOM 2681 C C . LYS A 1 345 ? -15.864 -16.334 9.314 1.00 86.06 345 LYS A C 1
ATOM 2683 O O . LYS A 1 345 ? -15.781 -17.188 8.434 1.00 86.06 345 LYS A O 1
ATOM 2688 N N . ALA A 1 346 ? -16.423 -15.144 9.103 1.00 80.75 346 ALA A N 1
ATOM 2689 C CA . ALA A 1 346 ? -16.944 -14.749 7.801 1.00 80.75 346 ALA A CA 1
ATOM 2690 C C . ALA A 1 346 ? -15.817 -14.470 6.790 1.00 80.75 346 ALA A C 1
ATOM 2692 O O . ALA A 1 346 ? -15.947 -14.765 5.598 1.00 80.75 346 ALA A O 1
ATOM 2693 N N . ARG A 1 347 ? -14.727 -13.837 7.243 1.00 74.62 347 ARG A N 1
ATOM 2694 C CA . ARG A 1 347 ? -13.698 -13.233 6.389 1.00 74.62 347 ARG A CA 1
ATOM 2695 C C . ARG A 1 347 ? -12.323 -13.262 7.066 1.00 74.62 347 ARG A C 1
ATOM 2697 O O . ARG A 1 347 ? -11.787 -12.226 7.445 1.00 74.62 347 ARG A O 1
ATOM 2704 N N . ASP A 1 348 ? -11.708 -14.439 7.146 1.00 79.62 348 ASP A N 1
ATOM 2705 C CA . ASP A 1 348 ? -10.309 -14.554 7.574 1.00 79.62 348 ASP A CA 1
ATOM 2706 C C . ASP A 1 348 ? -9.361 -14.015 6.490 1.00 79.62 348 ASP A C 1
ATOM 2708 O O . ASP A 1 348 ? -9.062 -14.687 5.492 1.00 79.62 348 ASP A O 1
ATOM 2712 N N . THR A 1 349 ? -8.937 -12.763 6.664 1.00 78.88 349 THR A N 1
ATOM 2713 C CA . THR A 1 349 ? -8.147 -12.031 5.671 1.00 78.88 349 THR A CA 1
ATOM 2714 C C . THR A 1 349 ? -6.676 -11.871 6.016 1.00 78.88 349 THR A C 1
ATOM 2716 O O . THR A 1 349 ? -5.972 -11.399 5.137 1.00 78.88 349 THR A O 1
ATOM 2719 N N . ARG A 1 350 ? -6.212 -12.243 7.219 1.00 83.50 350 ARG A N 1
ATOM 2720 C CA . ARG A 1 350 ? -4.820 -12.017 7.660 1.00 83.50 350 ARG A CA 1
ATOM 2721 C C . ARG A 1 350 ? -3.820 -12.878 6.884 1.00 83.50 350 ARG A C 1
ATOM 2723 O O . ARG A 1 350 ? -4.152 -14.000 6.504 1.00 83.50 350 ARG A O 1
ATOM 2730 N N . ALA A 1 351 ? -2.592 -12.382 6.718 1.00 87.00 351 ALA A N 1
ATOM 2731 C CA . ALA A 1 351 ? -1.489 -13.087 6.060 1.00 87.00 351 ALA A CA 1
ATOM 2732 C C . ALA A 1 351 ? -1.781 -13.451 4.595 1.00 87.00 351 ALA A C 1
ATOM 2734 O O . ALA A 1 351 ? -1.376 -14.516 4.109 1.00 87.00 351 ALA A O 1
ATOM 2735 N N . ARG A 1 352 ? -2.545 -12.603 3.893 1.00 89.94 352 ARG A N 1
ATOM 2736 C CA . ARG A 1 352 ? -3.009 -12.882 2.527 1.00 89.94 352 ARG A CA 1
ATOM 2737 C C . ARG A 1 352 ? -2.682 -11.764 1.554 1.00 89.94 352 ARG A C 1
ATOM 2739 O O . ARG A 1 352 ? -2.653 -10.581 1.889 1.00 89.94 352 ARG A O 1
ATOM 2746 N N . ALA A 1 353 ? -2.531 -12.182 0.303 1.00 93.12 353 ALA A N 1
ATOM 2747 C CA . ALA A 1 353 ? -2.561 -11.303 -0.849 1.00 93.12 353 ALA A CA 1
ATOM 2748 C C . ALA A 1 353 ? -3.884 -11.484 -1.610 1.00 93.12 353 ALA A C 1
ATOM 2750 O O . ALA A 1 353 ? -4.328 -12.611 -1.864 1.00 93.12 353 ALA A O 1
ATOM 2751 N N . PHE A 1 354 ? -4.505 -10.371 -1.986 1.00 92.94 354 PHE A N 1
ATOM 2752 C CA . PHE A 1 354 ? -5.755 -10.320 -2.737 1.00 92.94 354 PHE A CA 1
ATOM 2753 C C . PHE A 1 354 ? -5.481 -9.738 -4.111 1.00 92.94 354 PHE A C 1
ATOM 2755 O O . PHE A 1 354 ? -4.994 -8.619 -4.201 1.00 92.94 354 PHE A O 1
ATOM 2762 N N . LEU A 1 355 ? -5.817 -10.466 -5.172 1.00 92.12 355 LEU A N 1
ATOM 2763 C CA . LEU A 1 355 ? -5.647 -9.981 -6.538 1.00 92.12 355 LEU A CA 1
ATOM 2764 C C . LEU A 1 355 ? -6.994 -9.517 -7.095 1.00 92.12 355 LEU A C 1
ATOM 2766 O O . LEU A 1 355 ? -7.925 -10.319 -7.220 1.00 92.12 355 LEU A O 1
ATOM 2770 N N . TYR A 1 356 ? -7.065 -8.234 -7.442 1.00 90.25 356 TYR A N 1
ATOM 2771 C CA . TYR A 1 356 ? -8.151 -7.619 -8.194 1.00 90.25 356 TYR A CA 1
ATOM 2772 C C . TYR A 1 356 ? -7.698 -7.446 -9.639 1.00 90.25 356 TYR A C 1
ATOM 2774 O O . TYR A 1 356 ? -6.753 -6.707 -9.926 1.00 90.25 356 TYR A O 1
ATOM 2782 N N . CYS A 1 357 ? -8.378 -8.153 -10.537 1.00 86.75 357 CYS A N 1
ATOM 2783 C CA . CYS A 1 357 ? -8.102 -8.113 -11.965 1.00 86.75 357 CYS A CA 1
ATOM 2784 C C . CYS A 1 357 ? -9.249 -7.468 -12.751 1.00 86.75 357 CYS A C 1
ATOM 2786 O O . CYS A 1 357 ? -10.414 -7.550 -12.347 1.00 86.75 357 CYS A O 1
ATOM 2788 N N . GLY A 1 358 ? -8.897 -6.813 -13.858 1.00 83.88 358 GLY A N 1
ATOM 2789 C CA . GLY A 1 358 ? -9.820 -6.125 -14.754 1.00 83.88 358 GLY A CA 1
ATOM 2790 C C . GLY A 1 358 ? -9.621 -6.586 -16.201 1.00 83.88 358 GLY A C 1
ATOM 2791 O O . GLY A 1 358 ? -8.632 -6.193 -16.817 1.00 83.88 358 GLY A O 1
ATOM 2792 N N . PRO A 1 359 ? -10.553 -7.354 -16.799 1.00 76.81 359 PRO A N 1
ATOM 2793 C CA . PRO A 1 359 ? -10.395 -7.867 -18.166 1.00 76.81 359 PRO A CA 1
ATOM 2794 C C . PRO A 1 359 ? -10.406 -6.763 -19.237 1.00 76.81 359 PRO A C 1
ATOM 2796 O O . PRO A 1 359 ? -9.924 -6.979 -20.347 1.00 76.81 359 PRO A O 1
ATOM 2799 N N . HIS A 1 360 ? -10.933 -5.583 -18.896 1.00 75.00 360 HIS A N 1
ATOM 2800 C CA . HIS A 1 360 ? -10.968 -4.393 -19.749 1.00 75.00 360 HIS A CA 1
ATOM 2801 C C . HIS A 1 360 ? -9.740 -3.482 -19.585 1.00 75.00 360 HIS A C 1
ATOM 2803 O O . HIS A 1 360 ? -9.694 -2.418 -20.198 1.00 75.00 360 HIS A O 1
ATOM 2809 N N . ASP A 1 361 ? -8.762 -3.858 -18.755 1.00 74.62 361 ASP A N 1
ATOM 2810 C CA . ASP A 1 361 ? -7.552 -3.063 -18.550 1.00 74.62 361 ASP A CA 1
ATOM 2811 C C . ASP A 1 361 ? -6.667 -3.093 -19.802 1.00 74.62 361 ASP A C 1
ATOM 2813 O O . ASP A 1 361 ? -5.934 -4.050 -20.042 1.00 74.62 361 ASP A O 1
ATOM 2817 N N . ARG A 1 362 ? -6.731 -2.021 -20.598 1.00 69.50 362 ARG A N 1
ATOM 2818 C CA . ARG A 1 362 ? -6.012 -1.898 -21.875 1.00 69.50 362 ARG A CA 1
ATOM 2819 C C . ARG A 1 362 ? -4.515 -1.641 -21.713 1.00 69.50 362 ARG A C 1
ATOM 2821 O O . ARG A 1 362 ? -3.788 -1.783 -22.689 1.00 69.50 362 ARG A O 1
ATOM 2828 N N . VAL A 1 363 ? -4.055 -1.274 -20.516 1.00 67.62 363 VAL A N 1
ATOM 2829 C CA . VAL A 1 363 ? -2.640 -1.001 -20.240 1.00 67.62 363 VAL A CA 1
ATOM 2830 C C . VAL A 1 363 ? -1.948 -2.276 -19.784 1.00 67.62 363 VAL A C 1
ATOM 2832 O O . VAL A 1 363 ? -0.928 -2.660 -20.342 1.00 67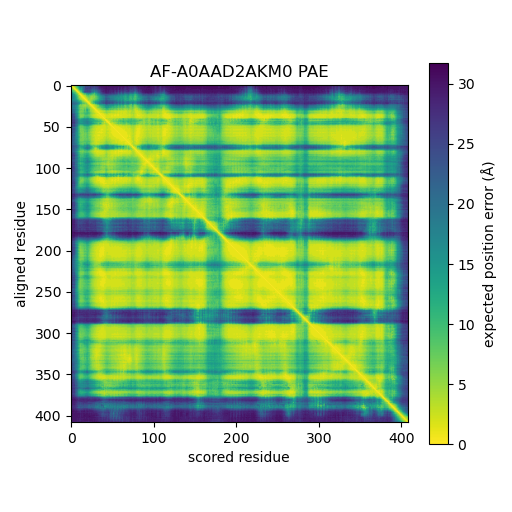.62 363 VAL A O 1
ATOM 2835 N N . ILE A 1 364 ? -2.531 -2.987 -18.823 1.00 70.75 364 ILE A N 1
ATOM 2836 C CA . ILE A 1 364 ? -1.954 -4.225 -18.288 1.00 70.75 364 ILE A CA 1
ATOM 2837 C C . ILE A 1 364 ? -2.138 -5.402 -19.264 1.00 70.75 364 ILE A C 1
ATOM 2839 O O . ILE A 1 364 ? -1.374 -6.369 -19.216 1.00 70.75 364 ILE A O 1
ATOM 2843 N N . SER A 1 365 ? -3.109 -5.323 -20.187 1.00 61.00 365 SER A N 1
ATOM 2844 C CA . SER A 1 365 ? -3.370 -6.373 -21.184 1.00 61.00 365 SER A CA 1
ATOM 2845 C C . SER A 1 365 ? -2.380 -6.448 -22.346 1.00 61.00 365 SER A C 1
ATOM 2847 O O . SER A 1 365 ? -2.388 -7.444 -23.075 1.00 61.00 365 SER A O 1
ATOM 2849 N N . VAL A 1 366 ? -1.562 -5.412 -22.570 1.00 65.94 366 VAL A N 1
ATOM 2850 C CA . VAL A 1 366 ? -0.735 -5.349 -23.786 1.00 65.94 366 VAL A CA 1
ATOM 2851 C C . VAL A 1 366 ? 0.260 -6.496 -23.850 1.00 65.94 366 VAL A C 1
ATOM 2853 O O . VAL A 1 366 ? 0.767 -6.942 -22.821 1.00 65.94 366 VAL A O 1
ATOM 2856 N N . ALA A 1 367 ? 0.540 -6.977 -25.065 1.00 60.78 367 ALA A N 1
ATOM 2857 C CA . ALA A 1 367 ? 1.374 -8.152 -25.322 1.00 60.78 367 ALA A CA 1
ATOM 2858 C C . ALA A 1 367 ? 2.710 -8.215 -24.542 1.00 60.78 367 ALA A C 1
ATOM 2860 O O . ALA A 1 367 ? 3.023 -9.304 -24.047 1.00 60.78 367 ALA A O 1
ATOM 2861 N N . PRO A 1 368 ? 3.463 -7.109 -24.376 1.00 59.75 368 PRO A N 1
ATOM 2862 C CA . PRO A 1 368 ? 4.728 -7.126 -23.633 1.00 59.75 368 PRO A CA 1
ATOM 2863 C C . PRO A 1 368 ? 4.584 -7.064 -22.100 1.00 59.75 368 PRO A C 1
ATOM 2865 O O . PRO A 1 368 ? 5.576 -7.219 -21.396 1.00 59.75 368 PRO A O 1
ATOM 2868 N N . VAL A 1 369 ? 3.375 -6.833 -21.572 1.00 65.75 369 VAL A N 1
ATOM 2869 C CA . VAL A 1 369 ? 3.100 -6.805 -20.124 1.00 65.75 369 VAL A CA 1
ATOM 2870 C C . VAL A 1 369 ? 2.294 -8.037 -19.721 1.00 65.75 369 VAL A C 1
ATOM 2872 O O . VAL A 1 369 ? 2.767 -8.853 -18.935 1.00 65.75 369 VAL A O 1
ATOM 2875 N N . ARG A 1 370 ? 1.073 -8.186 -20.262 1.00 73.62 370 ARG A N 1
ATOM 2876 C CA . ARG A 1 370 ? 0.097 -9.253 -19.948 1.00 73.62 370 ARG A CA 1
ATOM 2877 C C . ARG A 1 370 ? 0.088 -9.652 -18.464 1.00 73.62 370 ARG A C 1
ATOM 2879 O O . ARG A 1 370 ? 0.106 -10.842 -18.125 1.00 73.62 370 ARG A O 1
ATOM 2886 N N . GLY A 1 371 ? 0.062 -8.644 -17.596 1.00 80.81 371 GLY A N 1
ATOM 2887 C CA . GLY A 1 371 ? 0.215 -8.804 -16.154 1.00 80.81 371 GLY A CA 1
ATOM 2888 C C . GLY A 1 371 ? -0.932 -9.586 -15.516 1.00 80.81 371 GLY A C 1
ATOM 2889 O O . GLY A 1 371 ? -2.042 -9.675 -16.053 1.00 80.81 371 GLY A O 1
ATOM 2890 N N . MET A 1 372 ? -0.690 -10.133 -14.324 1.00 88.69 372 MET A N 1
ATOM 2891 C CA . MET A 1 372 ? -1.697 -10.879 -13.557 1.00 88.69 372 MET A CA 1
ATOM 2892 C C . MET A 1 372 ? -2.925 -10.027 -13.183 1.00 88.69 372 MET A C 1
ATOM 2894 O O . MET A 1 372 ? -3.995 -10.568 -12.923 1.00 88.69 372 MET A O 1
ATOM 2898 N N . GLY A 1 373 ? -2.810 -8.699 -13.215 1.00 86.69 373 GLY A N 1
ATOM 2899 C CA . GLY A 1 373 ? -3.913 -7.756 -13.046 1.00 86.69 373 GLY A CA 1
ATOM 2900 C C . GLY A 1 373 ? -4.927 -7.715 -14.190 1.00 86.69 373 GLY A C 1
ATOM 2901 O O . GLY A 1 373 ? -5.997 -7.148 -14.007 1.00 86.69 373 GLY A O 1
ATOM 2902 N N . TRP A 1 374 ? -4.643 -8.318 -15.347 1.00 84.75 374 TRP A N 1
ATOM 2903 C CA . TRP A 1 374 ? -5.581 -8.335 -16.472 1.00 84.75 374 TRP A CA 1
ATOM 2904 C C . TRP A 1 374 ? -6.585 -9.493 -16.373 1.00 84.75 374 TRP A C 1
ATOM 2906 O O . TRP A 1 374 ? -7.779 -9.278 -16.187 1.00 84.75 374 TRP A O 1
ATOM 2916 N N . LEU A 1 375 ? -6.098 -10.736 -16.454 1.00 80.50 375 LEU A N 1
ATOM 2917 C CA . LEU A 1 375 ? -6.934 -11.950 -16.476 1.00 80.50 375 LEU A CA 1
ATOM 2918 C C . LEU A 1 375 ? -6.840 -12.784 -15.190 1.00 80.50 375 LEU A C 1
ATOM 2920 O O . LEU A 1 375 ? -7.348 -13.905 -15.139 1.00 80.50 375 LEU A O 1
ATOM 2924 N N . GLY A 1 376 ? -6.168 -12.269 -14.160 1.00 82.75 376 GLY A N 1
ATOM 2925 C CA . GLY A 1 376 ? -5.891 -13.024 -12.946 1.00 82.75 376 GLY A CA 1
ATOM 2926 C C . GLY A 1 376 ? -4.833 -14.111 -13.156 1.00 82.75 376 GLY A C 1
ATOM 2927 O O . GLY A 1 376 ? -4.076 -14.123 -14.131 1.00 82.75 376 GLY A O 1
ATOM 2928 N N . MET A 1 377 ? -4.789 -15.050 -12.213 1.00 80.44 377 MET A N 1
ATOM 2929 C CA . MET A 1 377 ? -3.878 -16.197 -12.211 1.00 80.44 377 MET A CA 1
ATOM 2930 C C . MET A 1 377 ? -4.631 -17.467 -12.628 1.00 80.44 377 MET A C 1
ATOM 2932 O O . MET A 1 377 ? -5.787 -17.655 -12.255 1.00 80.44 377 MET A O 1
ATOM 2936 N N . SER A 1 378 ? -3.993 -18.357 -13.397 1.00 67.44 378 SER A N 1
ATOM 2937 C CA . SER A 1 378 ? -4.647 -19.584 -13.883 1.00 67.44 378 SER A CA 1
ATOM 2938 C C . SER A 1 378 ? -4.657 -20.725 -12.853 1.00 67.44 378 SER A C 1
ATOM 2940 O O . SER A 1 378 ? -3.696 -20.919 -12.105 1.00 67.44 378 SER A O 1
ATOM 2942 N N . ASN A 1 379 ? -5.713 -21.550 -12.880 1.00 52.12 379 ASN A N 1
ATOM 2943 C CA . ASN A 1 379 ? -5.879 -22.715 -11.999 1.00 52.12 379 ASN A CA 1
ATOM 2944 C C . ASN A 1 379 ? -4.884 -23.857 -12.250 1.00 52.12 379 ASN A C 1
ATOM 2946 O O . ASN A 1 379 ? -4.733 -24.699 -11.377 1.00 52.12 379 ASN A O 1
ATOM 2950 N N . ARG A 1 380 ? -4.148 -23.902 -13.372 1.00 48.53 380 ARG A N 1
ATOM 2951 C CA . ARG A 1 380 ? -3.083 -24.917 -13.585 1.00 48.53 380 ARG A CA 1
ATOM 2952 C C . ARG A 1 380 ? -1.933 -24.823 -12.580 1.00 48.53 380 ARG A C 1
ATOM 2954 O O . ARG A 1 380 ? -1.041 -25.657 -12.544 1.00 48.53 380 ARG A O 1
ATOM 2961 N N . CYS A 1 381 ? -1.973 -23.779 -11.777 1.00 45.22 381 CYS A N 1
ATOM 2962 C CA . CYS A 1 381 ? -0.955 -23.367 -10.854 1.00 45.22 381 CYS A CA 1
ATOM 2963 C C . CYS A 1 381 ? -1.492 -23.467 -9.396 1.00 45.22 381 CYS A C 1
ATOM 2965 O O . CYS A 1 381 ? -0.763 -23.207 -8.447 1.00 45.22 381 CYS A O 1
ATOM 2967 N N . SER A 1 382 ? -2.755 -23.889 -9.202 1.00 41.03 382 SER A N 1
ATOM 2968 C CA . SER A 1 382 ? -3.505 -23.901 -7.929 1.00 41.03 382 SER A CA 1
ATOM 2969 C C . SER A 1 382 ? -2.894 -24.766 -6.822 1.00 41.03 382 SER A C 1
ATOM 2971 O O . SER A 1 382 ? -2.971 -24.380 -5.658 1.00 41.03 382 SER A O 1
ATOM 2973 N N . GLY A 1 383 ? -2.198 -25.857 -7.161 1.00 42.72 383 GLY A N 1
ATOM 2974 C CA . GLY A 1 383 ? -1.420 -26.644 -6.192 1.00 42.72 383 GLY A CA 1
ATOM 2975 C C . GLY A 1 383 ? -0.248 -25.875 -5.561 1.00 42.72 383 GLY A C 1
ATOM 2976 O O . GLY A 1 383 ? 0.253 -26.266 -4.514 1.00 42.72 383 GLY A O 1
ATOM 2977 N N . CYS A 1 384 ? 0.166 -24.756 -6.164 1.00 42.59 384 CYS A N 1
ATOM 2978 C CA . CYS A 1 384 ? 1.226 -23.873 -5.674 1.00 42.59 384 CYS A CA 1
ATOM 2979 C C . CYS A 1 384 ? 0.721 -22.615 -4.949 1.00 42.59 384 CYS A C 1
ATOM 2981 O O . CYS A 1 384 ? 1.525 -21.908 -4.348 1.00 42.59 384 CYS A O 1
ATOM 2983 N N . TRP A 1 385 ? -0.580 -22.308 -4.996 1.00 53.38 385 TRP A N 1
ATOM 2984 C CA . TRP A 1 385 ? -1.121 -21.017 -4.547 1.00 53.38 385 TRP A CA 1
ATOM 2985 C C . TRP A 1 385 ? -2.135 -21.176 -3.412 1.00 53.38 385 TRP A C 1
ATOM 2987 O O . TRP A 1 385 ? -3.267 -20.713 -3.506 1.00 53.38 385 TRP A O 1
ATOM 2997 N N . THR A 1 386 ? -1.747 -21.801 -2.302 1.00 48.84 386 THR A N 1
ATOM 2998 C CA . THR A 1 386 ? -2.650 -22.018 -1.151 1.00 48.84 386 THR A CA 1
ATOM 2999 C C . THR A 1 386 ? -3.110 -20.724 -0.456 1.00 48.84 386 THR A C 1
ATOM 3001 O O . THR A 1 386 ? -4.062 -20.753 0.322 1.00 48.84 386 THR A O 1
ATOM 3004 N N . ASN A 1 387 ? -2.486 -19.574 -0.757 1.00 50.28 387 ASN A N 1
ATOM 3005 C CA . ASN A 1 387 ? -2.704 -18.306 -0.047 1.00 50.28 387 ASN A CA 1
ATOM 3006 C C . ASN A 1 387 ? -3.156 -17.109 -0.902 1.00 50.28 387 ASN A C 1
ATOM 3008 O O . ASN A 1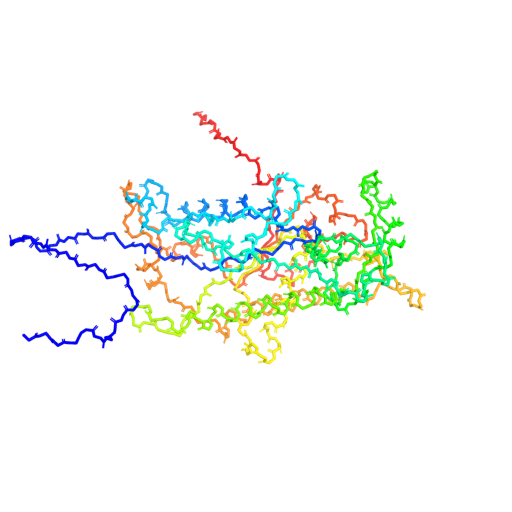 387 ? -3.377 -16.034 -0.342 1.00 50.28 387 ASN A O 1
ATOM 3012 N N . CYS A 1 388 ? -3.340 -17.264 -2.215 1.00 42.97 388 CYS A N 1
ATOM 3013 C CA . CYS A 1 388 ? -3.875 -16.190 -3.055 1.00 42.97 388 CYS A CA 1
ATOM 3014 C C . CYS A 1 388 ? -5.404 -16.306 -3.142 1.00 42.97 388 CYS A C 1
ATOM 3016 O O . CYS A 1 388 ? -5.924 -17.348 -3.543 1.00 42.97 388 CYS A O 1
ATOM 3018 N N . ARG A 1 389 ? -6.142 -15.244 -2.785 1.00 52.38 389 ARG A N 1
ATOM 3019 C CA . ARG A 1 389 ? -7.582 -15.154 -3.085 1.00 52.38 389 ARG A CA 1
ATOM 3020 C C . ARG A 1 389 ? -7.781 -14.284 -4.324 1.00 52.38 389 ARG A C 1
ATOM 3022 O O . ARG A 1 389 ? -7.572 -13.073 -4.280 1.00 52.38 389 ARG A O 1
ATOM 3029 N N . LEU A 1 390 ? -8.214 -14.915 -5.412 1.00 49.84 390 LEU A N 1
ATOM 3030 C CA . LEU A 1 390 ? -8.629 -14.241 -6.641 1.00 49.84 390 LEU A CA 1
ATOM 3031 C C . LEU A 1 390 ? -10.032 -13.654 -6.454 1.00 49.84 390 LEU A C 1
ATOM 3033 O O . LEU A 1 390 ? -10.963 -14.376 -6.092 1.00 49.84 390 LEU A O 1
ATOM 3037 N N . ARG A 1 391 ? -10.196 -12.356 -6.721 1.00 47.44 391 ARG A N 1
ATOM 3038 C CA . ARG A 1 391 ? -11.514 -11.729 -6.869 1.00 47.44 391 ARG A CA 1
ATOM 3039 C C . ARG A 1 391 ? -11.651 -11.169 -8.277 1.00 47.44 391 ARG A C 1
ATOM 3041 O O . ARG A 1 391 ? -10.862 -10.336 -8.714 1.00 47.44 391 ARG A O 1
ATOM 3048 N N . TRP A 1 392 ? -12.683 -11.636 -8.969 1.00 35.34 392 TRP A N 1
ATOM 3049 C CA . TRP A 1 392 ? -13.118 -11.066 -10.236 1.00 35.34 392 TRP A CA 1
ATOM 3050 C C . TRP A 1 392 ? -13.948 -9.812 -9.970 1.00 35.34 392 TRP A C 1
ATOM 3052 O O . TRP A 1 392 ? -14.901 -9.860 -9.191 1.00 35.34 392 TRP A O 1
ATOM 3062 N N . SER A 1 393 ? -13.591 -8.703 -10.617 1.00 37.53 393 SER A N 1
ATOM 3063 C CA . SER A 1 393 ? -14.410 -7.491 -10.640 1.00 37.53 393 SER A CA 1
ATOM 3064 C C . SER A 1 393 ? -15.104 -7.394 -12.002 1.00 37.53 393 SER A C 1
ATOM 3066 O O . SER A 1 393 ? -14.445 -7.056 -12.982 1.00 37.53 393 SER A O 1
ATOM 3068 N N . PRO A 1 394 ? -16.409 -7.702 -12.120 1.00 30.58 394 PRO A N 1
ATOM 3069 C CA . PRO A 1 394 ? -17.103 -7.666 -13.413 1.00 30.58 394 PRO A CA 1
ATOM 3070 C C . PRO A 1 394 ? -17.400 -6.246 -13.951 1.00 30.58 394 PRO A C 1
ATOM 3072 O O . PRO A 1 394 ? -17.995 -6.116 -15.016 1.00 30.58 394 PRO A O 1
ATOM 3075 N N . GLN A 1 395 ? -17.001 -5.179 -13.250 1.00 29.12 395 GLN A N 1
ATOM 3076 C CA . GLN A 1 395 ? -17.192 -3.764 -13.619 1.00 29.12 395 GLN A CA 1
ATOM 3077 C C . GLN A 1 395 ? -16.101 -2.901 -12.942 1.00 29.12 395 GLN A C 1
ATOM 3079 O O . GLN A 1 395 ? -15.509 -3.368 -11.960 1.00 29.12 395 GLN A O 1
ATOM 3084 N N . PRO A 1 396 ? -15.831 -1.653 -13.380 1.00 28.91 396 PRO A N 1
ATOM 3085 C CA . PRO A 1 396 ? -15.078 -0.703 -12.563 1.00 28.91 396 PRO A CA 1
ATOM 3086 C C . PRO A 1 396 ? -15.875 -0.430 -11.277 1.00 28.91 396 PRO A C 1
ATOM 3088 O O . PRO A 1 396 ? -16.880 0.272 -11.285 1.00 28.91 396 PRO A O 1
ATOM 3091 N N . VAL A 1 397 ? -15.452 -1.013 -10.153 1.00 33.28 397 VAL A N 1
ATOM 3092 C CA . VAL A 1 397 ? -16.145 -0.937 -8.845 1.00 33.28 397 VAL A CA 1
ATOM 3093 C C . VAL A 1 397 ? -16.052 0.455 -8.189 1.00 33.28 397 VAL A C 1
ATOM 3095 O O . VAL A 1 397 ? -16.409 0.632 -7.032 1.00 33.28 397 VAL A O 1
ATOM 3098 N N . TRP A 1 398 ? -15.657 1.487 -8.931 1.00 35.44 398 TRP A N 1
ATOM 3099 C CA . TRP A 1 398 ? -15.410 2.821 -8.377 1.00 35.44 398 TRP A CA 1
ATOM 3100 C C . TRP A 1 398 ? -16.369 3.907 -8.878 1.00 35.44 398 TRP A C 1
ATOM 3102 O O . TRP A 1 398 ? -16.256 5.050 -8.457 1.00 35.44 398 TRP A O 1
ATOM 3112 N N . MET A 1 399 ? -17.371 3.560 -9.694 1.00 25.20 399 MET A N 1
ATOM 3113 C CA . MET A 1 399 ? -18.454 4.476 -10.078 1.00 25.20 399 MET A CA 1
ATOM 3114 C C . MET A 1 399 ? -19.807 3.760 -10.061 1.00 25.20 399 MET A C 1
ATOM 3116 O O . MET A 1 399 ? -20.256 3.234 -11.073 1.00 25.20 399 MET A O 1
ATOM 3120 N N . ARG A 1 400 ? -20.483 3.753 -8.910 1.00 22.48 400 ARG A N 1
ATOM 3121 C CA . ARG A 1 400 ? -21.954 3.777 -8.861 1.00 22.48 400 ARG A CA 1
ATOM 3122 C C . ARG A 1 400 ? -22.398 4.601 -7.659 1.00 22.48 400 ARG A C 1
ATOM 3124 O O . ARG A 1 400 ? -22.580 4.084 -6.560 1.00 22.48 400 ARG A O 1
ATOM 3131 N N . SER A 1 401 ? -22.569 5.895 -7.890 1.00 30.34 401 SER A N 1
ATOM 3132 C CA . SER A 1 401 ? -23.520 6.717 -7.154 1.00 30.34 401 SER A CA 1
ATOM 3133 C C . SER A 1 401 ? -24.908 6.415 -7.715 1.00 30.34 401 SER A C 1
ATOM 3135 O O . SER A 1 401 ? -25.284 7.013 -8.709 1.00 30.34 401 SER A O 1
ATOM 3137 N N . GLU A 1 402 ? -25.615 5.433 -7.156 1.00 24.33 402 GLU A N 1
ATOM 3138 C CA . GLU A 1 402 ? -27.087 5.410 -7.128 1.00 24.33 402 GLU A CA 1
ATOM 3139 C C . GLU A 1 402 ? -27.588 4.181 -6.344 1.00 24.33 402 GLU A C 1
ATOM 3141 O O . GLU A 1 402 ? -27.080 3.067 -6.539 1.00 24.33 402 GLU A O 1
ATOM 3146 N N . PRO A 1 403 ? -28.563 4.350 -5.433 1.00 29.72 403 PRO A N 1
ATOM 3147 C CA . PRO A 1 403 ? -29.207 3.232 -4.760 1.00 29.72 403 PRO A CA 1
ATOM 3148 C C . PRO A 1 403 ? -30.061 2.442 -5.762 1.00 29.72 403 PRO A C 1
ATOM 3150 O O . PRO A 1 403 ? -30.840 3.008 -6.524 1.00 29.72 403 PRO A O 1
ATOM 3153 N N . ARG A 1 404 ? -29.932 1.109 -5.755 1.00 28.94 404 ARG A N 1
ATOM 3154 C CA . ARG A 1 404 ? -30.871 0.236 -6.473 1.00 28.94 404 ARG A CA 1
ATOM 3155 C C . ARG A 1 404 ? -32.257 0.352 -5.819 1.00 28.94 404 ARG A C 1
ATOM 3157 O O . ARG A 1 404 ? -32.317 0.236 -4.594 1.00 28.94 404 ARG A O 1
ATOM 3164 N N . PRO A 1 405 ? -33.348 0.526 -6.586 1.00 27.84 405 PRO A N 1
ATOM 3165 C CA . PRO A 1 405 ? -34.689 0.463 -6.028 1.00 27.84 405 PRO A CA 1
ATOM 3166 C C . PRO A 1 405 ? -34.982 -0.965 -5.558 1.00 27.84 405 PRO A C 1
ATOM 3168 O O . PRO A 1 405 ? -34.630 -1.944 -6.222 1.00 27.84 405 PRO A O 1
ATOM 3171 N N . ALA A 1 406 ? -35.611 -1.069 -4.390 1.00 33.41 406 ALA A N 1
ATOM 3172 C CA . ALA A 1 406 ? -36.202 -2.307 -3.918 1.00 33.41 406 ALA A CA 1
ATOM 3173 C C . ALA A 1 406 ? -37.371 -2.662 -4.847 1.00 33.41 406 ALA A C 1
ATOM 3175 O O . ALA A 1 406 ? -38.316 -1.886 -4.977 1.00 33.41 406 ALA A O 1
ATOM 3176 N N . HIS A 1 407 ? -37.298 -3.820 -5.494 1.00 32.75 407 HIS A N 1
ATOM 3177 C CA . HIS A 1 407 ? -38.472 -4.450 -6.083 1.00 32.75 407 HIS A CA 1
ATOM 3178 C C . HIS A 1 407 ? -38.955 -5.528 -5.117 1.00 32.75 407 HIS A C 1
ATOM 3180 O O . HIS A 1 407 ? -38.150 -6.338 -4.649 1.00 32.75 407 HIS A O 1
ATOM 3186 N N . GLY A 1 408 ? -40.242 -5.434 -4.775 1.00 33.69 408 GLY A N 1
ATOM 3187 C CA . GLY A 1 408 ? -40.991 -6.441 -4.030 1.00 33.69 408 GLY A CA 1
ATOM 3188 C C . GLY A 1 408 ? -41.469 -7.594 -4.894 1.00 33.69 408 GLY A C 1
ATOM 3189 O O . GLY A 1 408 ? -41.125 -7.625 -6.099 1.00 33.69 408 GLY A O 1
#

Nearest PDB structures (foldseek):
  8vcd-assembly1_A  TM=3.887E-01  e=5.742E-02  Arabidopsis thaliana
  3a70-assembly1_A  TM=5.770E-01  e=3.268E-01  Pseudomonas sp. MIS38
  3a6z-assembly1_A  TM=5.241E-01  e=6.082E-01  Pseudomonas sp. MIS38
  2zj7-assembly1_A  TM=4.408E-01  e=6.082E-01  Pseudomonas sp. MIS38

Radius of gyration: 23.97 Å; Cα contacts (8 Å, |Δi|>4): 722; chains: 1; bounding box: 64×54×82 Å

Solvent-accessible surface area (backbone atoms only — not comparable to full-atom values): 23107 Å² total; per-residue (Å²): 138,90,76,81,86,85,80,90,76,67,63,97,82,85,88,81,93,61,60,92,94,55,83,77,78,93,75,90,67,53,32,53,72,95,35,42,33,37,38,29,41,29,45,65,32,88,40,90,60,48,66,64,48,40,44,50,49,24,53,52,49,16,64,74,47,48,34,38,81,64,25,41,94,43,79,81,66,42,40,36,45,30,50,63,42,65,58,68,63,50,42,97,89,68,44,74,33,91,68,69,38,95,90,52,32,54,45,83,93,43,54,45,50,44,67,42,82,53,79,52,45,39,68,59,52,72,65,55,44,70,73,52,52,84,47,44,84,56,48,100,81,38,30,27,42,31,22,56,63,67,62,49,62,34,54,74,75,57,33,69,31,73,48,28,57,43,68,60,40,47,55,58,38,60,74,66,67,62,74,70,89,84,63,86,84,44,58,52,69,52,26,49,46,46,43,51,42,9,45,51,50,10,49,50,45,26,49,53,30,56,58,42,22,72,42,48,58,88,86,46,57,67,35,41,62,52,32,34,37,39,17,30,32,50,13,29,56,31,55,56,48,8,37,53,39,4,55,67,38,75,94,38,75,42,46,8,44,52,40,24,38,37,33,32,42,21,28,48,34,82,54,88,47,96,56,52,36,59,55,49,72,40,82,91,74,79,39,44,86,71,49,56,68,56,42,52,48,52,53,47,53,49,53,48,51,31,38,47,37,51,72,78,67,58,40,62,77,55,61,67,60,42,34,72,59,51,34,38,75,72,28,65,70,68,54,82,57,66,44,54,66,60,47,40,73,77,54,76,59,77,39,27,42,36,43,38,22,33,81,82,40,74,72,32,48,35,80,37,41,43,5,34,11,16,80,43,79,67,73,95,49,47,96,75,44,90,57,62,48,82,44,85,48,97,57,79,90,86,73,79,94,68,85,80,79,88,78,131

Organism: NCBI:txid105219

Foldseek 3Di:
DDDDPPDDDDADDDDDDDDPPDPDDDDQAAFADLFAEEEFEAFQDQCPPCVLVQQVVLVVVCVVQVNDPQFADDPQRNNRFFDWDFDDQADPVGAGDPQPDPVPGTPPSGGNTSYDYQWFWDADDPVRCVVQPPLDDAHPRRIGTNFFPQQQKQFLCQLQFQGFDQVLLVVQCVVLPPPPPPDDRGDGGRSPSLLVSLLVLLVVQLVQQVVQQPHQDVNHHHAGGQYEYEAAESSVSSLLSNLVCLCPPPVNVNRSHHFEYEAALYLHDLDDAQLAMSGDQPPVVSDDPADSVNSLVSVLVSLVSLQCCVVPPHGHDDQVCCQVRRGSCGTNNRDHTDGPVNVCVVDVRTSAYEAEADCPPSVSCRRRRVHCNRVHDDCVCVVSCPGYDYDYDPDPPSDDPDDDDDDD